Protein AF-A0A4R9K466-F1 (afdb_monomer_lite)

Secondary structure (DSSP, 8-state):
-HHHHHHHHHHHHHHHHHHHHHHHHTSTT-HHHHHHHHHHHHHHHHHHHTT-GGGGGHHHHHHHHHHHHHHHHTGGGTTSHHHHHHHHHHHHHHHHHHHHHHHHHT--GGG--HHHHHHHHHHIIIIIIIIHHHHHHHHHHH--HHHHHHHHHHHHHHHHHHHHHHS-HHHHHHHHHHHHHHHHHHHHHHHHT-SS--HHHHHHHHHHHHHHHHHHHHHHHHHH-TTS-SEETTEEHHHHHHHHHIIIIIHHHHHHHHHHHHHHHHHHH-TTSEEEEE-SSBHHHHHHHHHHHHH-TT---EEEETTSHHHHHSGGGGSTTGGGS-EEEETTEEEEHHHHHHHHHHHH-HHHHHHHHHHTTS-HHHHHHHHHHHHHHHHHHH-B-SS-----TTTGGGEE-

Structure (mmCIF, N/CA/C/O backbone):
data_AF-A0A4R9K466-F1
#
_entry.id   AF-A0A4R9K466-F1
#
loop_
_atom_site.group_PDB
_atom_site.id
_atom_site.type_symbol
_atom_site.label_atom_id
_atom_site.label_alt_id
_atom_site.label_comp_id
_atom_site.label_asym_id
_atom_site.label_entity_id
_atom_site.label_seq_id
_atom_site.pdbx_PDB_ins_code
_atom_site.Cartn_x
_atom_site.Cartn_y
_atom_site.Cartn_z
_atom_site.occupancy
_atom_site.B_iso_or_equiv
_atom_site.auth_seq_id
_atom_site.auth_comp_id
_atom_site.auth_asym_id
_atom_site.auth_atom_id
_atom_site.pdbx_PDB_model_num
ATOM 1 N N . MET A 1 1 ? -12.429 19.872 17.738 1.00 72.88 1 MET A N 1
ATOM 2 C CA . MET A 1 1 ? -12.380 20.493 16.393 1.00 72.88 1 MET A CA 1
ATOM 3 C C . MET A 1 1 ? -11.039 20.243 15.698 1.00 72.88 1 MET A C 1
ATOM 5 O O . MET A 1 1 ? -11.025 19.481 14.742 1.00 72.88 1 MET A O 1
ATOM 9 N N . LEU A 1 2 ? -9.914 20.781 16.195 1.00 84.69 2 LEU A N 1
ATOM 10 C CA . LEU A 1 2 ? -8.596 20.643 15.540 1.00 84.69 2 LEU A CA 1
ATOM 11 C C . LEU A 1 2 ? -8.096 19.189 15.398 1.00 84.69 2 LEU A C 1
ATOM 13 O O . LEU A 1 2 ? -7.551 18.829 14.364 1.00 84.69 2 LEU A O 1
ATOM 17 N N . GLU A 1 3 ? -8.296 18.340 16.408 1.00 85.06 3 GLU A N 1
ATOM 18 C CA . GLU A 1 3 ? -7.859 16.932 16.367 1.00 85.06 3 GLU A CA 1
ATOM 19 C C . GLU A 1 3 ? -8.562 16.139 15.256 1.00 85.06 3 GLU A C 1
ATOM 21 O O . GLU A 1 3 ? -7.901 15.537 14.419 1.00 85.06 3 GLU A O 1
ATOM 26 N N . ILE A 1 4 ? -9.895 16.218 15.173 1.00 87.56 4 ILE A N 1
ATOM 27 C CA . ILE A 1 4 ? -10.678 15.571 14.106 1.00 87.56 4 ILE A CA 1
ATOM 28 C C . ILE A 1 4 ? -10.225 16.055 12.725 1.00 87.56 4 ILE A C 1
ATOM 30 O O . ILE A 1 4 ? -10.144 15.255 11.797 1.00 87.56 4 ILE A O 1
ATOM 34 N N . LEU A 1 5 ? -9.908 17.346 12.580 1.00 89.81 5 LEU A N 1
ATOM 35 C CA . LEU A 1 5 ? -9.391 17.889 11.325 1.00 89.81 5 LEU A CA 1
ATOM 36 C C . LEU A 1 5 ? -8.055 17.237 10.932 1.00 89.81 5 LEU A C 1
ATOM 38 O O . LEU A 1 5 ? -7.899 16.834 9.782 1.00 89.81 5 LEU A O 1
ATOM 42 N N . ILE A 1 6 ? -7.127 17.077 11.882 1.00 88.50 6 ILE A N 1
ATOM 43 C CA . ILE A 1 6 ? -5.848 16.383 11.656 1.00 88.50 6 ILE A CA 1
ATOM 44 C C . ILE A 1 6 ? -6.097 14.927 11.248 1.00 88.50 6 ILE A C 1
ATOM 46 O O . ILE A 1 6 ? -5.519 14.464 10.266 1.00 88.50 6 ILE A O 1
ATOM 50 N N . LEU A 1 7 ? -6.986 14.215 11.949 1.00 90.88 7 LEU A N 1
ATOM 51 C CA . LEU A 1 7 ? -7.299 12.818 11.631 1.00 90.88 7 LEU A CA 1
ATOM 52 C C . LEU A 1 7 ? -7.910 12.677 10.230 1.00 90.88 7 LEU A C 1
ATOM 54 O O . LEU A 1 7 ? -7.502 11.799 9.472 1.00 90.88 7 LEU A O 1
ATOM 58 N N . LYS A 1 8 ? -8.835 13.570 9.855 1.00 91.75 8 LYS A N 1
ATOM 59 C CA . LYS A 1 8 ? -9.421 13.620 8.507 1.00 91.75 8 LYS A CA 1
ATOM 60 C C . LYS A 1 8 ? -8.363 13.889 7.437 1.00 91.75 8 LYS A C 1
ATOM 62 O O . LYS A 1 8 ? -8.376 13.227 6.404 1.00 91.75 8 LYS A O 1
ATOM 67 N N . LEU A 1 9 ? -7.436 14.816 7.686 1.00 91.44 9 LEU A N 1
ATOM 68 C CA . LEU A 1 9 ? -6.362 15.150 6.748 1.00 91.44 9 LEU A CA 1
ATOM 69 C C . LEU A 1 9 ? -5.398 13.973 6.551 1.00 91.44 9 LEU A C 1
ATOM 71 O O . LEU A 1 9 ? -5.090 13.618 5.415 1.00 91.44 9 LEU A O 1
ATOM 75 N N . LEU A 1 10 ? -4.976 13.319 7.637 1.00 92.06 10 LEU A N 1
ATOM 76 C CA . LEU A 1 10 ? -4.148 12.111 7.561 1.00 92.06 10 LEU A CA 1
ATOM 77 C C . LEU A 1 10 ? -4.873 10.978 6.831 1.00 92.06 10 LEU A C 1
ATOM 79 O O . LEU A 1 10 ? -4.277 10.298 5.996 1.00 92.06 10 LEU A O 1
ATOM 83 N N . LEU A 1 11 ? -6.166 10.788 7.110 1.00 93.75 11 LEU A N 1
ATOM 84 C CA . LEU A 1 11 ? -6.951 9.748 6.459 1.00 93.75 11 LEU A CA 1
ATOM 85 C C . LEU A 1 11 ? -7.065 10.025 4.962 1.00 93.75 11 LEU A C 1
ATOM 87 O O . LEU A 1 11 ? -6.850 9.110 4.177 1.00 93.75 11 LEU A O 1
ATOM 91 N N . PHE A 1 12 ? -7.306 11.277 4.563 1.00 93.00 12 PHE A N 1
ATOM 92 C CA . PHE A 1 12 ? -7.361 11.690 3.160 1.00 93.00 12 PHE A CA 1
ATOM 93 C C . PHE A 1 12 ? -6.062 11.378 2.401 1.00 93.00 12 PHE A C 1
ATOM 95 O O . PHE A 1 12 ? -6.116 10.859 1.286 1.00 93.00 12 PHE A O 1
ATOM 102 N N . VAL A 1 13 ? -4.894 11.594 3.020 1.00 92.19 13 VAL A N 1
ATOM 103 C CA . VAL A 1 13 ? -3.603 11.153 2.457 1.00 92.19 13 VAL A CA 1
ATOM 104 C C . VAL A 1 13 ? -3.598 9.636 2.233 1.00 92.19 13 VAL A C 1
ATOM 106 O O . VAL A 1 13 ? -3.221 9.165 1.157 1.00 92.19 13 VAL A O 1
ATOM 109 N N . GLY A 1 14 ? -4.083 8.866 3.210 1.00 92.88 14 GLY A N 1
ATOM 110 C CA . GLY A 1 14 ? -4.268 7.419 3.086 1.00 92.88 14 GLY A CA 1
ATOM 111 C C . GLY A 1 14 ? -5.207 7.020 1.939 1.00 92.88 14 GLY A C 1
ATOM 112 O O . GLY A 1 14 ? -4.870 6.128 1.161 1.00 92.88 14 GLY A O 1
ATOM 113 N N . LEU A 1 15 ? -6.330 7.728 1.766 1.00 94.25 15 LEU A N 1
ATOM 114 C CA . LEU A 1 15 ? -7.303 7.489 0.690 1.00 94.25 15 LEU A CA 1
ATOM 115 C C . LEU A 1 15 ? -6.714 7.728 -0.708 1.00 94.25 15 LEU A C 1
ATOM 117 O O . LEU A 1 15 ? -7.188 7.157 -1.689 1.00 94.25 15 LEU A O 1
ATOM 121 N N . ILE A 1 16 ? -5.673 8.552 -0.826 1.00 93.50 16 ILE A N 1
ATOM 122 C CA . ILE A 1 16 ? -4.951 8.756 -2.086 1.00 93.50 16 ILE A CA 1
ATOM 123 C C . ILE A 1 16 ? -3.921 7.641 -2.293 1.00 93.50 16 ILE A C 1
ATOM 125 O O . ILE A 1 16 ? -3.887 7.014 -3.352 1.00 93.50 16 ILE A O 1
ATOM 129 N N . ILE A 1 17 ? -3.080 7.378 -1.292 1.00 93.50 17 ILE A N 1
ATOM 130 C CA . ILE A 1 17 ? -1.909 6.502 -1.444 1.00 93.50 17 ILE A CA 1
ATOM 131 C C . ILE A 1 17 ? -2.303 5.018 -1.478 1.00 93.50 17 ILE A C 1
ATOM 133 O O . ILE A 1 17 ? -1.783 4.266 -2.309 1.00 93.50 17 ILE A 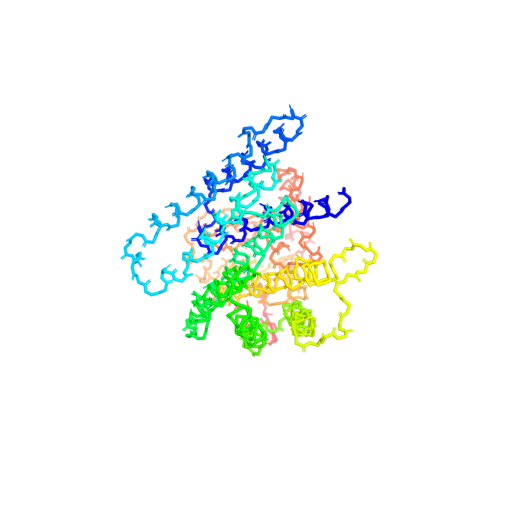O 1
ATOM 137 N N . ALA A 1 18 ? -3.228 4.577 -0.619 1.00 95.81 18 ALA A N 1
ATOM 138 C CA . ALA A 1 18 ? -3.545 3.155 -0.455 1.00 95.81 18 ALA A CA 1
ATOM 139 C C . ALA A 1 18 ? -4.140 2.506 -1.709 1.00 95.81 18 ALA A C 1
ATOM 141 O O . ALA A 1 18 ? -3.687 1.417 -2.092 1.00 95.81 18 ALA A O 1
ATOM 142 N N . PRO A 1 19 ? -5.061 3.161 -2.439 1.00 97.06 19 PRO A N 1
ATOM 143 C CA . PRO A 1 19 ? -5.517 2.645 -3.720 1.00 97.06 19 PRO A CA 1
ATOM 144 C C . PRO A 1 19 ? -4.410 2.570 -4.772 1.00 97.06 19 PRO A C 1
ATOM 146 O O . PRO A 1 19 ? -4.304 1.557 -5.461 1.00 97.06 19 PRO A O 1
ATOM 149 N N . ILE A 1 20 ? -3.540 3.580 -4.871 1.00 94.38 20 ILE A N 1
ATOM 150 C CA . ILE A 1 20 ? -2.424 3.580 -5.830 1.00 94.38 20 ILE A CA 1
ATOM 151 C C . ILE A 1 20 ? -1.496 2.389 -5.561 1.00 94.38 20 ILE A C 1
ATOM 153 O O . ILE A 1 20 ? -1.176 1.629 -6.481 1.00 94.38 20 ILE A O 1
ATOM 157 N N . GLN A 1 21 ? -1.119 2.180 -4.296 1.00 94.56 21 GLN A N 1
ATOM 158 C CA . GLN A 1 21 ? -0.309 1.035 -3.880 1.00 94.56 21 GLN A CA 1
ATOM 159 C C . GLN A 1 21 ? -1.007 -0.291 -4.209 1.00 94.56 21 GLN A C 1
ATOM 161 O O . GLN A 1 21 ? -0.403 -1.173 -4.820 1.00 94.56 21 GLN A O 1
ATOM 166 N N . THR A 1 22 ? -2.288 -0.421 -3.862 1.00 95.94 22 THR A N 1
ATOM 167 C CA . THR A 1 22 ? -3.088 -1.632 -4.114 1.00 95.94 22 THR A CA 1
ATOM 168 C C . THR A 1 22 ? -3.145 -1.968 -5.596 1.00 95.94 22 THR A C 1
ATOM 170 O O . THR A 1 22 ? -2.937 -3.119 -5.990 1.00 95.94 22 THR A O 1
ATOM 173 N N . ASN A 1 23 ? -3.367 -0.955 -6.434 1.00 95.12 23 ASN A N 1
ATOM 174 C CA . ASN A 1 23 ? -3.430 -1.138 -7.873 1.00 95.12 23 ASN A CA 1
ATOM 175 C C . ASN A 1 23 ? -2.101 -1.672 -8.421 1.00 95.12 23 ASN A C 1
ATOM 177 O O . ASN A 1 23 ? -2.062 -2.607 -9.226 1.00 95.12 23 ASN A O 1
ATOM 181 N N . HIS A 1 24 ? -1.002 -1.103 -7.926 1.00 91.06 24 HIS A N 1
ATOM 182 C CA . HIS A 1 24 ? 0.340 -1.486 -8.327 1.00 91.06 24 HIS A CA 1
ATOM 183 C C . HIS A 1 24 ? 0.749 -2.883 -7.834 1.00 91.06 24 HIS A C 1
ATOM 185 O O . HIS A 1 24 ? 1.441 -3.612 -8.551 1.00 91.06 24 HIS A O 1
ATOM 191 N N . PHE A 1 25 ? 0.358 -3.260 -6.614 1.00 92.81 25 PHE A N 1
ATOM 192 C CA . PHE A 1 25 ? 0.791 -4.502 -5.962 1.00 92.81 25 PHE A CA 1
ATOM 193 C C . PHE A 1 25 ? -0.071 -5.707 -6.354 1.00 92.81 25 PHE A C 1
ATOM 195 O O . PHE A 1 25 ? 0.457 -6.795 -6.613 1.00 92.81 25 PHE A O 1
ATOM 202 N N . PHE A 1 26 ? -1.389 -5.519 -6.441 1.00 94.19 26 PHE A N 1
ATOM 203 C CA . PHE A 1 26 ? -2.344 -6.625 -6.535 1.00 94.19 26 PHE A CA 1
ATOM 204 C C . PHE A 1 26 ? -3.179 -6.611 -7.818 1.00 94.19 26 PHE A C 1
ATOM 206 O O . PHE A 1 26 ? -3.535 -7.678 -8.308 1.00 94.19 26 PHE A O 1
ATOM 213 N N . LEU A 1 27 ? -3.433 -5.443 -8.417 1.00 92.31 27 LEU A N 1
ATOM 214 C CA . LEU A 1 27 ? -4.373 -5.313 -9.544 1.00 92.31 27 LEU A CA 1
ATOM 215 C C . LEU A 1 27 ? -3.702 -5.024 -10.895 1.00 92.31 27 LEU A C 1
ATOM 217 O O . LEU A 1 27 ? -4.374 -4.617 -11.841 1.00 92.31 27 LEU A O 1
ATOM 221 N N . LYS A 1 28 ? -2.385 -5.247 -11.007 1.00 88.56 28 LYS A N 1
ATOM 222 C CA . LYS A 1 28 ? -1.610 -5.122 -12.259 1.00 88.56 28 LYS A CA 1
ATOM 223 C C . LYS A 1 28 ? -1.762 -3.751 -12.949 1.00 88.56 28 LYS A C 1
ATOM 225 O O . LYS A 1 28 ? -1.713 -3.676 -14.172 1.00 88.56 28 LYS A O 1
ATOM 230 N N . ASN A 1 29 ? -1.899 -2.668 -12.179 1.00 88.50 29 ASN A N 1
ATOM 231 C CA . ASN A 1 29 ? -2.171 -1.314 -12.685 1.00 88.50 29 ASN A CA 1
ATOM 232 C C . ASN A 1 29 ? -3.446 -1.239 -13.552 1.00 88.50 29 ASN A C 1
ATOM 234 O O . ASN A 1 29 ? -3.456 -0.626 -14.619 1.00 88.50 29 ASN A O 1
ATOM 238 N N . SER A 1 30 ? -4.529 -1.867 -13.094 1.00 92.06 30 SER A N 1
ATOM 239 C CA . SER A 1 30 ? -5.848 -1.797 -13.719 1.00 92.06 30 SER A CA 1
ATOM 240 C C . SER A 1 30 ? -6.299 -0.349 -13.919 1.00 92.06 30 SER A C 1
ATOM 242 O O . SER A 1 30 ? -6.405 0.434 -12.966 1.00 92.06 30 SER A O 1
ATOM 244 N N . ARG A 1 31 ? -6.615 -0.007 -15.174 1.00 92.38 31 ARG A N 1
ATOM 245 C CA . ARG A 1 31 ? -7.179 1.296 -15.543 1.00 92.38 31 ARG A CA 1
ATOM 246 C C . ARG A 1 31 ? -8.563 1.497 -14.930 1.00 92.38 31 ARG A C 1
ATOM 248 O O . ARG A 1 31 ? -8.802 2.539 -14.335 1.00 92.38 31 ARG A O 1
ATOM 255 N N . ALA A 1 32 ? -9.415 0.470 -14.968 1.00 93.06 32 ALA A N 1
ATOM 256 C CA . ALA A 1 32 ? -10.754 0.516 -14.379 1.00 93.06 32 ALA A CA 1
ATOM 257 C C . ALA A 1 32 ? -10.716 0.840 -12.876 1.00 93.06 32 ALA A C 1
ATOM 259 O O . ALA A 1 32 ? -11.492 1.660 -12.399 1.00 93.06 32 ALA A O 1
ATOM 260 N N . TYR A 1 33 ? -9.768 0.254 -12.137 1.00 96.50 33 TYR A N 1
ATOM 261 C CA . TYR A 1 33 ? -9.580 0.572 -10.720 1.00 96.50 33 TYR A CA 1
ATOM 262 C C . TYR A 1 33 ? -9.069 1.999 -10.498 1.00 96.50 33 TYR A C 1
ATOM 264 O O . TYR A 1 33 ? -9.541 2.688 -9.597 1.00 96.50 33 TYR A O 1
ATOM 272 N N . SER A 1 34 ? -8.145 2.472 -11.340 1.00 95.38 34 SER A N 1
ATOM 273 C CA . SER A 1 34 ? -7.662 3.854 -11.268 1.00 95.38 34 SER A CA 1
ATOM 274 C C . SER A 1 34 ? -8.756 4.877 -11.571 1.00 95.38 34 SER A C 1
ATOM 276 O O . SER A 1 34 ? -8.788 5.923 -10.929 1.00 95.38 34 SER A O 1
ATOM 278 N N . ASP A 1 35 ? -9.629 4.603 -12.536 1.00 94.31 35 ASP A N 1
ATOM 279 C CA . ASP A 1 35 ? -10.713 5.513 -12.901 1.00 94.31 35 ASP A CA 1
ATOM 280 C C . ASP A 1 35 ? -11.817 5.501 -11.833 1.00 94.31 35 ASP A C 1
ATOM 282 O O . ASP A 1 35 ? -12.260 6.567 -11.410 1.00 94.31 35 ASP A O 1
ATOM 286 N N . ALA A 1 36 ? -12.158 4.328 -11.284 1.00 97.56 36 ALA A N 1
ATOM 287 C CA . ALA A 1 36 ? -13.055 4.217 -10.133 1.00 97.56 36 ALA A CA 1
ATOM 288 C C . ALA A 1 36 ? -12.526 4.976 -8.902 1.00 97.56 36 ALA A C 1
ATOM 290 O O . ALA A 1 36 ? -13.295 5.650 -8.220 1.00 97.56 36 ALA A O 1
ATOM 291 N N . HIS A 1 37 ? -11.213 4.925 -8.642 1.00 97.94 37 HIS A N 1
ATOM 292 C CA . HIS A 1 37 ? -10.586 5.677 -7.549 1.00 97.94 37 HIS A CA 1
ATOM 293 C C . HIS A 1 37 ? -10.738 7.189 -7.736 1.00 97.94 37 HIS A C 1
ATOM 295 O O . HIS A 1 37 ? -11.145 7.877 -6.801 1.00 97.94 37 HIS A O 1
ATOM 301 N N . LYS A 1 38 ? -10.476 7.707 -8.945 1.00 96.50 38 LYS A N 1
ATOM 302 C CA . LYS A 1 38 ? -10.676 9.132 -9.262 1.00 96.50 38 LYS A CA 1
ATOM 303 C C . LYS A 1 38 ? -12.130 9.539 -9.039 1.00 96.50 38 LYS A C 1
ATOM 305 O O . LYS A 1 38 ? -12.374 10.520 -8.346 1.00 96.50 38 LYS A O 1
ATOM 310 N N . ILE A 1 39 ? -13.080 8.768 -9.577 1.00 96.44 39 ILE A N 1
ATOM 311 C CA . ILE A 1 39 ? -14.519 9.025 -9.415 1.00 96.44 39 ILE A CA 1
ATOM 312 C C . ILE A 1 39 ? -14.886 9.065 -7.929 1.00 96.44 39 ILE A C 1
ATOM 314 O O . ILE A 1 39 ? -15.543 10.009 -7.496 1.00 96.44 39 ILE A O 1
ATOM 318 N N . ALA A 1 40 ? -14.422 8.098 -7.135 1.00 96.88 40 ALA A N 1
ATOM 319 C CA . ALA A 1 40 ? -14.694 8.053 -5.702 1.00 96.88 40 ALA A CA 1
ATOM 320 C C . ALA A 1 40 ? -14.137 9.286 -4.969 1.00 96.88 40 ALA A C 1
ATOM 322 O O . ALA A 1 40 ? -14.858 9.896 -4.184 1.00 96.88 40 ALA A O 1
ATOM 323 N N . ILE A 1 41 ? -12.901 9.708 -5.263 1.00 95.50 41 ILE A N 1
ATOM 324 C CA . ILE A 1 41 ? -12.304 10.918 -4.670 1.00 95.50 41 ILE A CA 1
ATOM 325 C C . ILE A 1 41 ? -13.079 12.180 -5.065 1.00 95.50 41 ILE A C 1
ATOM 327 O O . ILE A 1 41 ? -13.407 12.980 -4.190 1.00 95.50 41 ILE A O 1
ATOM 331 N N . TYR A 1 42 ? -13.417 12.359 -6.346 1.00 94.00 42 TYR A N 1
ATOM 332 C CA . TYR A 1 42 ? -14.216 13.511 -6.781 1.00 94.00 42 TYR A CA 1
ATOM 333 C C . TYR A 1 42 ? -15.586 13.531 -6.100 1.00 94.00 42 TYR A C 1
ATOM 335 O O . TYR A 1 42 ? -16.008 14.570 -5.604 1.00 94.00 42 TYR A O 1
ATOM 343 N N . THR A 1 43 ? -16.239 12.373 -5.995 1.00 94.00 43 THR A N 1
ATOM 344 C CA . THR A 1 43 ? -17.542 12.220 -5.333 1.00 94.00 43 THR A CA 1
ATOM 345 C C . THR A 1 43 ? -17.458 12.592 -3.849 1.00 94.00 43 THR A C 1
ATOM 347 O O . THR A 1 43 ? -18.313 13.323 -3.356 1.00 94.00 43 THR A O 1
ATOM 350 N N . LEU A 1 44 ? -16.401 12.171 -3.144 1.00 92.69 44 LEU A N 1
ATOM 351 C CA . LEU A 1 44 ? -16.159 12.557 -1.748 1.00 92.69 44 LEU A CA 1
ATOM 352 C C . LEU A 1 44 ? -15.943 14.068 -1.584 1.00 92.69 44 LEU A C 1
ATOM 354 O O . LEU A 1 44 ? -16.509 14.673 -0.675 1.00 92.69 44 LEU A O 1
ATOM 358 N N . LEU A 1 45 ? -15.145 14.685 -2.462 1.00 91.06 45 LEU A N 1
ATOM 359 C CA . LEU A 1 45 ? -14.885 16.128 -2.427 1.00 91.06 45 LEU A CA 1
ATOM 360 C C . LEU A 1 45 ? -16.154 16.939 -2.727 1.00 91.06 45 LEU A C 1
ATOM 362 O O . LEU A 1 45 ? -16.447 17.899 -2.016 1.00 91.06 45 LEU A O 1
ATOM 366 N N . CYS A 1 46 ? -16.941 16.526 -3.725 1.00 91.12 46 CYS A N 1
ATOM 367 C CA . CYS A 1 46 ? -18.235 17.133 -4.033 1.00 91.12 46 CYS A CA 1
ATOM 368 C C . CYS A 1 46 ? -19.225 16.970 -2.875 1.00 91.12 46 CYS A C 1
ATOM 370 O O . CYS A 1 46 ? -19.874 17.940 -2.498 1.00 91.12 46 CYS A O 1
ATOM 372 N N . GLY A 1 47 ? -19.307 15.781 -2.269 1.00 88.00 47 GLY A N 1
ATOM 373 C CA . GLY A 1 47 ? -20.159 15.525 -1.105 1.00 88.00 47 GLY A CA 1
ATOM 374 C C . GLY A 1 47 ? -19.822 16.426 0.083 1.00 88.00 47 GLY A C 1
ATOM 375 O O . GLY A 1 47 ? -20.718 17.004 0.696 1.00 88.00 47 GLY A O 1
ATOM 376 N N . GLN A 1 48 ? -18.527 16.616 0.353 1.00 87.06 48 GLN A N 1
ATOM 377 C CA . GLN A 1 48 ? -18.044 17.534 1.385 1.00 87.06 48 GLN A CA 1
ATOM 378 C C . GLN A 1 48 ? -18.393 18.999 1.072 1.00 87.06 48 GLN A C 1
ATOM 380 O O . GLN A 1 48 ? -18.766 19.732 1.984 1.00 87.06 48 GLN A O 1
ATOM 385 N N . PHE A 1 49 ? -18.283 19.429 -0.189 1.00 88.88 49 PHE A N 1
ATOM 386 C CA . PHE A 1 49 ? -18.597 20.800 -0.610 1.00 88.88 49 PHE A CA 1
ATOM 387 C C . PHE A 1 49 ? -20.103 21.097 -0.581 1.00 88.88 49 PHE A C 1
ATOM 389 O O . PHE A 1 49 ? -20.519 22.156 -0.123 1.00 88.88 49 PHE A O 1
ATOM 396 N N . LEU A 1 50 ? -20.925 20.145 -1.029 1.00 88.75 50 LEU A N 1
ATOM 397 C CA . LEU A 1 50 ? -22.386 20.259 -1.074 1.00 88.75 50 LEU A CA 1
ATOM 398 C C . LEU A 1 50 ? -23.060 19.950 0.274 1.00 88.75 50 LEU A C 1
ATOM 400 O O . LEU A 1 50 ? -24.283 20.012 0.370 1.00 88.75 50 LEU A O 1
ATOM 404 N N . ASN A 1 51 ? -22.278 19.599 1.300 1.00 84.81 51 ASN A N 1
ATOM 405 C CA . ASN A 1 51 ? -22.745 19.178 2.622 1.00 84.81 51 ASN A CA 1
ATOM 406 C C . ASN A 1 51 ? -23.756 18.009 2.570 1.00 84.81 51 ASN A C 1
ATOM 408 O O . ASN A 1 51 ? -24.696 17.942 3.360 1.00 84.81 51 ASN A O 1
ATOM 412 N N . GLN A 1 52 ? -23.568 17.090 1.615 1.00 87.19 52 GLN A N 1
ATOM 413 C CA . GLN A 1 52 ? -24.441 15.938 1.386 1.00 87.19 52 GLN A CA 1
ATOM 414 C C . GLN A 1 52 ? -23.800 14.659 1.928 1.00 87.19 52 GLN A C 1
ATOM 416 O O . GLN A 1 52 ? -22.827 14.135 1.383 1.00 87.19 52 GLN A O 1
ATOM 421 N N . THR A 1 53 ? -24.384 14.114 2.991 1.00 85.00 53 THR A N 1
ATOM 422 C CA . THR A 1 53 ? -23.855 12.963 3.739 1.00 85.00 53 THR A CA 1
ATOM 423 C C . THR A 1 53 ? -23.921 11.636 2.978 1.00 85.00 53 THR A C 1
ATOM 425 O O . THR A 1 53 ? -23.083 10.758 3.180 1.00 85.00 53 THR A O 1
ATOM 428 N N . PHE A 1 54 ? -24.871 11.486 2.055 1.00 87.38 54 PHE A N 1
ATOM 429 C CA . PHE A 1 54 ? -25.044 10.262 1.266 1.00 87.38 54 PHE A CA 1
ATOM 430 C C . PHE A 1 54 ? -23.820 9.920 0.397 1.00 87.38 54 PHE A C 1
ATOM 432 O O . PHE A 1 54 ? -23.495 8.754 0.177 1.00 87.38 54 PHE A O 1
ATOM 439 N N . TRP A 1 55 ? -23.085 10.935 -0.057 1.00 90.25 55 TRP A N 1
ATOM 440 C CA . TRP A 1 55 ? -21.980 10.779 -1.003 1.00 90.25 55 TRP A CA 1
ATOM 441 C C . TRP A 1 55 ? -20.779 10.050 -0.387 1.00 90.25 55 TRP A C 1
ATOM 443 O O . TRP A 1 55 ? -19.978 9.470 -1.114 1.00 90.25 55 TRP A O 1
ATOM 453 N N . PHE A 1 56 ? -20.678 9.992 0.946 1.00 90.94 56 PHE A N 1
ATOM 454 C CA . PHE A 1 56 ? -19.602 9.280 1.639 1.00 90.94 56 PHE A CA 1
ATOM 455 C C . PHE A 1 56 ? -19.689 7.750 1.505 1.00 90.94 56 PHE A C 1
ATOM 457 O O . PHE A 1 56 ? -18.664 7.073 1.612 1.00 90.94 56 PHE A O 1
ATOM 464 N N . PHE A 1 57 ? -20.865 7.199 1.176 1.00 94.50 57 PHE A N 1
ATOM 465 C CA . PHE A 1 57 ? -21.036 5.764 0.907 1.00 94.50 57 PHE A CA 1
ATOM 466 C C . PHE A 1 57 ? -20.375 5.299 -0.398 1.00 94.50 57 PHE A C 1
ATOM 468 O O . PHE A 1 57 ? -20.172 4.097 -0.582 1.00 94.50 57 PHE A O 1
ATOM 475 N N . ILE A 1 58 ? -19.950 6.221 -1.273 1.00 96.19 58 ILE A N 1
ATOM 476 C CA . ILE A 1 58 ? -19.177 5.865 -2.471 1.00 96.19 58 ILE A CA 1
ATOM 477 C C . ILE A 1 58 ? -17.864 5.162 -2.120 1.00 96.19 58 ILE A C 1
ATOM 479 O O . ILE A 1 58 ? -17.374 4.330 -2.882 1.00 96.19 58 ILE A O 1
ATOM 483 N N . TRP A 1 59 ? -17.284 5.480 -0.961 1.00 97.06 59 TRP A N 1
ATOM 484 C CA . TRP A 1 59 ? -15.966 4.985 -0.598 1.00 97.06 59 TRP A CA 1
ATOM 485 C C . TRP A 1 59 ? -15.971 3.500 -0.204 1.00 97.06 59 TRP A C 1
ATOM 487 O O . TRP A 1 59 ? -15.184 2.748 -0.782 1.00 97.06 59 TRP A O 1
ATOM 497 N N . PRO A 1 60 ? -16.883 3.016 0.666 1.00 97.75 60 PRO A N 1
ATOM 498 C CA . PRO A 1 60 ? -17.094 1.580 0.840 1.00 97.75 60 PRO A CA 1
ATOM 499 C C . PRO A 1 60 ? -17.380 0.830 -0.468 1.00 97.75 60 PRO A C 1
ATOM 501 O O . PRO A 1 60 ? -16.833 -0.252 -0.677 1.00 97.75 60 PRO A O 1
ATOM 504 N N . LEU A 1 61 ? -18.175 1.410 -1.380 1.00 97.94 61 LEU A N 1
ATOM 505 C CA . LEU A 1 61 ? -18.451 0.805 -2.692 1.00 97.94 61 LEU A CA 1
ATOM 506 C C . LEU A 1 61 ? -17.180 0.676 -3.542 1.00 97.94 61 LEU A C 1
ATOM 508 O O . LEU A 1 61 ? -16.956 -0.358 -4.170 1.00 97.94 61 LEU A O 1
ATOM 512 N N . PHE A 1 62 ? -16.314 1.690 -3.523 1.00 98.25 62 PHE A N 1
ATOM 513 C CA . PHE A 1 62 ? -15.011 1.646 -4.179 1.00 98.25 62 PHE A CA 1
ATOM 514 C C . PHE A 1 62 ? -14.096 0.562 -3.582 1.00 98.25 62 PHE A C 1
ATOM 516 O O . PHE A 1 62 ? -13.498 -0.221 -4.327 1.00 98.25 62 PHE A O 1
ATOM 523 N N . CYS A 1 63 ? -14.014 0.468 -2.251 1.00 98.38 63 CYS A N 1
ATOM 524 C CA . CYS A 1 63 ? -13.246 -0.579 -1.572 1.00 98.38 63 CYS A CA 1
ATOM 525 C C . CYS A 1 63 ? -13.765 -1.982 -1.929 1.00 98.38 63 CYS A C 1
ATOM 527 O O . CYS A 1 63 ? -12.967 -2.871 -2.241 1.00 98.38 63 CYS A O 1
ATOM 529 N N . LEU A 1 64 ? -15.091 -2.165 -1.966 1.00 98.44 64 LEU A N 1
ATOM 530 C CA . LEU A 1 64 ? -15.730 -3.418 -2.370 1.00 98.44 64 LEU A CA 1
ATOM 531 C C . LEU A 1 64 ? -15.417 -3.763 -3.828 1.00 98.44 64 LEU A C 1
ATOM 533 O O . LEU A 1 64 ? -15.019 -4.889 -4.116 1.00 98.44 64 LEU A O 1
ATOM 537 N N . PHE A 1 65 ? -15.525 -2.795 -4.740 1.00 98.31 65 PHE A N 1
ATOM 538 C CA . PHE A 1 65 ? -15.150 -2.974 -6.142 1.00 98.31 65 PHE A CA 1
ATOM 539 C C . PHE A 1 65 ? -13.691 -3.427 -6.292 1.00 98.31 65 PHE A C 1
ATOM 541 O O . PHE A 1 65 ? -13.408 -4.373 -7.029 1.00 98.31 65 PHE A O 1
ATOM 548 N N . GLY A 1 66 ? -12.769 -2.801 -5.555 1.00 97.75 66 GLY A N 1
ATOM 549 C CA . GLY A 1 66 ? -11.365 -3.206 -5.512 1.00 97.75 66 GLY A CA 1
ATOM 550 C C . GLY A 1 66 ? -11.169 -4.650 -5.073 1.00 97.75 66 GLY A C 1
ATOM 551 O O . GLY A 1 66 ? -10.408 -5.388 -5.703 1.00 97.75 66 GLY A O 1
ATOM 552 N N . PHE A 1 67 ? -11.879 -5.062 -4.022 1.00 98.06 67 PHE A N 1
ATOM 553 C CA . PHE A 1 67 ? -11.789 -6.423 -3.512 1.00 98.06 67 PHE A CA 1
ATOM 554 C C . PHE A 1 67 ? -12.367 -7.444 -4.496 1.00 98.06 67 PHE A C 1
ATOM 556 O O . PHE A 1 67 ? -11.713 -8.436 -4.804 1.00 98.06 67 PHE A O 1
ATOM 563 N N . LEU A 1 68 ? -13.537 -7.172 -5.078 1.00 97.69 68 LEU A N 1
ATOM 564 C CA . LEU A 1 68 ? -14.139 -8.033 -6.099 1.00 97.69 68 LEU A CA 1
ATOM 565 C C . LEU A 1 68 ? -13.244 -8.163 -7.337 1.00 97.69 68 LEU A C 1
ATOM 567 O O . LEU A 1 68 ? -13.108 -9.253 -7.891 1.00 97.69 68 LEU A O 1
ATOM 571 N N . LEU A 1 69 ? -12.586 -7.077 -7.752 1.00 96.62 69 LEU A N 1
ATOM 572 C CA . LEU A 1 69 ? -11.628 -7.112 -8.854 1.00 96.62 69 LEU A CA 1
ATOM 573 C C . LEU A 1 69 ? -10.403 -7.979 -8.521 1.00 96.62 69 LEU A C 1
ATOM 575 O O . LEU A 1 69 ? -9.922 -8.713 -9.384 1.00 96.62 69 LEU A O 1
ATOM 579 N N . PHE A 1 70 ? -9.914 -7.923 -7.279 1.00 96.56 70 PHE A N 1
ATOM 580 C CA . PHE A 1 70 ? -8.852 -8.808 -6.803 1.00 96.56 70 PHE A CA 1
ATOM 581 C C . PHE A 1 70 ? -9.286 -10.279 -6.826 1.00 96.56 70 PHE A C 1
ATOM 583 O O . PHE A 1 70 ? -8.607 -11.098 -7.445 1.00 96.56 70 PHE A O 1
ATOM 590 N N . LEU A 1 71 ? -10.443 -10.604 -6.241 1.00 95.19 71 LEU A N 1
ATOM 591 C CA . LEU A 1 71 ? -10.974 -11.972 -6.218 1.00 95.19 71 LEU A CA 1
ATOM 592 C C . LEU A 1 71 ? -11.212 -12.512 -7.632 1.00 95.19 71 LEU A C 1
ATOM 594 O O . LEU A 1 71 ? -10.897 -13.664 -7.914 1.00 95.19 71 LEU A O 1
ATOM 598 N N . ARG A 1 72 ? -11.690 -11.668 -8.553 1.00 94.50 72 ARG A N 1
ATOM 599 C CA . ARG A 1 72 ? -11.824 -12.020 -9.972 1.00 94.50 72 ARG A CA 1
ATOM 600 C C . ARG A 1 72 ? -10.475 -12.351 -10.610 1.00 94.50 72 ARG A C 1
ATOM 602 O O . ARG A 1 72 ? -10.409 -13.266 -11.423 1.00 94.50 72 ARG A O 1
ATOM 609 N N . ASN A 1 73 ? -9.412 -11.617 -10.286 1.00 91.31 73 ASN A N 1
ATOM 610 C CA . ASN A 1 73 ? -8.082 -11.866 -10.846 1.00 91.31 73 ASN A CA 1
ATOM 611 C C . ASN A 1 73 ? -7.441 -13.152 -10.299 1.00 91.31 73 ASN A C 1
ATOM 613 O O . ASN A 1 73 ? -6.699 -13.808 -11.028 1.00 91.31 73 ASN A O 1
ATOM 617 N N . GLU A 1 74 ? -7.743 -13.513 -9.051 1.00 90.88 74 GLU A N 1
ATOM 618 C CA . GLU A 1 74 ? -7.180 -14.671 -8.340 1.00 90.88 74 GLU A CA 1
ATOM 619 C C . GLU A 1 74 ? -8.194 -15.829 -8.192 1.00 90.88 74 GLU A C 1
ATOM 621 O O . GLU A 1 74 ? -8.030 -16.712 -7.354 1.00 90.88 74 GLU A O 1
ATOM 626 N N . TYR A 1 75 ? -9.252 -15.869 -9.014 1.00 89.88 75 TYR A N 1
ATOM 627 C CA . TYR A 1 75 ? -10.385 -16.794 -8.831 1.00 89.88 75 TYR A CA 1
ATOM 628 C C . TYR A 1 75 ? -9.986 -18.278 -8.761 1.00 89.88 75 TYR A C 1
ATOM 630 O O . TYR A 1 75 ? -10.603 -19.052 -8.035 1.00 89.88 75 TYR A O 1
ATOM 638 N N . LYS A 1 76 ? -8.932 -18.683 -9.484 1.00 88.56 76 LYS A N 1
ATOM 639 C CA . LYS A 1 76 ? -8.433 -20.071 -9.496 1.00 88.56 76 LYS A CA 1
ATOM 640 C C . LYS A 1 76 ? -7.730 -20.474 -8.199 1.00 88.56 76 LYS A C 1
ATOM 642 O O . LYS A 1 76 ? -7.601 -21.659 -7.921 1.00 88.56 76 LYS A O 1
ATOM 647 N N . THR A 1 77 ? -7.235 -19.506 -7.436 1.00 91.25 77 THR A N 1
ATOM 648 C CA . THR A 1 77 ? -6.387 -19.704 -6.254 1.00 91.25 77 THR A CA 1
ATOM 649 C C . THR A 1 77 ? -7.003 -19.084 -5.002 1.00 91.25 77 THR A C 1
ATOM 651 O O . THR A 1 77 ? -6.319 -18.978 -3.985 1.00 91.25 77 THR A O 1
ATOM 654 N N . ILE A 1 78 ? -8.291 -18.726 -5.042 1.00 90.50 78 ILE A N 1
ATOM 655 C CA . ILE A 1 78 ? -8.985 -17.926 -4.022 1.00 90.50 78 ILE A CA 1
ATOM 656 C C . ILE A 1 78 ? -8.887 -18.508 -2.600 1.00 90.50 78 ILE A C 1
ATOM 658 O O . ILE A 1 78 ? -8.744 -17.757 -1.639 1.00 90.50 78 ILE A O 1
ATOM 662 N N . PHE A 1 79 ? -8.875 -19.839 -2.471 1.00 90.19 79 PHE A N 1
ATOM 663 C CA . PHE A 1 79 ? -8.755 -20.552 -1.190 1.00 90.19 79 PHE A CA 1
ATOM 664 C C . PHE A 1 79 ? -7.324 -20.978 -0.839 1.00 90.19 79 PHE A C 1
ATOM 666 O O . PHE A 1 79 ? -7.097 -21.649 0.165 1.00 90.19 79 PHE A O 1
ATOM 673 N N . SER A 1 80 ? -6.334 -20.610 -1.652 1.00 93.81 80 SER A N 1
ATOM 674 C CA . SER A 1 80 ? -4.936 -20.883 -1.327 1.00 93.81 80 SER A CA 1
ATOM 675 C C . SER A 1 80 ? -4.466 -20.015 -0.156 1.00 93.81 80 SER A C 1
ATOM 677 O O . SER A 1 80 ? -4.838 -18.845 -0.039 1.00 93.81 80 SER A O 1
ATOM 679 N N . VAL A 1 81 ? -3.583 -20.567 0.683 1.00 94.69 81 VAL A N 1
ATOM 680 C CA . VAL A 1 81 ? -3.008 -19.850 1.836 1.00 94.69 81 VAL A CA 1
ATOM 681 C C . VAL A 1 81 ? -2.351 -18.514 1.428 1.00 94.69 81 VAL A C 1
ATOM 683 O O . VAL A 1 81 ? -2.549 -17.522 2.124 1.00 94.69 81 VAL A O 1
ATOM 686 N N . PRO A 1 82 ? -1.620 -18.396 0.304 1.00 94.25 82 PRO A N 1
ATOM 687 C CA . PRO A 1 82 ? -1.156 -17.096 -0.187 1.00 94.25 82 PRO A CA 1
ATOM 688 C C . PRO A 1 82 ? -2.280 -16.114 -0.528 1.00 94.25 82 PRO A C 1
ATOM 690 O O . PRO A 1 82 ? -2.218 -14.951 -0.134 1.00 94.25 82 PRO A O 1
ATOM 693 N N . CYS A 1 83 ? -3.307 -16.567 -1.253 1.00 94.31 83 CYS A N 1
ATOM 694 C CA . CYS A 1 83 ? -4.377 -15.688 -1.713 1.00 94.31 83 CYS A CA 1
ATOM 695 C C . CYS A 1 83 ? -5.182 -15.120 -0.545 1.00 94.31 83 CYS A C 1
ATOM 697 O O . CYS A 1 83 ? -5.495 -13.933 -0.543 1.00 94.31 83 CYS A O 1
ATOM 699 N N . VAL A 1 84 ? -5.452 -15.929 0.483 1.00 95.25 84 VAL A N 1
ATOM 700 C CA . VAL A 1 84 ? -6.135 -15.454 1.693 1.00 95.25 84 VAL A CA 1
ATOM 701 C C . VAL A 1 84 ? -5.317 -14.357 2.386 1.00 95.25 84 VAL A C 1
ATOM 703 O O . VAL A 1 84 ? -5.880 -13.331 2.762 1.00 95.25 84 VAL A O 1
ATOM 706 N N . ALA A 1 85 ? -3.989 -14.490 2.467 1.00 95.81 85 ALA A N 1
ATOM 707 C CA . ALA A 1 85 ? -3.134 -13.431 3.007 1.00 95.81 85 ALA A CA 1
ATOM 708 C C . ALA A 1 85 ? -3.166 -12.153 2.150 1.00 95.81 85 ALA A C 1
ATOM 710 O O . ALA A 1 85 ? -3.190 -11.046 2.685 1.00 95.81 85 ALA A O 1
ATOM 711 N N . PHE A 1 86 ? -3.213 -12.288 0.822 1.00 96.25 86 PHE A N 1
ATOM 712 C CA . PHE A 1 86 ? -3.335 -11.158 -0.106 1.00 96.25 86 PHE A CA 1
ATOM 713 C C . PHE A 1 86 ? -4.703 -10.461 -0.045 1.00 96.25 86 PHE A C 1
ATOM 715 O O . PHE A 1 86 ? -4.793 -9.291 -0.411 1.00 96.25 86 PHE A O 1
ATOM 722 N N . SER A 1 87 ? -5.740 -11.134 0.461 1.00 96.81 87 SER A N 1
ATOM 723 C CA . SER A 1 87 ? -7.058 -10.542 0.724 1.00 96.81 87 SER A CA 1
ATOM 724 C C . SER A 1 87 ? -7.084 -9.657 1.974 1.00 96.81 87 SER A C 1
ATOM 726 O O . SER A 1 87 ? -7.909 -8.749 2.052 1.00 96.81 87 SER A O 1
ATOM 728 N N . ILE A 1 88 ? -6.192 -9.876 2.950 1.00 97.38 88 ILE A N 1
ATOM 729 C CA . ILE A 1 88 ? -6.199 -9.154 4.239 1.00 97.38 88 ILE A CA 1
ATOM 730 C C . ILE A 1 88 ? -6.168 -7.620 4.063 1.00 97.38 88 ILE A C 1
ATOM 732 O O . ILE A 1 88 ? -7.007 -6.948 4.665 1.00 97.38 88 ILE A O 1
ATOM 736 N N . PRO A 1 89 ? -5.302 -7.028 3.213 1.00 97.69 89 PRO A N 1
ATOM 737 C CA . PRO A 1 89 ? -5.316 -5.584 2.965 1.00 97.69 89 PRO A CA 1
ATOM 738 C C . PRO A 1 89 ? -6.653 -5.054 2.419 1.00 97.69 89 PRO A C 1
ATOM 740 O O . PRO A 1 89 ? -7.042 -3.934 2.739 1.00 97.69 89 PRO A O 1
ATOM 743 N N . PHE A 1 90 ? -7.380 -5.851 1.626 1.00 98.00 90 PHE A N 1
ATOM 744 C CA . PHE A 1 90 ? -8.707 -5.484 1.117 1.00 98.00 90 PHE A CA 1
ATOM 745 C C . PHE A 1 90 ? -9.786 -5.567 2.202 1.00 98.00 90 PHE A C 1
ATOM 747 O O . PHE A 1 90 ? -10.682 -4.730 2.250 1.00 98.00 90 PHE A O 1
ATOM 754 N N . ILE A 1 91 ? -9.685 -6.530 3.119 1.00 97.12 91 ILE A N 1
ATOM 755 C CA . ILE A 1 91 ? -10.563 -6.584 4.296 1.00 97.12 91 ILE A CA 1
ATOM 756 C C . ILE A 1 91 ? -10.352 -5.329 5.151 1.00 97.12 91 ILE A C 1
ATOM 758 O O . ILE A 1 91 ? -11.311 -4.679 5.565 1.00 97.12 91 ILE A O 1
ATOM 762 N N . PHE A 1 92 ? -9.097 -4.928 5.358 1.00 97.69 92 PHE A N 1
ATOM 763 C CA . PHE A 1 92 ? -8.778 -3.696 6.072 1.00 97.69 92 PHE A CA 1
ATOM 764 C C . PHE A 1 92 ? -9.243 -2.427 5.356 1.00 97.69 92 PHE A C 1
ATOM 766 O O . PHE A 1 92 ? -9.648 -1.482 6.035 1.00 97.69 92 PHE A O 1
ATOM 773 N N . SER A 1 93 ? -9.234 -2.391 4.019 1.00 98.00 93 SER A N 1
ATOM 774 C CA . SER A 1 93 ? -9.777 -1.254 3.266 1.00 98.00 93 SER A CA 1
ATOM 775 C C . SER A 1 93 ? -11.279 -1.083 3.513 1.00 98.00 93 SER A C 1
ATOM 777 O O . SER A 1 93 ? -11.734 0.029 3.782 1.00 98.00 93 SER A O 1
ATOM 779 N N . LEU A 1 94 ? -12.031 -2.188 3.536 1.00 97.88 94 LEU A N 1
ATOM 780 C CA . LEU A 1 94 ? -13.454 -2.198 3.871 1.00 97.88 94 LEU A CA 1
ATOM 781 C C . LEU A 1 94 ? -13.694 -1.760 5.318 1.00 97.88 94 LEU A C 1
ATOM 783 O O . LEU A 1 94 ? -14.474 -0.837 5.545 1.00 97.88 94 LEU A O 1
ATOM 787 N N . ILE A 1 95 ? -12.977 -2.341 6.285 1.00 95.88 95 ILE A N 1
ATOM 788 C CA . ILE A 1 95 ? -13.074 -1.954 7.702 1.00 95.88 95 ILE A CA 1
ATOM 789 C C . ILE A 1 95 ? -12.783 -0.456 7.871 1.00 95.88 95 ILE A C 1
ATOM 791 O O . ILE A 1 95 ? -13.555 0.259 8.507 1.00 95.88 95 ILE A O 1
ATOM 795 N N . SER A 1 96 ? -11.705 0.042 7.260 1.00 96.88 96 SER A N 1
ATOM 796 C CA . SER A 1 96 ? -11.336 1.460 7.295 1.00 96.88 96 SER A CA 1
ATOM 797 C C . SER A 1 96 ? -12.434 2.354 6.708 1.00 96.88 96 SER A C 1
ATOM 799 O O . SER A 1 96 ? -12.790 3.367 7.310 1.00 96.88 96 SER A O 1
ATOM 801 N N . SER A 1 97 ? -13.024 1.952 5.576 1.00 97.31 97 SER A N 1
ATOM 802 C CA . SER A 1 97 ? -14.104 2.700 4.924 1.00 97.31 97 SER A CA 1
ATOM 803 C C . SER A 1 97 ? -15.366 2.802 5.788 1.00 97.31 97 SER A C 1
ATOM 805 O O . SER A 1 97 ? -15.976 3.868 5.851 1.00 97.31 97 SER A O 1
ATOM 807 N N . LEU A 1 98 ? -15.728 1.734 6.507 1.00 96.62 98 LEU A N 1
ATOM 808 C CA . LEU A 1 98 ? -16.891 1.718 7.397 1.00 96.62 98 LEU A CA 1
ATOM 809 C C . LEU A 1 98 ? -16.679 2.625 8.610 1.00 96.62 98 LEU A C 1
ATOM 811 O O . LEU A 1 98 ? -17.559 3.413 8.951 1.00 96.62 98 LEU A O 1
ATOM 815 N N . TRP A 1 99 ? -15.494 2.575 9.221 1.00 96.50 99 TRP A N 1
ATOM 816 C CA . TRP A 1 99 ? -15.143 3.466 10.329 1.00 96.50 99 TRP A CA 1
ATOM 817 C C . TRP A 1 99 ? -15.089 4.935 9.908 1.00 96.50 99 TRP A C 1
ATOM 819 O O . TRP A 1 99 ? -15.525 5.805 10.659 1.00 96.50 99 TRP A O 1
ATOM 829 N N . MET A 1 100 ? -14.625 5.219 8.689 1.00 96.19 100 MET A N 1
ATOM 830 C CA . MET A 1 100 ? -14.672 6.568 8.128 1.00 96.19 100 MET A CA 1
ATOM 831 C C . MET A 1 100 ? -16.114 7.074 8.022 1.00 96.19 100 MET A C 1
ATOM 833 O O . MET A 1 100 ? -16.411 8.168 8.496 1.00 96.19 100 MET A O 1
ATOM 837 N N . VAL A 1 101 ? -17.015 6.277 7.440 1.00 95.69 101 VAL A N 1
ATOM 838 C CA . VAL A 1 101 ? -18.436 6.639 7.317 1.00 95.69 101 VAL A CA 1
ATOM 839 C C . VAL A 1 101 ? -19.077 6.808 8.697 1.00 95.69 101 VAL A C 1
ATOM 841 O O . VAL A 1 101 ? -19.755 7.807 8.923 1.00 95.69 101 VAL A O 1
ATOM 844 N N . SER A 1 102 ? -18.793 5.908 9.645 1.00 95.38 102 SER A N 1
ATOM 845 C CA . SER A 1 102 ? -19.248 6.025 11.038 1.00 95.38 102 SER A CA 1
ATOM 846 C C . SER A 1 102 ? -18.812 7.344 11.677 1.00 95.38 102 SER A C 1
ATOM 848 O O . SER A 1 102 ? -19.626 8.014 12.305 1.00 95.38 102 SER A O 1
ATOM 850 N N . GLY A 1 103 ? -17.554 7.753 11.487 1.00 94.44 103 GLY A N 1
ATOM 851 C CA . GLY A 1 103 ? -17.034 9.006 12.038 1.00 94.44 103 GLY A CA 1
ATOM 852 C C . GLY A 1 103 ? -17.592 10.263 11.368 1.00 94.44 103 GLY A C 1
ATOM 853 O O . GLY A 1 103 ? -17.689 11.307 12.008 1.00 94.44 103 GLY A O 1
ATOM 854 N N . ILE A 1 104 ? -17.966 10.185 10.089 1.00 92.75 104 ILE A N 1
ATOM 855 C CA . ILE A 1 104 ? -18.568 11.307 9.354 1.00 92.75 104 ILE A CA 1
ATOM 856 C C . ILE A 1 104 ? -20.039 11.493 9.731 1.00 92.75 104 ILE A C 1
ATOM 858 O O . ILE A 1 104 ? -20.478 12.629 9.889 1.00 92.75 104 ILE A O 1
ATOM 862 N N . LEU A 1 105 ? -20.778 10.393 9.874 1.00 92.75 105 LEU A N 1
ATOM 863 C CA . LEU A 1 105 ? -22.218 10.391 10.144 1.00 92.75 105 LEU A CA 1
ATOM 864 C C . LEU A 1 105 ? -22.568 10.283 11.639 1.00 92.75 105 LEU A C 1
ATOM 866 O O . LEU A 1 105 ? -23.747 10.255 11.970 1.00 92.75 105 LEU A O 1
ATOM 870 N N . ASP A 1 106 ? -21.566 10.194 12.520 1.00 94.00 106 ASP A N 1
ATOM 871 C CA . ASP A 1 106 ? -21.720 9.936 13.962 1.00 94.00 106 ASP A CA 1
ATOM 872 C C . ASP A 1 106 ? -22.631 8.728 14.263 1.00 94.00 106 ASP A C 1
ATOM 874 O O . ASP A 1 106 ? -23.538 8.782 15.089 1.00 94.00 106 ASP A O 1
ATOM 878 N N . LEU A 1 107 ? -22.392 7.601 13.578 1.00 92.94 107 LEU A N 1
ATOM 879 C CA . LEU A 1 107 ? -23.207 6.381 13.738 1.00 92.94 107 LEU A CA 1
ATOM 880 C C . LEU A 1 107 ? -22.948 5.637 15.054 1.00 92.94 107 LEU A C 1
ATOM 882 O O . LEU A 1 107 ? -23.626 4.655 15.347 1.00 92.94 107 LEU A O 1
ATOM 886 N N . ARG A 1 108 ? -21.935 6.059 15.818 1.00 92.00 108 ARG A N 1
ATOM 887 C CA . ARG A 1 108 ? -21.496 5.432 17.072 1.00 92.00 108 ARG A CA 1
ATOM 888 C C . ARG A 1 108 ? -21.339 3.914 16.992 1.00 92.00 108 ARG A C 1
ATOM 890 O O . ARG A 1 108 ? -21.735 3.181 17.901 1.00 92.00 108 ARG A O 1
ATOM 897 N N . LEU A 1 109 ? -20.750 3.435 15.896 1.00 89.25 109 LEU A N 1
ATOM 898 C CA . LEU A 1 109 ? -20.519 2.013 15.665 1.00 89.25 109 LEU A CA 1
ATOM 899 C C . LEU A 1 109 ? -19.738 1.406 16.844 1.00 89.25 109 LEU A C 1
ATOM 901 O O . LEU A 1 109 ? -18.681 1.912 17.214 1.00 89.25 109 LEU A O 1
ATOM 905 N N . LEU A 1 110 ? -20.276 0.342 17.453 1.00 86.31 110 LEU A N 1
ATOM 906 C CA . LEU A 1 110 ? -19.733 -0.305 18.663 1.00 86.31 110 LEU A CA 1
ATOM 907 C C . LEU A 1 110 ? -19.531 0.648 19.866 1.00 86.31 110 LEU A C 1
ATOM 909 O O . LEU A 1 110 ? -18.692 0.390 20.727 1.00 86.31 110 LEU A O 1
ATOM 913 N N . GLY A 1 111 ? -20.282 1.751 19.929 1.00 85.81 111 GLY A N 1
ATOM 914 C CA . GLY A 1 111 ? -20.206 2.744 21.005 1.00 85.81 111 GLY A CA 1
ATOM 915 C C . GLY A 1 111 ? -19.073 3.766 20.866 1.00 85.81 111 GLY A C 1
ATOM 916 O O . GLY A 1 111 ? -18.887 4.582 21.766 1.00 85.81 111 GLY A O 1
ATOM 917 N N . TYR A 1 112 ? -18.319 3.755 19.763 1.00 88.00 112 TYR A N 1
ATOM 918 C CA . TYR A 1 112 ? -17.218 4.695 19.550 1.00 88.00 112 TYR A CA 1
ATOM 919 C C . TYR A 1 112 ? -17.705 6.057 19.062 1.00 88.00 112 TYR A C 1
ATOM 921 O O . TYR A 1 112 ? -18.452 6.149 18.093 1.00 88.00 112 TYR A O 1
ATOM 929 N N . ASP A 1 113 ? -17.213 7.128 19.682 1.00 91.69 113 ASP A N 1
ATOM 930 C CA . ASP A 1 113 ? -17.471 8.493 19.220 1.00 91.69 113 ASP A CA 1
ATOM 931 C C . ASP A 1 113 ? -16.829 8.770 17.832 1.00 91.69 113 ASP A C 1
ATOM 933 O O . ASP A 1 113 ? -16.046 7.956 17.311 1.00 91.69 113 ASP A O 1
ATOM 937 N N . PRO A 1 114 ? -17.117 9.924 17.200 1.00 92.88 114 PRO A N 1
ATOM 938 C CA . PRO A 1 114 ? -16.519 10.269 15.914 1.00 92.88 114 PRO A CA 1
ATOM 939 C C . PRO A 1 114 ? -14.988 10.283 15.924 1.00 92.88 114 PRO A C 1
ATOM 941 O O . PRO A 1 114 ? -14.366 9.886 14.939 1.00 92.88 114 PRO A O 1
ATOM 944 N N . LYS A 1 115 ? -14.354 10.708 17.027 1.00 90.75 115 LYS A N 1
ATOM 945 C CA . LYS A 1 115 ? -12.887 10.772 17.130 1.00 90.75 115 LYS A CA 1
ATOM 946 C C . LYS A 1 115 ? -12.294 9.372 17.052 1.00 90.75 115 LYS A C 1
ATOM 948 O O . LYS A 1 115 ? -11.408 9.120 16.238 1.00 90.75 115 LYS A O 1
ATOM 953 N N . TRP A 1 116 ? -12.815 8.453 17.856 1.00 89.38 116 TRP A N 1
ATOM 954 C CA . TRP A 1 116 ? -12.391 7.062 17.851 1.00 89.38 116 TRP A CA 1
ATOM 955 C C . TRP A 1 116 ? -12.705 6.346 16.543 1.00 89.38 116 TRP A C 1
ATOM 957 O O . TRP A 1 116 ? -11.890 5.546 16.086 1.00 89.38 116 TRP A O 1
ATOM 967 N N . SER A 1 117 ? -13.823 6.683 15.896 1.00 93.75 117 SER A N 1
ATOM 968 C CA . SER A 1 117 ? -14.127 6.183 14.555 1.00 93.75 117 SER A CA 1
ATOM 969 C C . SER A 1 117 ? -13.033 6.581 13.552 1.00 93.75 117 SER A C 1
ATOM 971 O O . SER A 1 117 ? -12.543 5.735 12.805 1.00 93.75 117 SER A O 1
ATOM 973 N N . PHE A 1 118 ? -12.550 7.830 13.578 1.00 93.56 118 PHE A N 1
ATOM 974 C CA . PHE A 1 118 ? -11.425 8.239 12.728 1.00 93.56 118 PHE A CA 1
ATOM 975 C C . PHE A 1 118 ? -10.094 7.582 13.118 1.00 93.56 118 PHE A C 1
ATOM 977 O O . PHE A 1 118 ? -9.313 7.244 12.227 1.00 93.56 118 PHE A O 1
ATOM 984 N N . TYR A 1 119 ? -9.837 7.338 14.407 1.00 90.69 119 TYR A N 1
ATOM 985 C CA . TYR A 1 119 ? -8.667 6.561 14.836 1.00 90.69 119 TYR A CA 1
ATOM 986 C C . TYR A 1 119 ? -8.699 5.129 14.286 1.00 90.69 119 TYR A C 1
ATOM 988 O O . TYR A 1 119 ? -7.708 4.664 13.716 1.00 90.69 119 TYR A O 1
ATOM 996 N N . ALA A 1 120 ? -9.841 4.447 14.381 1.00 91.38 120 ALA A N 1
ATOM 997 C CA . ALA A 1 120 ? -10.023 3.107 13.829 1.00 91.38 120 ALA A CA 1
ATOM 998 C C . ALA A 1 120 ? -9.881 3.097 12.296 1.00 91.38 120 ALA A C 1
ATOM 1000 O O . ALA A 1 120 ? -9.199 2.230 11.743 1.00 91.38 120 ALA A O 1
ATOM 1001 N N . ALA A 1 121 ? -10.441 4.102 11.610 1.00 95.12 121 ALA A N 1
ATOM 1002 C CA . ALA A 1 121 ? -10.292 4.269 10.167 1.00 95.12 121 ALA A CA 1
ATOM 1003 C C . ALA A 1 121 ? -8.820 4.438 9.758 1.00 95.12 121 ALA A C 1
ATOM 1005 O O . ALA A 1 121 ? -8.364 3.777 8.820 1.00 95.12 121 ALA A O 1
ATOM 1006 N N . LEU A 1 122 ? -8.060 5.266 10.483 1.00 93.56 122 LEU A N 1
ATOM 1007 C CA . LEU A 1 122 ? -6.632 5.484 10.252 1.00 93.56 122 LEU A CA 1
ATOM 1008 C C . LEU A 1 122 ? -5.810 4.217 10.466 1.00 93.56 122 LEU A C 1
ATOM 1010 O O . LEU A 1 122 ? -5.007 3.877 9.600 1.00 93.56 122 LEU A O 1
ATOM 1014 N N . HIS A 1 123 ? -6.023 3.488 11.563 1.00 91.00 123 HIS A N 1
ATOM 1015 C CA . HIS A 1 123 ? -5.334 2.216 11.791 1.00 91.00 123 HIS A CA 1
ATOM 1016 C C . HIS A 1 123 ? -5.662 1.194 10.695 1.00 91.00 123 HIS A C 1
ATOM 1018 O O . HIS A 1 123 ? -4.749 0.568 10.154 1.00 91.00 123 HIS A O 1
ATOM 1024 N N . GLY A 1 124 ? -6.933 1.076 10.300 1.00 93.94 124 GLY A N 1
ATOM 1025 C CA . GLY A 1 124 ? -7.334 0.221 9.183 1.00 93.94 124 GLY A CA 1
ATOM 1026 C C . GLY A 1 124 ? -6.645 0.606 7.869 1.00 93.94 124 GLY A C 1
ATOM 1027 O O . GLY A 1 124 ? -6.163 -0.265 7.151 1.00 93.94 124 GLY A O 1
ATOM 1028 N N . CYS A 1 125 ? -6.519 1.902 7.574 1.00 96.19 125 CYS A N 1
ATOM 1029 C CA . CYS A 1 125 ? -5.882 2.386 6.349 1.00 96.19 125 CYS A CA 1
ATOM 1030 C C . CYS A 1 125 ? -4.354 2.208 6.369 1.00 96.19 125 CYS A C 1
ATOM 1032 O O . CYS A 1 125 ? -3.760 1.680 5.433 1.00 96.19 125 CYS A O 1
ATOM 1034 N N . PHE A 1 126 ? -3.688 2.657 7.426 1.00 94.94 126 PHE A N 1
ATOM 1035 C CA . PHE A 1 126 ? -2.231 2.723 7.471 1.00 94.94 126 PHE A CA 1
ATOM 1036 C C . PHE A 1 126 ? -1.603 1.384 7.872 1.00 94.94 126 PHE A C 1
ATOM 1038 O O . PHE A 1 126 ? -0.769 0.852 7.139 1.00 94.94 126 PHE A O 1
ATOM 1045 N N . LEU A 1 127 ? -2.021 0.788 8.989 1.00 92.94 127 LEU A N 1
ATOM 1046 C CA . LEU A 1 127 ? -1.503 -0.520 9.398 1.00 92.94 127 LEU A CA 1
ATOM 1047 C C . LEU A 1 127 ? -2.087 -1.629 8.514 1.00 92.94 127 LEU A C 1
ATOM 1049 O O . LEU A 1 127 ? -1.359 -2.438 7.946 1.00 92.94 127 LEU A O 1
ATOM 1053 N N . GLY A 1 128 ? -3.407 -1.659 8.380 1.00 93.88 128 GLY A N 1
ATOM 1054 C CA . GLY A 1 128 ? -4.095 -2.754 7.714 1.00 93.88 128 GLY A CA 1
ATOM 1055 C C . GLY A 1 128 ? -3.938 -2.761 6.195 1.00 93.88 128 GLY A C 1
ATOM 1056 O O . GLY A 1 128 ? -3.515 -3.747 5.602 1.00 93.88 128 GLY A O 1
ATOM 1057 N N . TRP A 1 129 ? -4.278 -1.657 5.541 1.00 97.12 129 TRP A N 1
ATOM 1058 C CA . TRP A 1 129 ? -4.315 -1.602 4.084 1.00 97.12 129 TRP A CA 1
ATOM 1059 C C . TRP A 1 129 ? -2.920 -1.361 3.484 1.00 97.12 129 TRP A C 1
ATOM 1061 O O . TRP A 1 129 ? -2.466 -2.135 2.641 1.00 97.12 129 TRP A O 1
ATOM 1071 N N . LEU A 1 130 ? -2.203 -0.332 3.948 1.00 96.50 130 LEU A N 1
ATOM 1072 C CA . LEU A 1 130 ? -0.883 0.033 3.422 1.00 96.50 130 LEU A CA 1
ATOM 1073 C C . LEU A 1 130 ? 0.235 -0.900 3.917 1.00 96.50 130 LEU A C 1
ATOM 1075 O O . LEU A 1 130 ? 0.940 -1.497 3.101 1.00 96.50 130 LEU A O 1
ATOM 1079 N N . PHE A 1 131 ? 0.421 -1.042 5.235 1.00 96.81 131 PHE A N 1
ATOM 1080 C CA . PHE A 1 131 ? 1.550 -1.803 5.785 1.00 96.81 131 PHE A CA 1
ATOM 1081 C C . PHE A 1 131 ? 1.425 -3.306 5.516 1.00 96.81 131 PHE A C 1
ATOM 1083 O O . PHE A 1 131 ? 2.333 -3.882 4.916 1.00 96.81 131 PHE A O 1
ATOM 1090 N N . VAL A 1 132 ? 0.306 -3.950 5.879 1.00 97.19 132 VAL A N 1
ATOM 1091 C CA . VAL A 1 132 ? 0.117 -5.378 5.548 1.00 97.19 132 VAL A CA 1
ATOM 1092 C C . VAL A 1 132 ? 0.115 -5.579 4.032 1.00 97.19 132 VAL A C 1
ATOM 1094 O O . VAL A 1 132 ? 0.667 -6.568 3.561 1.00 97.19 132 VAL A O 1
ATOM 1097 N N . GLY A 1 133 ? -0.384 -4.614 3.247 1.00 97.06 133 GLY A N 1
ATOM 1098 C CA . GLY A 1 133 ? -0.250 -4.618 1.787 1.00 97.06 133 GLY A CA 1
ATOM 1099 C C . GLY A 1 133 ? 1.205 -4.690 1.311 1.00 97.06 133 GLY A C 1
ATOM 1100 O O . GLY A 1 133 ? 1.520 -5.455 0.398 1.00 97.06 133 GLY A O 1
ATOM 1101 N N . SER A 1 134 ? 2.111 -3.950 1.951 1.00 96.19 134 SER A N 1
ATOM 1102 C CA . SER A 1 134 ? 3.556 -4.000 1.690 1.00 96.19 134 SER A CA 1
ATOM 1103 C C . SER A 1 134 ? 4.180 -5.346 2.064 1.00 96.19 134 SER A C 1
ATOM 1105 O O . SER A 1 134 ? 4.954 -5.895 1.280 1.00 96.19 134 SER A O 1
ATOM 1107 N N . ILE A 1 135 ? 3.802 -5.927 3.205 1.00 97.06 135 ILE A N 1
ATOM 1108 C CA . ILE A 1 135 ? 4.296 -7.244 3.643 1.00 97.06 135 ILE A CA 1
ATOM 1109 C C . ILE A 1 135 ? 3.783 -8.373 2.736 1.00 97.06 135 ILE A C 1
ATOM 1111 O O . ILE A 1 135 ? 4.553 -9.224 2.291 1.00 97.06 135 ILE A O 1
ATOM 1115 N N . ALA A 1 136 ? 2.498 -8.353 2.391 1.00 96.44 136 ALA A N 1
ATOM 1116 C CA . ALA A 1 136 ? 1.897 -9.279 1.439 1.00 96.44 136 ALA A CA 1
ATOM 1117 C C . ALA A 1 136 ? 2.595 -9.200 0.069 1.00 96.44 136 ALA A C 1
ATOM 1119 O O . ALA A 1 136 ? 2.916 -10.223 -0.541 1.00 96.44 136 ALA A O 1
ATOM 1120 N N . PHE A 1 137 ? 2.904 -7.989 -0.400 1.00 94.62 137 PHE A N 1
ATOM 1121 C CA . PHE A 1 137 ? 3.658 -7.795 -1.636 1.00 94.62 137 PHE A CA 1
ATOM 1122 C C . PHE A 1 137 ? 5.100 -8.326 -1.547 1.00 94.62 137 PHE A C 1
ATOM 1124 O O . PHE A 1 137 ? 5.585 -8.928 -2.508 1.00 94.62 137 PHE A O 1
ATOM 1131 N N . LEU A 1 138 ? 5.771 -8.172 -0.401 1.00 93.56 138 LEU A N 1
ATOM 1132 C CA . LEU A 1 138 ? 7.087 -8.771 -0.155 1.00 93.56 138 LEU A CA 1
ATOM 1133 C C . LEU A 1 138 ? 7.047 -10.299 -0.241 1.00 93.56 138 LEU A C 1
ATOM 1135 O O . LEU A 1 138 ? 7.884 -10.888 -0.929 1.00 93.56 138 LEU A O 1
ATOM 1139 N N . TYR A 1 139 ? 6.038 -10.946 0.356 1.00 94.69 139 TYR A N 1
ATOM 1140 C CA . TYR A 1 139 ? 5.844 -12.388 0.188 1.00 94.69 139 TYR A CA 1
ATOM 1141 C C . TYR A 1 139 ? 5.664 -12.763 -1.286 1.00 94.69 139 TYR A C 1
ATOM 1143 O O . TYR A 1 139 ? 6.343 -13.661 -1.777 1.00 94.69 139 TYR A O 1
ATOM 1151 N N . LYS A 1 140 ? 4.818 -12.032 -2.022 1.00 90.00 140 LYS A N 1
ATOM 1152 C CA . LYS A 1 140 ? 4.601 -12.258 -3.460 1.00 90.00 140 LYS A CA 1
ATOM 1153 C C . LYS A 1 140 ? 5.895 -12.148 -4.280 1.00 90.00 140 LYS A C 1
ATOM 1155 O O . LYS A 1 140 ? 6.020 -12.804 -5.309 1.00 90.00 140 LYS A O 1
ATOM 1160 N N . ARG A 1 141 ? 6.853 -11.324 -3.842 1.00 86.44 141 ARG A N 1
ATOM 1161 C CA . ARG A 1 141 ? 8.129 -11.082 -4.533 1.00 86.44 141 ARG A CA 1
ATOM 1162 C C . ARG A 1 141 ? 9.228 -12.080 -4.169 1.00 86.44 141 ARG A C 1
ATOM 1164 O O . ARG A 1 141 ? 10.028 -12.440 -5.028 1.00 86.44 141 ARG A O 1
ATOM 1171 N N . GLU A 1 142 ? 9.322 -12.466 -2.903 1.00 86.38 142 GLU A N 1
ATOM 1172 C CA . GLU A 1 142 ? 10.463 -13.232 -2.379 1.00 86.38 142 GLU A CA 1
ATOM 1173 C C . GLU A 1 142 ? 10.101 -14.646 -1.936 1.00 86.38 142 GLU A C 1
ATOM 1175 O O . GLU A 1 142 ? 10.990 -15.461 -1.718 1.00 86.38 142 GLU A O 1
ATOM 1180 N N . SER A 1 143 ? 8.810 -14.949 -1.800 1.00 89.56 143 SER A N 1
ATOM 1181 C CA . SER A 1 143 ? 8.291 -16.234 -1.313 1.00 89.56 143 SER A CA 1
ATOM 1182 C C . SER A 1 143 ? 8.828 -16.653 0.065 1.00 89.56 143 SER A C 1
ATOM 1184 O O . SER A 1 143 ? 8.740 -17.820 0.447 1.00 89.56 143 SER A O 1
ATOM 1186 N N . ARG A 1 144 ? 9.351 -15.707 0.860 1.00 91.19 144 ARG A N 1
ATOM 1187 C CA . ARG A 1 144 ? 9.830 -15.969 2.224 1.00 91.19 144 ARG A CA 1
ATOM 1188 C C . ARG A 1 144 ? 8.648 -16.122 3.175 1.00 91.19 144 ARG A C 1
ATOM 1190 O O . ARG A 1 144 ? 7.870 -15.189 3.364 1.00 91.19 144 ARG A O 1
ATOM 1197 N N . LYS A 1 145 ? 8.534 -17.297 3.803 1.00 94.56 145 LYS A N 1
ATOM 1198 C CA . LYS A 1 145 ? 7.392 -17.670 4.658 1.00 94.56 145 LYS A CA 1
ATOM 1199 C C . LYS A 1 145 ? 7.123 -16.685 5.798 1.00 94.56 145 LYS A C 1
ATOM 1201 O O . LYS A 1 145 ? 5.959 -16.513 6.135 1.00 94.56 145 LYS A O 1
ATOM 1206 N N . ILE A 1 146 ? 8.154 -16.011 6.320 1.00 96.00 146 ILE A N 1
ATOM 1207 C CA . ILE A 1 146 ? 8.018 -15.008 7.388 1.00 96.00 146 ILE A CA 1
ATOM 1208 C C . ILE A 1 146 ? 6.977 -13.934 7.040 1.00 96.00 146 ILE A C 1
ATOM 1210 O O . ILE A 1 146 ? 6.088 -13.661 7.839 1.00 96.00 146 ILE A O 1
ATOM 1214 N N . TYR A 1 147 ? 6.999 -13.405 5.813 1.00 96.69 147 TYR A N 1
ATOM 1215 C CA . TYR A 1 147 ? 6.048 -12.382 5.376 1.00 96.69 147 TYR A CA 1
ATOM 1216 C C . TYR A 1 147 ? 4.615 -12.922 5.297 1.00 96.69 147 TYR A C 1
ATOM 1218 O O . TYR A 1 147 ? 3.675 -12.241 5.704 1.00 96.69 147 TYR A O 1
ATOM 1226 N N . LEU A 1 148 ? 4.445 -14.162 4.825 1.00 97.00 148 LEU A N 1
ATOM 1227 C CA . LEU A 1 148 ? 3.136 -14.812 4.756 1.00 97.00 148 LEU A CA 1
ATOM 1228 C C . LEU A 1 148 ? 2.551 -15.026 6.154 1.00 97.00 148 LEU A C 1
ATOM 1230 O O . LEU A 1 148 ? 1.431 -14.598 6.423 1.00 97.00 148 LEU A O 1
ATOM 1234 N N . THR A 1 149 ? 3.315 -15.657 7.049 1.00 96.81 149 THR A N 1
ATOM 1235 C CA . THR A 1 149 ? 2.877 -15.931 8.424 1.00 96.81 149 THR A CA 1
ATOM 1236 C C . THR A 1 149 ? 2.572 -14.643 9.174 1.00 96.81 149 THR A C 1
ATOM 1238 O O . THR A 1 149 ? 1.586 -14.567 9.905 1.00 96.81 149 THR A O 1
ATOM 1241 N N . SER A 1 150 ? 3.364 -13.596 8.947 1.00 97.06 150 SER A N 1
ATOM 1242 C CA . SER A 1 150 ? 3.147 -12.319 9.607 1.00 97.06 150 SER A CA 1
ATOM 1243 C C . SER A 1 150 ? 1.906 -11.579 9.123 1.00 97.06 150 SER A C 1
ATOM 1245 O O . SER A 1 150 ? 1.316 -10.877 9.931 1.00 97.06 150 SER A O 1
ATOM 1247 N N . CYS A 1 151 ? 1.447 -11.747 7.876 1.00 97.50 151 CYS A N 1
ATOM 1248 C CA . CYS A 1 151 ? 0.166 -11.162 7.451 1.00 97.50 151 CYS A CA 1
ATOM 1249 C C . CYS A 1 151 ? -0.989 -11.659 8.340 1.00 97.50 151 CYS A C 1
ATOM 1251 O O . CYS A 1 151 ? -1.796 -10.860 8.814 1.00 97.50 151 CYS A O 1
ATOM 1253 N N . TYR A 1 152 ? -1.016 -12.964 8.626 1.00 97.62 152 TYR A N 1
ATOM 1254 C CA . TYR A 1 152 ? -2.002 -13.577 9.516 1.00 97.62 152 TYR A CA 1
ATOM 1255 C C . TYR A 1 152 ? -1.829 -13.153 10.970 1.00 97.62 152 TYR A C 1
ATOM 1257 O O . TYR A 1 152 ? -2.805 -12.782 11.617 1.00 97.62 152 TYR A O 1
ATOM 1265 N N . LEU A 1 153 ? -0.595 -13.176 11.481 1.00 97.06 153 LEU A N 1
ATOM 1266 C CA . LEU A 1 153 ? -0.324 -12.789 12.864 1.00 97.06 153 LEU A CA 1
ATOM 1267 C C . LEU A 1 153 ? -0.648 -11.314 13.116 1.00 97.06 153 LEU A C 1
ATOM 1269 O O . LEU A 1 153 ? -1.243 -11.002 14.138 1.00 97.06 153 LEU A O 1
ATOM 1273 N N . ILE A 1 154 ? -0.327 -10.411 12.181 1.00 96.75 154 ILE A N 1
ATOM 1274 C CA . ILE A 1 154 ? -0.686 -8.990 12.292 1.00 96.75 154 ILE A CA 1
ATOM 1275 C C . ILE A 1 154 ? -2.205 -8.832 12.328 1.00 96.75 154 ILE A C 1
ATOM 1277 O O . ILE A 1 154 ? -2.711 -8.105 13.178 1.00 96.75 154 ILE A O 1
ATOM 1281 N N . PHE A 1 155 ? -2.936 -9.521 11.445 1.00 95.75 155 PHE A N 1
ATOM 1282 C CA . PHE A 1 155 ? -4.399 -9.486 11.448 1.00 95.75 155 PHE A CA 1
ATOM 1283 C C . PHE A 1 155 ? -4.974 -10.000 12.774 1.00 95.75 155 PHE A C 1
ATOM 1285 O O . PHE A 1 155 ? -5.814 -9.341 13.381 1.00 95.75 155 PHE A O 1
ATOM 1292 N N . PHE A 1 156 ? -4.471 -11.130 13.271 1.00 95.88 156 PHE A N 1
ATOM 1293 C CA . PHE A 1 156 ? -4.889 -11.693 14.550 1.00 95.88 156 PHE A CA 1
ATOM 1294 C C . PHE A 1 156 ? -4.580 -10.755 15.725 1.00 95.88 156 PHE A C 1
ATOM 1296 O O . PHE A 1 156 ? -5.480 -10.417 16.490 1.00 95.88 156 PHE A O 1
ATOM 1303 N N . CYS A 1 157 ? -3.345 -10.259 15.845 1.00 95.44 157 CYS A N 1
ATOM 1304 C CA . CYS A 1 157 ? -2.965 -9.316 16.897 1.00 95.44 157 CYS A CA 1
ATOM 1305 C C . CYS A 1 157 ? -3.763 -8.009 16.816 1.00 95.44 157 CYS A C 1
ATOM 1307 O O . CYS A 1 157 ? -4.130 -7.461 17.853 1.00 95.44 157 CYS A O 1
ATOM 1309 N N . PHE A 1 158 ? -4.084 -7.530 15.611 1.00 92.88 158 PHE A N 1
ATOM 1310 C CA . PHE A 1 158 ? -4.969 -6.383 15.428 1.00 92.88 158 PHE A CA 1
ATOM 1311 C C . PHE A 1 158 ? -6.365 -6.645 16.009 1.00 92.88 158 PHE A C 1
ATOM 1313 O O . PHE A 1 158 ? -6.886 -5.793 16.726 1.00 92.88 158 PHE A O 1
ATOM 1320 N N . LEU A 1 159 ? -6.952 -7.821 15.762 1.00 91.44 159 LEU A N 1
ATOM 1321 C CA . LEU A 1 159 ? -8.243 -8.193 16.349 1.00 91.44 159 LEU A CA 1
ATOM 1322 C C . LEU A 1 159 ? -8.174 -8.276 17.879 1.00 91.44 159 LEU A C 1
ATOM 1324 O O . LEU A 1 159 ? -9.091 -7.800 18.545 1.00 91.44 159 LEU A O 1
ATOM 1328 N N . LEU A 1 160 ? -7.081 -8.802 18.446 1.00 93.38 160 LEU A N 1
ATOM 1329 C CA . LEU A 1 160 ? -6.873 -8.803 19.901 1.00 93.38 160 LEU A CA 1
ATOM 1330 C C . LEU A 1 160 ? -6.869 -7.377 20.472 1.00 93.38 160 LEU A C 1
ATOM 1332 O O . LEU A 1 160 ? -7.514 -7.117 21.487 1.00 93.38 160 LEU A O 1
ATOM 1336 N N . VAL A 1 161 ? -6.190 -6.435 19.809 1.00 89.81 161 VAL A N 1
ATOM 1337 C CA . VAL A 1 161 ? -6.221 -5.023 20.217 1.00 89.81 161 VAL A CA 1
ATOM 1338 C C . VAL A 1 161 ? -7.638 -4.462 20.095 1.00 89.81 161 VAL A C 1
ATOM 1340 O O . VAL A 1 161 ? -8.133 -3.881 21.056 1.00 89.81 161 VAL A O 1
ATOM 1343 N N . ALA A 1 162 ? -8.307 -4.666 18.958 1.00 86.12 162 ALA A N 1
ATOM 1344 C CA . ALA A 1 162 ? -9.634 -4.116 18.693 1.00 86.12 162 ALA A CA 1
ATOM 1345 C C . ALA A 1 162 ? -10.684 -4.588 19.714 1.00 86.12 162 ALA 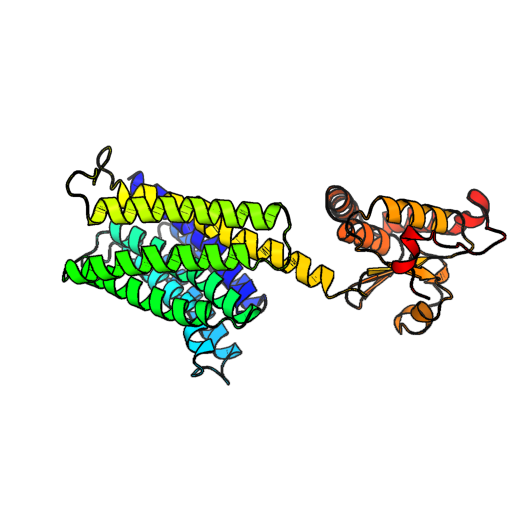A C 1
ATOM 1347 O O . ALA A 1 162 ? -11.362 -3.763 20.322 1.00 86.12 162 ALA A O 1
ATOM 1348 N N . PHE A 1 163 ? -10.777 -5.897 19.967 1.00 84.06 163 PHE A N 1
ATOM 1349 C CA . PHE A 1 163 ? -11.716 -6.448 20.950 1.00 84.06 163 PHE A CA 1
ATOM 1350 C C . PHE A 1 163 ? -11.277 -6.210 22.401 1.00 84.06 163 PHE A C 1
ATOM 1352 O O . PHE A 1 163 ? -12.109 -6.186 23.306 1.00 84.06 163 PHE A O 1
ATOM 1359 N N . GLY A 1 164 ? -9.982 -6.006 22.642 1.00 82.69 164 GLY A N 1
ATOM 1360 C CA . GLY A 1 164 ? -9.444 -5.753 23.974 1.00 82.69 164 GLY A CA 1
ATOM 1361 C C . GLY A 1 164 ? -9.664 -4.329 24.500 1.00 82.69 164 GLY A C 1
ATOM 1362 O O . GLY A 1 164 ? -9.592 -4.141 25.710 1.00 82.69 164 GLY A O 1
ATOM 1363 N N . ILE A 1 165 ? -9.937 -3.331 23.643 1.00 78.44 165 ILE A N 1
ATOM 1364 C CA . ILE A 1 165 ? -10.110 -1.922 24.068 1.00 78.44 165 ILE A CA 1
ATOM 1365 C C . ILE A 1 165 ? -11.317 -1.746 25.004 1.00 78.44 165 ILE A C 1
ATOM 1367 O O . ILE A 1 165 ? -11.168 -1.119 26.048 1.00 78.44 165 ILE A O 1
ATOM 1371 N N . ASN A 1 166 ? -12.471 -2.321 24.652 1.00 72.06 166 ASN A N 1
ATOM 1372 C CA . ASN A 1 166 ? -13.703 -2.266 25.459 1.00 72.06 166 ASN A CA 1
ATOM 1373 C C . ASN A 1 166 ? -14.055 -3.618 26.109 1.00 72.06 166 ASN A C 1
ATOM 1375 O O . ASN A 1 166 ? -15.092 -3.741 26.753 1.00 72.06 166 ASN A O 1
ATOM 1379 N N . GLY A 1 167 ? -13.223 -4.639 25.893 1.00 75.69 167 GLY A N 1
ATOM 1380 C CA . GLY A 1 167 ? -13.421 -5.990 26.404 1.00 75.69 167 GLY A CA 1
ATOM 1381 C C . GLY A 1 167 ? -12.461 -6.306 27.544 1.00 75.69 167 GLY A C 1
ATOM 1382 O O . GLY A 1 167 ? -12.481 -5.680 28.598 1.00 75.69 167 GLY A O 1
ATOM 1383 N N . VAL A 1 168 ? -11.613 -7.311 27.331 1.00 84.94 168 VAL A N 1
ATOM 1384 C CA . VAL A 1 168 ? -10.686 -7.826 28.343 1.00 84.94 168 VAL A CA 1
ATOM 1385 C C . VAL A 1 168 ? -9.316 -7.144 28.182 1.00 84.94 168 VAL A C 1
ATOM 1387 O O . VAL A 1 168 ? -8.619 -7.437 27.205 1.00 84.94 168 VAL A O 1
ATOM 1390 N N . PRO A 1 169 ? -8.858 -6.297 29.130 1.00 84.75 169 PRO A N 1
ATOM 1391 C CA . PRO A 1 169 ? -7.610 -5.533 28.983 1.00 84.75 169 PRO A CA 1
ATOM 1392 C C . PRO A 1 169 ? -6.367 -6.401 28.745 1.00 84.75 169 PRO A C 1
ATOM 1394 O O . PRO A 1 169 ? -5.436 -5.999 28.051 1.00 84.75 169 PRO A O 1
ATOM 1397 N N . PHE A 1 170 ? -6.354 -7.625 29.277 1.00 89.06 170 PHE A N 1
ATOM 1398 C CA . PHE A 1 170 ? -5.281 -8.591 29.036 1.00 89.06 170 PHE A CA 1
ATOM 1399 C C . PHE A 1 170 ? -5.135 -8.963 27.548 1.00 89.06 170 PHE A C 1
ATOM 1401 O O . PHE A 1 170 ? -4.016 -9.046 27.042 1.00 89.06 170 PHE A O 1
ATOM 1408 N N . ILE A 1 171 ? -6.250 -9.116 26.825 1.00 91.19 171 ILE A N 1
ATOM 1409 C CA . ILE A 1 171 ? -6.253 -9.443 25.391 1.00 91.19 171 ILE A CA 1
ATOM 1410 C C . ILE A 1 171 ? -5.615 -8.302 24.591 1.00 91.19 171 ILE A C 1
ATOM 1412 O O . ILE A 1 171 ? -4.775 -8.544 23.720 1.00 91.19 171 ILE A O 1
ATOM 1416 N N . LYS A 1 172 ? -5.941 -7.052 24.944 1.00 91.19 172 LYS A N 1
ATOM 1417 C CA . LYS A 1 172 ? -5.332 -5.865 24.333 1.00 91.19 172 LYS A CA 1
ATOM 1418 C C . LYS A 1 172 ? -3.812 -5.885 24.490 1.00 91.19 172 LYS A C 1
ATOM 1420 O O . LYS A 1 172 ? -3.098 -5.723 23.502 1.00 91.19 172 LYS A O 1
ATOM 1425 N N . ARG A 1 173 ? -3.320 -6.125 25.711 1.00 93.56 173 ARG A N 1
ATOM 1426 C CA . ARG A 1 173 ? -1.880 -6.182 26.018 1.00 93.56 173 ARG A CA 1
ATOM 1427 C C . ARG A 1 173 ? -1.160 -7.224 25.172 1.00 93.56 173 ARG A C 1
ATOM 1429 O O . ARG A 1 173 ? -0.109 -6.923 24.614 1.00 93.56 173 ARG A O 1
ATOM 1436 N N . LEU A 1 174 ? -1.746 -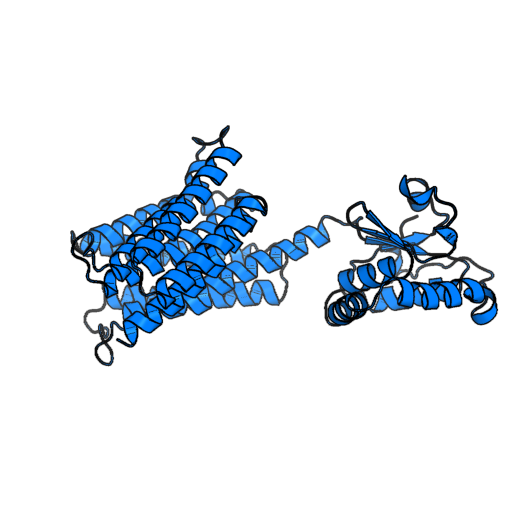8.413 25.024 1.00 94.50 174 LEU A N 1
ATOM 1437 C CA . LEU A 1 174 ? -1.187 -9.476 24.189 1.00 94.50 174 LEU A CA 1
ATOM 1438 C C . LEU A 1 174 ? -1.046 -9.032 22.725 1.00 94.50 174 LEU A C 1
ATOM 1440 O O . LEU A 1 174 ? 0.001 -9.230 22.109 1.00 94.50 174 LEU A O 1
ATOM 1444 N N . GLY A 1 175 ? -2.083 -8.387 22.183 1.00 94.06 175 GLY A N 1
ATOM 1445 C CA . GLY A 1 175 ? -2.065 -7.837 20.829 1.00 94.06 175 GLY A CA 1
ATOM 1446 C C . GLY A 1 175 ? -0.997 -6.756 20.634 1.00 94.06 175 GLY A C 1
ATOM 1447 O O . GLY A 1 175 ? -0.270 -6.794 19.640 1.00 94.06 175 GLY A O 1
ATOM 1448 N N . VAL A 1 176 ? -0.854 -5.837 21.598 1.00 93.50 176 VAL A N 1
ATOM 1449 C CA . VAL A 1 176 ? 0.176 -4.781 21.572 1.00 93.50 176 VAL A CA 1
ATOM 1450 C C . VAL A 1 176 ? 1.574 -5.397 21.558 1.00 93.50 176 VAL A C 1
ATOM 1452 O O . VAL A 1 176 ? 2.355 -5.076 20.668 1.00 93.50 176 VAL A O 1
ATOM 1455 N N . VAL A 1 177 ? 1.871 -6.335 22.466 1.00 96.25 177 VAL A N 1
ATOM 1456 C CA . VAL A 1 177 ? 3.174 -7.027 22.512 1.00 96.25 177 VAL A CA 1
ATOM 1457 C C . VAL A 1 177 ? 3.465 -7.744 21.193 1.00 96.25 177 VAL A C 1
ATOM 1459 O O . VAL A 1 177 ? 4.559 -7.607 20.645 1.00 96.25 177 VAL A O 1
ATOM 1462 N N . GLY A 1 178 ? 2.479 -8.461 20.644 1.00 96.12 178 GLY A N 1
ATOM 1463 C CA . GLY A 1 178 ? 2.621 -9.156 19.365 1.00 96.12 178 GLY A CA 1
ATOM 1464 C C . GLY A 1 178 ? 2.997 -8.212 18.220 1.00 96.12 178 GLY A C 1
ATOM 1465 O O . GLY A 1 178 ? 3.975 -8.458 17.514 1.00 96.12 178 GLY A O 1
ATOM 1466 N N . LEU A 1 179 ? 2.278 -7.095 18.062 1.00 95.62 179 LEU A N 1
ATOM 1467 C CA . LEU A 1 179 ? 2.579 -6.099 17.025 1.00 95.62 179 LEU A CA 1
ATOM 1468 C C . LEU A 1 179 ? 3.935 -5.415 17.256 1.00 95.62 179 LEU A C 1
ATOM 1470 O O . LEU A 1 179 ? 4.694 -5.236 16.303 1.00 95.62 179 LEU A O 1
ATOM 1474 N N . SER A 1 180 ? 4.274 -5.092 18.507 1.00 95.44 180 SER A N 1
ATOM 1475 C CA . SER A 1 180 ? 5.553 -4.466 18.861 1.00 95.44 180 SER A CA 1
ATOM 1476 C C . SER A 1 180 ? 6.768 -5.336 18.545 1.00 95.44 180 SER A C 1
ATOM 1478 O O . SER A 1 180 ? 7.841 -4.790 18.300 1.00 95.44 180 SER A O 1
ATOM 1480 N N . LEU A 1 181 ? 6.613 -6.661 18.504 1.00 95.81 181 LEU A N 1
ATOM 1481 C CA . LEU A 1 181 ? 7.673 -7.584 18.097 1.00 95.81 181 LEU A CA 1
ATOM 1482 C C . LEU A 1 181 ? 7.652 -7.852 16.589 1.00 95.81 181 LEU A C 1
ATOM 1484 O O . LEU A 1 181 ? 8.679 -7.736 15.923 1.00 95.81 181 LEU A O 1
ATOM 1488 N N . ILE A 1 182 ? 6.486 -8.188 16.031 1.00 97.25 182 ILE A N 1
ATOM 1489 C CA . ILE A 1 182 ? 6.374 -8.623 14.634 1.00 97.25 182 ILE A CA 1
ATOM 1490 C C . ILE A 1 182 ? 6.764 -7.498 13.674 1.00 97.25 182 ILE A C 1
ATOM 1492 O O . ILE A 1 182 ? 7.544 -7.730 12.752 1.00 97.25 182 ILE A O 1
ATOM 1496 N N . LEU A 1 183 ? 6.236 -6.284 13.863 1.00 96.62 183 LEU A N 1
ATOM 1497 C CA . LEU A 1 183 ? 6.403 -5.218 12.874 1.00 96.62 183 LEU A CA 1
ATOM 1498 C C . LEU A 1 183 ? 7.887 -4.819 12.704 1.00 96.62 183 LEU A C 1
ATOM 1500 O O . LEU A 1 183 ? 8.342 -4.779 11.557 1.00 96.62 183 LEU A O 1
ATOM 1504 N N . PRO A 1 184 ? 8.680 -4.577 13.775 1.00 96.44 184 PRO A N 1
ATOM 1505 C CA . PRO A 1 184 ? 10.098 -4.248 13.621 1.00 96.44 184 PRO A CA 1
ATOM 1506 C C . PRO A 1 184 ? 10.919 -5.388 13.024 1.00 96.44 184 PRO A C 1
ATOM 1508 O O . PRO A 1 184 ? 11.773 -5.123 12.179 1.00 96.44 184 PRO A O 1
ATOM 1511 N N . ILE A 1 185 ? 10.634 -6.644 13.396 1.00 97.00 185 ILE A N 1
ATOM 1512 C CA . ILE A 1 185 ? 11.317 -7.822 12.835 1.00 97.00 185 ILE A CA 1
ATOM 1513 C C . ILE A 1 185 ? 11.146 -7.865 11.315 1.00 97.00 185 ILE A C 1
ATOM 1515 O O . ILE A 1 185 ? 12.114 -8.107 10.601 1.00 97.00 185 ILE A O 1
ATOM 1519 N N . LEU A 1 186 ? 9.946 -7.578 10.805 1.00 97.19 186 LEU A N 1
ATOM 1520 C CA . LEU A 1 186 ? 9.684 -7.573 9.366 1.00 97.19 186 LEU A CA 1
ATOM 1521 C C . LEU A 1 186 ? 10.460 -6.494 8.615 1.00 97.19 186 LEU A C 1
ATOM 1523 O O . LEU A 1 186 ? 11.007 -6.771 7.548 1.00 97.19 186 LEU A O 1
ATOM 1527 N N . ILE A 1 187 ? 10.506 -5.268 9.149 1.00 96.00 187 ILE A N 1
ATOM 1528 C CA . ILE A 1 187 ? 11.254 -4.185 8.500 1.00 96.00 187 ILE A CA 1
ATOM 1529 C C . ILE A 1 187 ? 12.759 -4.450 8.587 1.00 96.00 187 ILE A C 1
ATOM 1531 O O . ILE A 1 187 ? 13.463 -4.230 7.604 1.00 96.00 187 ILE A O 1
ATOM 1535 N N . ALA A 1 188 ? 13.256 -4.948 9.724 1.00 95.56 188 ALA A N 1
ATOM 1536 C CA . ALA A 1 188 ? 14.656 -5.333 9.872 1.00 95.56 188 ALA A CA 1
ATOM 1537 C C . ALA A 1 188 ? 15.030 -6.427 8.867 1.00 95.56 188 ALA A C 1
ATOM 1539 O O . ALA A 1 188 ? 15.997 -6.281 8.124 1.00 95.56 188 ALA A O 1
ATOM 1540 N N . ASP A 1 189 ? 14.233 -7.492 8.795 1.00 95.00 189 ASP A N 1
ATOM 1541 C CA . ASP A 1 189 ? 14.447 -8.594 7.864 1.00 95.00 189 ASP A CA 1
ATOM 1542 C C . ASP A 1 189 ? 14.454 -8.115 6.402 1.00 95.00 189 ASP A C 1
ATOM 1544 O O . ASP A 1 189 ? 15.353 -8.486 5.646 1.00 95.00 189 ASP A O 1
ATOM 1548 N N . TYR A 1 190 ? 13.528 -7.226 6.028 1.00 93.44 190 TYR A N 1
ATOM 1549 C CA . TYR A 1 190 ? 13.533 -6.563 4.723 1.00 93.44 190 TYR A CA 1
ATOM 1550 C C . TYR A 1 190 ? 14.817 -5.748 4.489 1.00 93.44 190 TYR A C 1
ATOM 1552 O O . TYR A 1 190 ? 15.457 -5.896 3.449 1.00 93.44 190 TYR A O 1
ATOM 1560 N N . LEU A 1 191 ? 15.234 -4.926 5.460 1.00 92.00 191 LEU A N 1
ATOM 1561 C CA . LEU A 1 191 ? 16.432 -4.086 5.372 1.00 92.00 191 LEU A CA 1
ATOM 1562 C C . LEU A 1 191 ? 17.710 -4.921 5.171 1.00 92.00 191 LEU A C 1
ATOM 1564 O O . LEU A 1 191 ? 18.555 -4.558 4.350 1.00 92.00 191 LEU A O 1
ATOM 1568 N N . PHE A 1 192 ? 17.840 -6.049 5.877 1.00 89.88 192 PHE A N 1
ATOM 1569 C CA . PHE A 1 192 ? 18.982 -6.961 5.746 1.00 89.88 192 PHE A CA 1
ATOM 1570 C C . PHE A 1 192 ? 19.037 -7.660 4.383 1.00 89.88 192 PHE A C 1
ATOM 1572 O O . PHE A 1 192 ? 20.131 -7.897 3.866 1.00 89.88 192 PHE A O 1
ATOM 1579 N N . HIS A 1 193 ? 17.879 -7.949 3.785 1.00 88.50 193 HIS A N 1
ATOM 1580 C CA . HIS A 1 193 ? 17.762 -8.723 2.546 1.00 88.50 193 HIS A CA 1
ATOM 1581 C C . HIS A 1 193 ? 17.479 -7.875 1.297 1.00 88.50 193 HIS A C 1
ATOM 1583 O O . HIS A 1 193 ? 17.163 -8.428 0.242 1.00 88.50 193 HIS A O 1
ATOM 1589 N N . LEU A 1 194 ? 17.637 -6.548 1.379 1.00 81.88 194 LEU A N 1
ATOM 1590 C CA . LEU A 1 194 ? 17.545 -5.651 0.224 1.00 81.88 194 LEU A CA 1
ATOM 1591 C C . LEU A 1 194 ? 18.450 -6.142 -0.917 1.00 81.88 194 LEU A C 1
ATOM 1593 O O . LEU A 1 194 ? 19.680 -6.116 -0.810 1.00 81.88 194 LEU A O 1
ATOM 1597 N N . LYS A 1 195 ? 17.842 -6.537 -2.044 1.00 67.19 195 LYS A N 1
ATOM 1598 C CA . LYS A 1 195 ? 18.564 -7.106 -3.198 1.00 67.19 195 LYS A CA 1
ATOM 1599 C C . LYS A 1 195 ? 19.440 -6.068 -3.886 1.00 67.19 195 LYS A C 1
ATOM 1601 O O . LYS A 1 195 ? 20.496 -6.392 -4.422 1.00 67.19 195 LYS A O 1
ATOM 1606 N N . VAL A 1 196 ? 18.991 -4.813 -3.881 1.00 66.62 196 VAL A N 1
ATOM 1607 C CA . VAL A 1 196 ? 19.720 -3.680 -4.451 1.00 66.62 196 VAL A CA 1
ATOM 1608 C C . VAL A 1 196 ? 19.894 -2.615 -3.377 1.00 66.62 196 VAL A C 1
ATOM 1610 O O . VAL A 1 196 ? 18.977 -1.842 -3.086 1.00 66.62 196 VAL A O 1
ATOM 1613 N N . LYS A 1 197 ? 21.101 -2.557 -2.808 1.00 66.00 197 LYS A N 1
ATOM 1614 C CA . LYS A 1 197 ? 21.511 -1.545 -1.826 1.00 66.00 197 LYS A CA 1
ATOM 1615 C C . LYS A 1 197 ? 21.784 -0.206 -2.518 1.00 66.00 197 LYS A C 1
ATOM 1617 O O . LYS A 1 197 ? 22.922 0.222 -2.659 1.00 66.00 197 LYS A O 1
ATOM 1622 N N . ASN A 1 198 ? 20.730 0.438 -3.012 1.00 70.56 198 ASN A N 1
ATOM 1623 C CA . ASN A 1 198 ? 20.795 1.845 -3.393 1.00 70.56 198 ASN A CA 1
ATOM 1624 C C . ASN A 1 198 ? 20.707 2.708 -2.127 1.00 70.56 198 ASN A C 1
ATOM 1626 O O . ASN A 1 198 ? 19.903 2.403 -1.246 1.00 70.56 198 ASN A O 1
ATOM 1630 N N . SER A 1 199 ? 21.448 3.817 -2.064 1.00 74.88 199 SER A N 1
ATOM 1631 C CA . SER A 1 199 ? 21.430 4.726 -0.912 1.00 74.88 199 SER A CA 1
ATOM 1632 C C . SER A 1 199 ? 20.008 5.170 -0.550 1.00 74.88 199 SER A C 1
ATOM 1634 O O . SER A 1 199 ? 19.671 5.217 0.626 1.00 74.88 199 SER A O 1
ATOM 1636 N N . SER A 1 200 ? 19.130 5.402 -1.535 1.00 84.12 200 SER A N 1
ATOM 1637 C CA . SER A 1 200 ? 17.742 5.818 -1.272 1.00 84.12 200 SER A CA 1
ATOM 1638 C C . SER A 1 200 ? 16.848 4.709 -0.700 1.00 84.12 200 SER A C 1
ATOM 1640 O O . SER A 1 200 ? 16.089 4.976 0.226 1.00 84.12 200 SER A O 1
ATOM 1642 N N . SER A 1 201 ? 16.901 3.472 -1.220 1.00 86.56 201 SER A N 1
ATOM 1643 C CA . SER A 1 201 ? 16.047 2.381 -0.709 1.00 86.56 201 SER A CA 1
ATOM 1644 C C . SER A 1 201 ? 16.454 1.981 0.706 1.00 86.56 201 SER A C 1
ATOM 1646 O O . SER A 1 201 ? 15.583 1.776 1.552 1.00 86.56 201 SER A O 1
ATOM 1648 N N . VAL A 1 202 ? 17.764 1.950 0.971 1.00 89.00 202 VAL A N 1
ATOM 1649 C CA . VAL A 1 202 ? 18.327 1.714 2.306 1.00 89.00 202 VAL A CA 1
ATOM 1650 C C . VAL A 1 202 ? 17.937 2.843 3.258 1.00 89.00 202 VAL A C 1
ATOM 1652 O O . VAL A 1 202 ? 17.428 2.557 4.336 1.00 89.00 202 VAL A O 1
ATOM 1655 N N . LEU A 1 203 ? 18.093 4.110 2.851 1.00 92.12 203 LEU A N 1
ATOM 1656 C CA . LEU A 1 203 ? 17.718 5.265 3.672 1.00 92.12 203 LEU A CA 1
ATOM 1657 C C . LEU A 1 203 ? 16.241 5.217 4.075 1.00 92.12 203 LEU A C 1
ATOM 1659 O O . LEU A 1 203 ? 15.928 5.317 5.257 1.00 92.12 203 LEU A O 1
ATOM 1663 N N . PHE A 1 204 ? 15.330 5.025 3.118 1.00 94.50 204 PHE A N 1
ATOM 1664 C CA . PHE A 1 204 ? 13.901 4.968 3.425 1.00 94.50 204 PHE A CA 1
ATOM 1665 C C . PHE A 1 204 ? 13.537 3.758 4.298 1.00 94.50 204 PHE A C 1
ATOM 1667 O O . PHE A 1 204 ? 12.743 3.895 5.225 1.00 94.50 204 PHE A O 1
ATOM 1674 N N . ALA A 1 205 ? 14.136 2.587 4.065 1.00 93.69 205 ALA A N 1
ATOM 1675 C CA . ALA A 1 205 ? 13.914 1.425 4.925 1.00 93.69 205 ALA A CA 1
ATOM 1676 C C . ALA A 1 205 ? 14.433 1.660 6.356 1.00 93.69 205 ALA A C 1
ATOM 1678 O O . ALA A 1 205 ? 13.745 1.324 7.316 1.00 93.69 205 ALA A O 1
ATOM 1679 N N . ALA A 1 206 ? 15.600 2.292 6.509 1.00 94.69 206 ALA A N 1
ATOM 1680 C CA . ALA A 1 206 ? 16.180 2.619 7.810 1.00 94.69 206 ALA A CA 1
ATOM 1681 C C . ALA A 1 206 ? 15.353 3.672 8.568 1.00 94.69 206 ALA A C 1
ATOM 1683 O O . ALA A 1 206 ? 15.073 3.490 9.7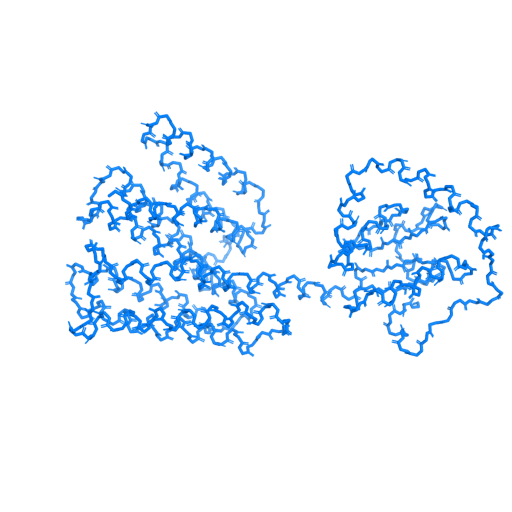51 1.00 94.69 206 ALA A O 1
ATOM 1684 N N . LEU A 1 207 ? 14.898 4.730 7.885 1.00 96.06 207 LEU A N 1
ATOM 1685 C CA . LEU A 1 207 ? 13.987 5.729 8.460 1.00 96.06 207 LEU A CA 1
ATOM 1686 C C . LEU A 1 207 ? 12.675 5.087 8.916 1.00 96.06 207 LEU A C 1
ATOM 1688 O O . LEU A 1 207 ? 12.201 5.358 10.019 1.00 96.06 207 LEU A O 1
ATOM 1692 N N . SER A 1 208 ? 12.119 4.196 8.092 1.00 96.69 208 SER A N 1
ATOM 1693 C CA . SER A 1 208 ? 10.928 3.436 8.452 1.00 96.69 208 SER A CA 1
ATOM 1694 C C . SER A 1 208 ? 11.161 2.551 9.674 1.00 96.69 208 SER A C 1
ATOM 1696 O O . SER A 1 208 ? 10.288 2.479 10.533 1.00 96.69 208 SER A O 1
ATOM 1698 N N . PHE A 1 209 ? 12.303 1.866 9.749 1.00 97.31 209 PHE A N 1
ATOM 1699 C CA . PHE A 1 209 ? 12.644 0.998 10.872 1.00 97.31 209 PHE A CA 1
ATOM 1700 C C . PHE A 1 209 ? 12.774 1.794 12.171 1.00 97.31 209 PHE A C 1
ATOM 1702 O O . PHE A 1 209 ? 12.119 1.466 13.157 1.00 97.31 209 PHE A O 1
ATOM 1709 N N . LEU A 1 210 ? 13.561 2.875 12.155 1.00 96.88 210 LEU A N 1
ATOM 1710 C CA . LEU A 1 210 ? 13.789 3.711 13.330 1.00 96.88 210 LEU A CA 1
ATOM 1711 C C . LEU A 1 210 ? 12.482 4.337 13.829 1.00 96.88 210 LEU A C 1
ATOM 1713 O O . LEU A 1 210 ? 12.172 4.252 15.015 1.00 96.88 210 LEU A O 1
ATOM 1717 N N . SER A 1 211 ? 11.681 4.898 12.916 1.00 96.81 211 SER A N 1
ATOM 1718 C CA . SER A 1 211 ? 10.387 5.487 13.264 1.00 96.81 211 SER A CA 1
ATOM 1719 C C . SER A 1 211 ? 9.419 4.450 13.838 1.00 96.81 211 SER A C 1
ATOM 1721 O O . SER A 1 211 ? 8.768 4.724 14.849 1.00 96.81 211 SER A O 1
ATOM 1723 N N . LEU A 1 212 ? 9.374 3.238 13.268 1.00 96.56 212 LEU A N 1
ATOM 1724 C CA . LEU A 1 212 ? 8.542 2.157 13.788 1.00 96.56 212 LEU A CA 1
ATOM 1725 C C . LEU A 1 212 ? 8.976 1.733 15.194 1.00 96.56 212 LEU A C 1
ATOM 1727 O O . LEU A 1 212 ? 8.121 1.593 16.063 1.00 96.56 212 LEU A O 1
ATOM 1731 N N . VAL A 1 213 ? 10.275 1.533 15.433 1.00 96.69 213 VAL A N 1
ATOM 1732 C CA . VAL A 1 213 ? 10.786 1.133 16.754 1.00 96.69 213 VAL A CA 1
ATOM 1733 C C . VAL A 1 213 ? 10.421 2.182 17.800 1.00 96.69 213 VAL A C 1
ATOM 1735 O O . VAL A 1 213 ? 9.840 1.836 18.826 1.00 96.69 213 VAL A O 1
ATOM 1738 N N . SER A 1 214 ? 10.659 3.466 17.518 1.00 94.94 214 SER A N 1
ATOM 1739 C CA . SER A 1 214 ? 10.248 4.553 18.412 1.00 94.94 214 SER A CA 1
ATOM 1740 C C . SER A 1 214 ? 8.733 4.553 18.659 1.00 94.94 214 SER A C 1
ATOM 1742 O O . SER A 1 214 ? 8.290 4.666 19.799 1.00 94.94 214 SER A O 1
ATOM 1744 N N . SER A 1 215 ? 7.932 4.351 17.612 1.00 94.50 215 SER A N 1
ATOM 1745 C CA . SER A 1 215 ? 6.469 4.268 17.688 1.00 94.50 215 SER A CA 1
ATOM 1746 C C . SER A 1 215 ? 5.972 3.074 18.523 1.00 94.50 215 SER A C 1
ATOM 1748 O O . SER A 1 215 ? 4.996 3.198 19.269 1.00 94.50 215 SER A O 1
ATOM 1750 N N . MET A 1 216 ? 6.653 1.924 18.452 1.00 94.75 216 MET A N 1
ATOM 1751 C CA . MET A 1 216 ? 6.344 0.737 19.258 1.00 94.75 216 MET A CA 1
ATOM 1752 C C . MET A 1 216 ? 6.779 0.891 20.718 1.00 94.75 216 MET A C 1
ATOM 1754 O O . MET A 1 216 ? 6.064 0.432 21.605 1.00 94.75 216 MET A O 1
ATOM 1758 N N . ILE A 1 217 ? 7.897 1.573 20.990 1.00 94.00 217 ILE A N 1
ATOM 1759 C CA . ILE A 1 217 ? 8.308 1.912 22.362 1.00 94.00 217 ILE A CA 1
ATOM 1760 C C . ILE A 1 217 ? 7.240 2.784 23.018 1.00 94.00 217 ILE A C 1
ATOM 1762 O O . ILE A 1 217 ? 6.803 2.474 24.123 1.00 94.00 217 ILE A O 1
ATOM 1766 N N . LEU A 1 218 ? 6.750 3.814 22.316 1.00 92.50 218 LEU A N 1
ATOM 1767 C CA . LEU A 1 218 ? 5.636 4.628 22.805 1.00 92.50 218 LEU A CA 1
ATOM 1768 C C . LEU A 1 218 ? 4.423 3.745 23.143 1.00 92.50 218 LEU A C 1
ATOM 1770 O O . LEU A 1 218 ? 3.849 3.894 24.223 1.00 92.50 218 LEU A O 1
ATOM 1774 N N . ALA A 1 219 ? 4.045 2.823 22.245 1.00 91.50 219 ALA A N 1
ATOM 1775 C CA . ALA A 1 219 ? 2.909 1.910 22.432 1.00 91.50 219 ALA A CA 1
ATOM 1776 C C . ALA A 1 219 ? 3.041 1.067 23.710 1.00 91.50 219 ALA A C 1
ATOM 1778 O O . ALA A 1 219 ? 2.101 0.990 24.502 1.00 91.50 219 ALA A O 1
ATOM 1779 N N . LEU A 1 220 ? 4.223 0.488 23.933 1.00 93.50 220 LEU A N 1
ATOM 1780 C CA . LEU A 1 220 ? 4.522 -0.311 25.119 1.00 93.50 220 LEU A CA 1
ATOM 1781 C C . LEU A 1 220 ? 4.534 0.539 26.392 1.00 93.50 220 LEU A C 1
ATOM 1783 O O . LEU A 1 220 ? 3.924 0.147 27.384 1.00 93.50 220 LEU A O 1
ATOM 1787 N N . CYS A 1 221 ? 5.166 1.715 26.372 1.00 92.56 221 CYS A N 1
ATOM 1788 C CA . CYS A 1 221 ? 5.198 2.604 27.531 1.00 92.56 221 CYS A CA 1
ATOM 1789 C C . CYS A 1 221 ? 3.786 3.027 27.955 1.00 92.56 221 CYS A C 1
ATOM 1791 O O . CYS A 1 221 ? 3.454 2.942 29.131 1.00 92.56 221 CYS A O 1
ATOM 1793 N N . ASN A 1 222 ? 2.924 3.407 27.013 1.00 89.50 222 ASN A N 1
ATOM 1794 C CA . ASN A 1 222 ? 1.544 3.782 27.327 1.00 89.50 222 ASN A CA 1
ATOM 1795 C C . ASN A 1 222 ? 0.720 2.636 27.925 1.00 89.50 222 ASN A C 1
ATOM 1797 O O . ASN A 1 222 ? -0.175 2.881 28.730 1.00 89.50 222 ASN A O 1
ATOM 1801 N N . GLU A 1 223 ? 0.976 1.399 27.498 1.00 90.88 223 GLU A N 1
ATOM 1802 C CA . GLU A 1 223 ? 0.192 0.246 27.938 1.00 90.88 223 GLU A CA 1
ATOM 1803 C C . GLU A 1 223 ? 0.691 -0.333 29.272 1.00 90.88 223 GLU A C 1
ATOM 1805 O O . GLU A 1 223 ? -0.120 -0.758 30.095 1.00 90.88 223 GLU A O 1
ATOM 1810 N N . PHE A 1 224 ? 2.007 -0.339 29.506 1.00 91.88 224 PHE A N 1
ATOM 1811 C CA . PHE A 1 224 ? 2.619 -1.035 30.643 1.00 91.88 224 PHE A CA 1
ATOM 1812 C C . PHE A 1 224 ? 3.209 -0.117 31.717 1.00 91.88 224 PHE A C 1
ATOM 1814 O O . PHE A 1 224 ? 3.461 -0.596 32.821 1.00 91.88 224 PHE A O 1
ATOM 1821 N N . TYR A 1 225 ? 3.419 1.176 31.444 1.00 91.62 225 TYR A N 1
ATOM 1822 C CA . TYR A 1 225 ? 3.981 2.114 32.417 1.00 91.62 225 TYR A CA 1
ATOM 1823 C C . TYR A 1 225 ? 2.900 3.067 32.960 1.00 91.62 225 TYR A C 1
ATOM 1825 O O . TYR A 1 225 ? 2.460 3.970 32.245 1.00 91.62 225 TYR A O 1
ATOM 1833 N N . PRO A 1 226 ? 2.470 2.924 34.232 1.00 85.75 226 PRO A N 1
ATOM 1834 C CA . PRO A 1 226 ? 1.387 3.733 34.798 1.00 85.75 226 PRO A CA 1
ATOM 1835 C C . PRO A 1 226 ? 1.661 5.242 34.803 1.00 85.75 226 PRO A C 1
ATOM 1837 O O . PRO A 1 226 ? 0.724 6.025 34.681 1.00 85.75 226 PRO A O 1
ATOM 1840 N N . GLY A 1 227 ? 2.931 5.646 34.919 1.00 86.62 227 GLY A N 1
ATOM 1841 C CA . GLY A 1 227 ? 3.353 7.050 34.927 1.00 86.62 227 GLY A CA 1
ATOM 1842 C C . GLY A 1 227 ? 3.509 7.682 33.541 1.00 86.62 227 GLY A C 1
ATOM 1843 O O . GLY A 1 227 ? 4.012 8.798 33.443 1.00 86.62 227 GLY A O 1
ATOM 1844 N N . PHE A 1 228 ? 3.148 6.982 32.460 1.00 88.81 228 PHE A N 1
ATOM 1845 C CA . PHE A 1 228 ? 3.281 7.513 31.105 1.00 88.81 228 PHE A CA 1
ATOM 1846 C C . PHE A 1 228 ? 2.171 8.537 30.808 1.00 88.81 228 PHE A C 1
ATOM 1848 O O . PHE A 1 228 ? 1.002 8.262 31.098 1.00 88.81 228 PHE A O 1
ATOM 1855 N N . PRO A 1 229 ? 2.486 9.704 30.212 1.00 86.00 229 PRO A N 1
ATOM 1856 C CA . PRO A 1 229 ? 1.484 10.721 29.918 1.00 86.00 229 PRO A CA 1
ATOM 1857 C C . PRO A 1 229 ? 0.462 10.191 28.906 1.00 86.00 229 PRO A C 1
ATOM 1859 O O . PRO A 1 229 ? 0.781 9.950 27.742 1.00 86.00 229 PRO A O 1
ATOM 1862 N N . ARG A 1 230 ? -0.787 10.017 29.350 1.00 83.44 230 ARG A N 1
ATOM 1863 C CA . ARG A 1 230 ? -1.895 9.569 28.486 1.00 83.44 230 ARG A CA 1
ATOM 1864 C C . ARG A 1 230 ? -2.419 10.695 27.605 1.00 83.44 230 ARG A C 1
ATOM 1866 O O . ARG A 1 230 ? -2.774 10.469 26.447 1.00 83.44 230 ARG A O 1
ATOM 1873 N N . GLU A 1 231 ? -2.420 11.909 28.144 1.00 83.88 231 GLU A N 1
ATOM 1874 C CA . GLU A 1 231 ? -2.864 13.112 27.456 1.00 83.88 231 GLU A CA 1
ATOM 1875 C C . GLU A 1 231 ? -1.856 14.246 27.621 1.00 83.88 231 GLU A C 1
ATOM 1877 O O . GLU A 1 231 ? -1.264 14.423 28.683 1.00 83.88 231 GLU A O 1
ATOM 1882 N N . ILE A 1 232 ? -1.680 15.029 26.558 1.00 80.00 232 ILE A N 1
ATOM 1883 C CA . ILE A 1 232 ? -0.917 16.278 26.570 1.00 80.00 232 ILE A CA 1
ATOM 1884 C C . ILE A 1 232 ? -1.802 17.348 25.934 1.00 80.00 232 ILE A C 1
ATOM 1886 O O . ILE A 1 232 ? -2.278 17.175 24.812 1.00 80.00 232 ILE A O 1
ATOM 1890 N N . ALA A 1 233 ? -2.047 18.440 26.665 1.00 78.62 233 ALA A N 1
ATOM 1891 C CA . ALA A 1 233 ? -2.943 19.525 26.249 1.00 78.62 233 ALA A CA 1
ATOM 1892 C C . ALA A 1 233 ? -4.361 19.043 25.846 1.00 78.62 233 ALA A C 1
ATOM 1894 O O . ALA A 1 233 ? -4.917 19.496 24.844 1.00 78.62 233 ALA A O 1
ATOM 1895 N N . GLY A 1 234 ? -4.924 18.089 26.604 1.00 75.88 234 GLY A N 1
ATOM 1896 C CA . GLY A 1 234 ? -6.274 17.543 26.388 1.00 75.88 234 GLY A CA 1
ATOM 1897 C C . GLY A 1 234 ? -6.427 16.660 25.144 1.00 75.88 234 GLY A C 1
ATOM 1898 O O . GLY A 1 234 ? -7.542 16.453 24.668 1.00 75.88 234 GLY A O 1
ATOM 1899 N N . LYS A 1 235 ? -5.316 16.179 24.572 1.00 78.75 235 LYS A N 1
ATOM 1900 C CA . LYS A 1 235 ? -5.287 15.268 23.419 1.00 78.75 235 LYS A CA 1
ATOM 1901 C C . LYS A 1 235 ? -4.572 13.982 23.796 1.00 78.75 235 LYS A C 1
ATOM 1903 O O . LYS A 1 235 ? -3.566 14.038 24.503 1.00 78.75 235 LYS A O 1
ATOM 1908 N N . SER A 1 236 ? -5.031 12.846 23.267 1.00 81.25 236 SER A N 1
ATOM 1909 C CA . SER A 1 236 ? -4.363 11.558 23.483 1.00 81.25 236 SER A CA 1
ATOM 1910 C C . SER A 1 236 ? -2.935 11.608 22.943 1.00 81.25 236 SER A C 1
ATOM 1912 O O . SER A 1 236 ? -2.716 11.708 21.733 1.00 81.25 236 SER A O 1
ATOM 1914 N N . PHE A 1 237 ? -1.954 11.532 23.844 1.00 83.88 237 PHE A N 1
ATOM 1915 C CA . PHE A 1 237 ? -0.544 11.574 23.472 1.00 83.88 237 PHE A CA 1
ATOM 1916 C C . PHE A 1 237 ? -0.185 10.370 22.609 1.00 83.88 237 PHE A C 1
ATOM 1918 O O . PHE A 1 237 ? 0.398 10.529 21.537 1.00 83.88 237 PHE A O 1
ATOM 1925 N N . MET A 1 238 ? -0.619 9.186 23.050 1.00 84.81 238 MET A N 1
ATOM 1926 C CA . MET A 1 238 ? -0.473 7.930 22.325 1.00 84.81 238 MET A CA 1
ATOM 1927 C C . MET A 1 238 ? -1.052 8.036 20.918 1.00 84.81 238 MET A C 1
ATOM 1929 O O . MET A 1 238 ? -0.310 7.955 19.945 1.00 84.81 238 MET A O 1
ATOM 1933 N N . ALA A 1 239 ? -2.360 8.266 20.795 1.00 77.69 239 ALA A N 1
ATOM 1934 C CA . ALA A 1 239 ? -3.035 8.155 19.509 1.00 77.69 239 ALA A CA 1
ATOM 1935 C C . ALA A 1 239 ? -2.526 9.191 18.491 1.00 77.69 239 ALA A C 1
ATOM 1937 O O . ALA A 1 239 ? -2.381 8.881 17.306 1.00 77.69 239 ALA A O 1
ATOM 1938 N N . MET A 1 240 ? -2.171 10.393 18.955 1.00 82.06 240 MET A N 1
ATOM 1939 C CA . MET A 1 240 ? -1.656 11.446 18.089 1.00 82.06 240 MET A CA 1
ATOM 1940 C C . MET A 1 240 ? -0.198 11.201 17.682 1.00 82.06 240 MET A C 1
ATOM 1942 O O . MET A 1 240 ? 0.096 11.188 16.491 1.00 82.06 240 MET A O 1
ATOM 1946 N N . THR A 1 241 ? 0.723 10.972 18.625 1.00 86.81 241 THR A N 1
ATOM 1947 C CA . THR A 1 241 ? 2.154 10.825 18.287 1.00 86.81 241 THR A CA 1
ATOM 1948 C C . THR A 1 241 ? 2.443 9.538 17.525 1.00 86.81 241 THR A C 1
ATOM 1950 O O . THR A 1 241 ? 3.019 9.588 16.439 1.00 86.81 241 THR A O 1
ATOM 1953 N N . HIS A 1 242 ? 1.972 8.399 18.033 1.00 88.19 242 HIS A N 1
ATOM 1954 C CA . HIS A 1 242 ? 2.120 7.100 17.383 1.00 88.19 242 HIS A CA 1
ATOM 1955 C C . HIS A 1 242 ? 1.453 7.090 16.002 1.00 88.19 242 HIS A C 1
ATOM 1957 O O . HIS A 1 242 ? 2.052 6.653 15.016 1.00 88.19 242 HIS A O 1
ATOM 1963 N N . GLY A 1 243 ? 0.223 7.612 15.917 1.00 85.62 243 GLY A N 1
ATOM 1964 C CA . GLY A 1 243 ? -0.535 7.688 14.670 1.00 85.62 243 GLY A CA 1
ATOM 1965 C C . GLY A 1 243 ? 0.167 8.541 13.613 1.00 85.62 243 GLY A C 1
ATOM 1966 O O . GLY A 1 243 ? 0.369 8.078 12.490 1.00 85.62 243 GLY A O 1
ATOM 1967 N N . ILE A 1 244 ? 0.603 9.753 13.978 1.00 88.12 244 ILE A N 1
ATOM 1968 C CA . ILE A 1 244 ? 1.305 10.676 13.072 1.00 88.12 244 ILE A CA 1
ATOM 1969 C C . ILE A 1 244 ? 2.636 10.087 12.602 1.00 88.12 244 ILE A C 1
ATOM 1971 O O . ILE A 1 244 ? 2.907 10.093 11.402 1.00 88.12 244 ILE A O 1
ATOM 1975 N N . MET A 1 245 ? 3.451 9.546 13.514 1.00 91.94 245 MET A N 1
ATOM 1976 C CA . MET A 1 245 ? 4.735 8.931 13.158 1.00 91.94 245 MET A CA 1
ATOM 1977 C C . MET A 1 245 ? 4.547 7.815 12.130 1.00 91.94 245 MET A C 1
ATOM 1979 O O . MET A 1 245 ? 5.236 7.781 11.109 1.00 91.94 245 MET A O 1
ATOM 1983 N N . ASN A 1 246 ? 3.565 6.940 12.355 1.00 92.62 246 ASN A N 1
ATOM 1984 C CA . ASN A 1 246 ? 3.308 5.831 11.448 1.00 92.62 246 ASN A CA 1
ATOM 1985 C C . ASN A 1 246 ? 2.748 6.287 10.095 1.00 92.62 246 ASN A C 1
ATOM 1987 O O . ASN A 1 246 ? 3.157 5.756 9.060 1.00 92.62 246 ASN A O 1
ATOM 1991 N N . ALA A 1 247 ? 1.846 7.271 10.100 1.00 90.31 247 ALA A N 1
ATOM 1992 C CA . ALA A 1 247 ? 1.182 7.762 8.898 1.00 90.31 247 ALA A CA 1
ATOM 1993 C C . ALA A 1 247 ? 2.090 8.615 8.000 1.00 90.31 247 ALA A C 1
ATOM 1995 O O . ALA A 1 247 ? 1.965 8.548 6.780 1.00 90.31 247 ALA A O 1
ATOM 1996 N N . ILE A 1 248 ? 3.002 9.402 8.583 1.00 91.19 248 ILE A N 1
ATOM 1997 C CA . ILE A 1 248 ? 3.859 10.340 7.840 1.00 91.19 248 ILE A CA 1
ATOM 1998 C C . ILE A 1 248 ? 5.227 9.736 7.518 1.00 91.19 248 ILE A C 1
ATOM 2000 O O . ILE A 1 248 ? 5.755 9.974 6.432 1.00 91.19 248 ILE A O 1
ATOM 2004 N N . ILE A 1 249 ? 5.808 8.963 8.439 1.00 93.75 249 ILE A N 1
ATOM 2005 C CA . ILE A 1 249 ? 7.190 8.490 8.316 1.00 93.75 249 ILE A CA 1
ATOM 2006 C C . ILE A 1 249 ? 7.206 6.995 8.025 1.00 93.75 249 ILE A C 1
ATOM 2008 O O . ILE A 1 249 ? 7.550 6.601 6.913 1.00 93.75 249 ILE A O 1
ATOM 2012 N N . THR A 1 250 ? 6.803 6.159 8.985 1.00 94.94 250 THR A N 1
ATOM 2013 C CA . THR A 1 250 ? 6.996 4.703 8.908 1.00 94.94 250 THR A CA 1
ATOM 2014 C C . THR A 1 250 ? 6.477 4.110 7.600 1.00 94.94 250 THR A C 1
ATOM 2016 O O . THR A 1 250 ? 7.227 3.552 6.802 1.00 94.94 250 THR A O 1
ATOM 2019 N N . ILE A 1 251 ? 5.178 4.234 7.349 1.00 94.50 251 ILE A N 1
ATOM 2020 C CA . ILE A 1 251 ? 4.531 3.502 6.261 1.00 94.50 251 ILE A CA 1
ATOM 2021 C C . ILE A 1 251 ? 4.867 4.094 4.885 1.00 94.50 251 ILE A C 1
ATOM 2023 O O . ILE A 1 251 ? 5.188 3.314 3.976 1.00 94.50 251 ILE A O 1
ATOM 2027 N N . PRO A 1 252 ? 4.868 5.431 4.694 1.00 92.19 252 PRO A N 1
ATOM 2028 C CA . PRO A 1 252 ? 5.337 6.024 3.448 1.00 92.19 252 PRO A CA 1
ATOM 2029 C C . PRO A 1 252 ? 6.786 5.655 3.126 1.00 92.19 252 PRO A C 1
ATOM 2031 O O . PRO A 1 252 ? 7.067 5.267 1.992 1.00 92.19 252 PRO A O 1
ATOM 2034 N N . CYS A 1 253 ? 7.700 5.697 4.101 1.00 94.50 253 CYS A N 1
ATOM 2035 C CA . CYS A 1 253 ? 9.098 5.338 3.874 1.00 94.50 253 CYS A CA 1
ATOM 2036 C C . CYS A 1 253 ? 9.267 3.854 3.509 1.00 94.50 253 CYS A C 1
ATOM 2038 O O . CYS A 1 253 ? 9.982 3.552 2.552 1.00 94.50 253 CYS A O 1
ATOM 2040 N N . LEU A 1 254 ? 8.569 2.928 4.179 1.00 95.12 254 LEU A N 1
ATOM 2041 C CA . LEU A 1 254 ? 8.586 1.512 3.788 1.00 95.12 254 LEU A CA 1
ATOM 2042 C C . LEU A 1 254 ? 8.111 1.328 2.340 1.00 95.12 254 LEU A C 1
ATOM 2044 O O . LEU A 1 254 ? 8.771 0.673 1.532 1.00 95.12 254 LEU A O 1
ATOM 2048 N N . THR A 1 255 ? 6.986 1.953 1.996 1.00 91.44 255 THR A N 1
ATOM 2049 C CA . THR A 1 255 ? 6.381 1.846 0.663 1.00 91.44 255 THR A CA 1
ATOM 2050 C C . THR A 1 255 ? 7.296 2.437 -0.411 1.00 91.44 255 THR A C 1
ATOM 2052 O O . THR A 1 255 ? 7.522 1.812 -1.449 1.00 91.44 255 THR A O 1
ATOM 2055 N N . LEU A 1 256 ? 7.887 3.608 -0.158 1.00 90.69 256 LEU A N 1
ATOM 2056 C CA . LEU A 1 256 ? 8.862 4.230 -1.054 1.00 90.69 256 LEU A CA 1
ATOM 2057 C C . LEU A 1 256 ? 10.090 3.341 -1.241 1.00 90.69 256 LEU A C 1
ATOM 2059 O O . LEU A 1 256 ? 10.508 3.133 -2.380 1.00 90.69 256 LEU A O 1
ATOM 2063 N N . SER A 1 257 ? 10.635 2.773 -0.162 1.00 91.38 257 SER A N 1
ATOM 2064 C CA . SER A 1 257 ? 11.767 1.847 -0.243 1.00 91.38 257 SER A CA 1
ATOM 2065 C C . SER A 1 257 ? 11.476 0.688 -1.206 1.00 91.38 257 SER A C 1
ATOM 2067 O O . SER A 1 257 ? 12.261 0.450 -2.129 1.00 91.38 257 SER A O 1
ATOM 2069 N N . LEU A 1 258 ? 10.303 0.052 -1.075 1.00 89.12 258 LEU A N 1
ATOM 2070 C CA . LEU A 1 258 ? 9.870 -1.048 -1.945 1.00 89.12 258 LEU A CA 1
ATOM 2071 C C . LEU A 1 258 ? 9.739 -0.624 -3.414 1.00 89.12 258 LEU A C 1
ATOM 2073 O O . LEU A 1 258 ? 10.156 -1.351 -4.324 1.00 89.12 258 LEU A O 1
ATOM 2077 N N . LEU A 1 259 ? 9.171 0.559 -3.668 1.00 84.06 259 LEU A N 1
ATOM 2078 C CA . LEU A 1 259 ? 9.006 1.094 -5.022 1.00 84.06 259 LEU A CA 1
ATOM 2079 C C . LEU A 1 259 ? 10.356 1.423 -5.679 1.00 84.06 259 LEU A C 1
ATOM 2081 O O . LEU A 1 259 ? 10.557 1.119 -6.861 1.00 84.06 259 LEU A O 1
ATOM 2085 N N . PHE A 1 260 ? 11.292 2.009 -4.927 1.00 81.25 260 PHE A N 1
ATOM 2086 C CA . PHE A 1 260 ? 12.637 2.319 -5.417 1.00 81.25 260 PHE A CA 1
ATOM 2087 C C . PHE A 1 260 ? 13.461 1.057 -5.690 1.00 81.25 260 PHE A C 1
ATOM 2089 O O . PHE A 1 260 ? 14.170 1.005 -6.698 1.00 81.25 260 PHE A O 1
ATOM 2096 N N . GLU A 1 261 ? 13.339 0.025 -4.853 1.00 77.94 261 GLU A N 1
ATOM 2097 C CA . GLU A 1 261 ? 14.007 -1.257 -5.083 1.00 77.94 261 GLU A CA 1
ATOM 2098 C C . GLU A 1 261 ? 13.487 -1.945 -6.362 1.00 77.94 261 GLU A C 1
ATOM 2100 O O . GLU A 1 261 ? 14.279 -2.395 -7.198 1.00 77.94 261 GLU A O 1
ATOM 2105 N N . LYS A 1 262 ? 12.159 -1.962 -6.571 1.00 64.75 262 LYS A N 1
ATOM 2106 C CA . LYS A 1 262 ? 11.512 -2.586 -7.743 1.00 64.75 262 LYS A CA 1
ATOM 2107 C C . LYS A 1 262 ? 11.908 -1.933 -9.067 1.00 64.75 262 LYS A C 1
ATOM 2109 O O . LYS A 1 262 ? 12.202 -2.636 -10.037 1.00 64.75 262 LYS A O 1
ATOM 2114 N N . ARG A 1 263 ? 11.930 -0.592 -9.133 1.00 56.91 263 ARG A N 1
ATOM 2115 C CA . ARG A 1 263 ? 12.330 0.135 -10.357 1.00 56.91 263 ARG A CA 1
ATOM 2116 C C . ARG A 1 263 ? 13.717 -0.291 -10.841 1.00 56.91 263 ARG A C 1
ATOM 2118 O O . ARG A 1 263 ? 13.946 -0.353 -12.044 1.00 56.91 263 ARG A O 1
ATOM 2125 N N . ARG A 1 264 ? 14.631 -0.624 -9.923 1.00 53.25 264 ARG A N 1
ATOM 2126 C CA . ARG A 1 264 ? 16.011 -0.986 -10.266 1.00 53.25 264 ARG A CA 1
ATOM 2127 C C . ARG A 1 264 ? 16.190 -2.471 -10.585 1.00 53.25 264 ARG A C 1
ATOM 2129 O O . ARG A 1 264 ? 16.962 -2.779 -11.486 1.00 53.25 264 ARG A O 1
ATOM 2136 N N . THR A 1 265 ? 15.437 -3.374 -9.951 1.00 52.56 265 THR A N 1
ATOM 2137 C CA . THR A 1 265 ? 15.431 -4.806 -10.326 1.00 52.56 265 THR A CA 1
ATOM 2138 C C . THR A 1 265 ? 14.871 -5.028 -11.733 1.00 52.56 265 THR A C 1
ATOM 2140 O O . THR A 1 265 ? 15.432 -5.816 -12.494 1.00 52.56 265 THR A O 1
ATOM 2143 N N . LEU A 1 266 ? 13.826 -4.287 -12.128 1.00 50.03 266 LEU A N 1
ATOM 2144 C CA . LEU A 1 266 ? 13.332 -4.282 -13.515 1.00 50.03 266 LEU A CA 1
ATOM 2145 C C . LEU A 1 266 ? 14.392 -3.777 -14.504 1.00 50.03 266 LEU A C 1
ATOM 2147 O O . LEU A 1 266 ? 14.521 -4.320 -15.597 1.00 50.03 266 LEU A O 1
ATOM 2151 N N . HIS A 1 267 ? 15.189 -2.782 -14.108 1.00 49.09 267 HIS A N 1
ATOM 2152 C CA . HIS A 1 267 ? 16.280 -2.276 -14.941 1.00 49.09 267 HIS A CA 1
ATOM 2153 C C . HIS A 1 267 ? 17.478 -3.239 -15.024 1.00 49.09 267 HIS A C 1
ATOM 2155 O O . HIS A 1 267 ? 18.105 -3.324 -16.072 1.00 49.09 267 HIS A O 1
ATOM 2161 N N . GLN A 1 268 ? 17.786 -3.985 -13.956 1.00 44.94 268 GLN A N 1
ATOM 2162 C CA . GLN A 1 268 ? 18.894 -4.953 -13.934 1.00 44.94 268 GLN A CA 1
ATOM 2163 C C . GLN A 1 268 ? 18.576 -6.264 -14.669 1.00 44.94 268 GLN A C 1
ATOM 2165 O O . GLN A 1 268 ? 19.472 -6.859 -15.265 1.00 44.94 268 GLN A O 1
ATOM 2170 N N . THR A 1 269 ? 17.319 -6.723 -14.644 1.00 40.91 269 THR A N 1
ATOM 2171 C CA . THR A 1 269 ? 16.894 -7.971 -15.316 1.00 40.91 269 THR A CA 1
ATOM 2172 C C . THR A 1 269 ? 16.704 -7.801 -16.821 1.00 40.91 269 THR A C 1
ATOM 2174 O O . THR A 1 269 ? 16.950 -8.732 -17.583 1.00 40.91 269 THR A O 1
ATOM 2177 N N . LYS A 1 270 ? 16.380 -6.591 -17.283 1.00 46.09 270 LYS A N 1
ATOM 2178 C CA . LYS A 1 270 ? 16.327 -6.229 -18.705 1.00 46.09 270 LYS A CA 1
ATOM 2179 C C . LYS A 1 270 ? 17.707 -5.875 -19.260 1.00 46.09 270 LYS A C 1
ATOM 2181 O O . LYS A 1 270 ? 17.901 -4.831 -19.876 1.00 46.09 270 LYS A O 1
ATOM 2186 N N . LYS A 1 271 ? 18.681 -6.769 -19.069 1.00 45.28 271 LYS A N 1
ATOM 2187 C CA . LYS A 1 271 ? 20.079 -6.587 -19.502 1.00 45.28 271 LYS A CA 1
ATOM 2188 C C . LYS A 1 271 ? 20.224 -6.430 -21.029 1.00 45.28 271 LYS A C 1
ATOM 2190 O O . LYS A 1 271 ? 21.337 -6.212 -21.490 1.00 45.28 271 LYS A O 1
ATOM 2195 N N . HIS A 1 272 ? 19.150 -6.525 -21.818 1.00 51.19 272 HIS A N 1
ATOM 2196 C CA . HIS A 1 272 ? 19.160 -6.298 -23.265 1.00 51.19 272 HIS A CA 1
ATOM 2197 C C . HIS A 1 272 ? 18.213 -5.188 -23.752 1.00 51.19 272 HIS A C 1
ATOM 2199 O O . HIS A 1 272 ? 18.328 -4.825 -24.910 1.00 51.19 272 HIS A O 1
ATOM 2205 N N . ASP A 1 273 ? 17.360 -4.567 -22.926 1.00 66.69 273 ASP A N 1
ATOM 2206 C CA . ASP A 1 273 ? 16.254 -3.712 -23.421 1.00 66.69 273 ASP A CA 1
ATOM 2207 C C . ASP A 1 273 ? 16.607 -2.226 -23.576 1.00 66.69 273 ASP A C 1
ATOM 2209 O O . ASP A 1 273 ? 15.754 -1.355 -23.403 1.00 66.69 273 ASP A O 1
ATOM 2213 N N . SER A 1 274 ? 17.869 -1.884 -23.796 1.00 86.81 274 SER A N 1
ATOM 2214 C CA . SER A 1 274 ? 18.296 -0.494 -24.013 1.00 86.81 274 SER A CA 1
ATOM 2215 C C . SER A 1 274 ? 19.535 -0.487 -24.893 1.00 86.81 274 SER A C 1
ATOM 2217 O O . SER A 1 274 ? 20.644 -0.197 -24.440 1.00 86.81 274 SER A O 1
ATOM 2219 N N . ILE A 1 275 ? 19.342 -0.900 -26.145 1.00 89.38 275 ILE A N 1
ATOM 2220 C CA . ILE A 1 275 ? 20.413 -0.988 -27.138 1.00 89.38 275 ILE A CA 1
ATOM 2221 C C . ILE A 1 275 ? 20.346 0.251 -28.014 1.00 89.38 275 ILE A C 1
ATOM 2223 O O . ILE A 1 275 ? 19.335 0.517 -28.660 1.00 89.38 275 ILE A O 1
ATOM 2227 N N . ILE A 1 276 ? 21.441 0.995 -28.040 1.00 90.31 276 ILE A N 1
ATOM 2228 C CA . ILE A 1 276 ? 21.671 2.058 -29.005 1.00 90.31 276 ILE A CA 1
ATOM 2229 C C . ILE A 1 276 ? 22.379 1.437 -30.200 1.00 90.31 276 ILE A C 1
ATOM 2231 O O . ILE A 1 276 ? 23.486 0.908 -30.072 1.00 90.31 276 ILE A O 1
ATOM 2235 N N . PHE A 1 277 ? 21.745 1.532 -31.359 1.00 88.12 277 PHE A N 1
ATOM 2236 C CA . PHE A 1 277 ? 22.370 1.205 -32.623 1.00 88.12 277 PHE A CA 1
ATOM 2237 C C . PHE A 1 277 ? 22.951 2.467 -33.241 1.00 88.12 277 PHE A C 1
ATOM 2239 O O . PHE A 1 277 ? 22.285 3.503 -33.322 1.00 88.12 277 PHE A O 1
ATOM 2246 N N . PHE A 1 278 ? 24.212 2.380 -33.643 1.00 85.88 278 PHE A N 1
ATOM 2247 C CA . PHE A 1 278 ? 24.962 3.510 -34.171 1.00 85.88 278 PHE A CA 1
ATOM 2248 C C . PHE A 1 278 ? 25.761 3.111 -35.411 1.00 85.88 278 PHE A C 1
ATOM 2250 O O . PHE A 1 278 ? 26.063 1.939 -35.627 1.00 85.88 278 PHE A O 1
ATOM 2257 N N . ASP A 1 279 ? 26.097 4.114 -36.215 1.00 86.12 279 ASP A N 1
ATOM 2258 C CA . ASP A 1 279 ? 26.991 3.981 -37.360 1.00 86.12 279 ASP A CA 1
ATOM 2259 C C . ASP A 1 279 ? 28.452 4.095 -36.885 1.00 86.12 279 ASP A C 1
ATOM 2261 O O . ASP A 1 279 ? 28.856 5.115 -36.314 1.00 86.12 279 ASP A O 1
ATOM 2265 N N . ASP A 1 280 ? 29.229 3.034 -37.097 1.00 78.81 280 ASP A N 1
ATOM 2266 C CA . ASP A 1 280 ? 30.613 2.877 -36.646 1.00 78.81 280 ASP A CA 1
ATOM 2267 C C . ASP A 1 280 ? 31.643 3.633 -37.501 1.00 78.81 280 ASP A C 1
ATOM 2269 O O . ASP A 1 280 ? 32.739 3.911 -36.998 1.00 78.81 280 ASP A O 1
ATOM 2273 N N . ILE A 1 281 ? 31.289 4.044 -38.725 1.00 82.81 281 ILE A N 1
ATOM 2274 C CA . ILE A 1 281 ? 32.128 4.895 -39.584 1.00 82.81 281 ILE A CA 1
ATOM 2275 C C . ILE A 1 281 ? 31.809 6.387 -39.423 1.00 82.81 281 ILE A C 1
ATOM 2277 O O . ILE A 1 281 ? 32.617 7.241 -39.795 1.00 82.81 281 ILE A O 1
ATOM 2281 N N . CYS A 1 282 ? 30.661 6.748 -38.841 1.00 85.25 282 CYS A N 1
ATOM 2282 C CA . CYS A 1 282 ? 30.298 8.146 -38.607 1.00 85.25 282 CYS A CA 1
ATOM 2283 C C . CYS A 1 282 ? 31.015 8.740 -37.376 1.00 85.25 282 CYS A C 1
ATOM 2285 O O . CYS A 1 282 ? 30.865 8.279 -36.236 1.00 85.25 282 CYS A O 1
ATOM 2287 N N . VAL A 1 283 ? 31.753 9.841 -37.569 1.00 85.12 283 VAL A N 1
ATOM 2288 C CA . VAL A 1 283 ? 32.463 10.538 -36.477 1.00 85.12 283 VAL A CA 1
ATOM 2289 C C . VAL A 1 283 ? 31.491 11.113 -35.442 1.00 85.12 283 VAL A C 1
ATOM 2291 O O . VAL A 1 283 ? 31.743 10.997 -34.243 1.00 85.12 283 VAL A O 1
ATOM 2294 N N . LEU A 1 284 ? 30.367 11.688 -35.882 1.00 85.25 284 LEU A N 1
ATOM 2295 C CA . LEU A 1 284 ? 29.335 12.215 -34.985 1.00 85.25 284 LEU A CA 1
ATOM 2296 C C . LEU A 1 284 ? 28.745 11.100 -34.111 1.00 85.25 284 LEU A C 1
ATOM 2298 O O . LEU A 1 284 ? 28.757 11.214 -32.889 1.00 85.25 284 LEU A O 1
ATOM 2302 N N . CYS A 1 285 ? 28.304 9.996 -34.723 1.00 84.12 285 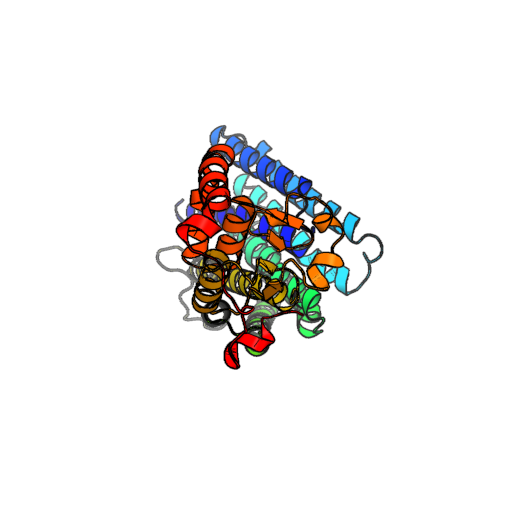CYS A N 1
ATOM 2303 C CA . CYS A 1 285 ? 27.685 8.877 -34.004 1.00 84.12 285 CYS A CA 1
ATOM 2304 C C . CYS A 1 285 ? 28.643 8.259 -32.979 1.00 84.12 285 CYS A C 1
ATOM 2306 O O . CYS A 1 285 ? 28.285 8.080 -31.815 1.00 84.12 285 CYS A O 1
ATOM 2308 N N . SER A 1 286 ? 29.888 8.002 -33.383 1.00 84.31 286 SER A N 1
ATOM 2309 C CA . SER A 1 286 ? 30.909 7.453 -32.486 1.00 84.31 286 SER A CA 1
ATOM 2310 C C . SER A 1 286 ? 31.263 8.392 -31.324 1.00 84.31 286 SER A C 1
ATOM 2312 O O . SER A 1 286 ? 31.414 7.930 -30.192 1.00 84.31 286 SER A O 1
ATOM 2314 N N . ARG A 1 287 ? 31.347 9.713 -31.552 1.00 85.75 287 ARG A N 1
ATOM 2315 C CA . ARG A 1 287 ? 31.530 10.700 -30.468 1.00 85.75 287 ARG A CA 1
ATOM 2316 C C . ARG A 1 287 ? 30.335 10.720 -29.516 1.00 85.75 287 ARG A C 1
ATOM 2318 O O . ARG A 1 287 ? 30.533 10.720 -28.303 1.00 85.75 287 ARG A O 1
ATOM 2325 N N . THR A 1 288 ? 29.108 10.683 -30.034 1.00 87.44 288 THR A N 1
ATOM 2326 C CA . THR A 1 288 ? 27.895 10.620 -29.207 1.00 87.44 288 THR A CA 1
ATOM 2327 C C . THR A 1 288 ? 27.884 9.372 -28.328 1.00 87.44 288 THR A C 1
ATOM 2329 O O . THR A 1 288 ? 27.621 9.481 -27.134 1.00 87.44 288 THR A O 1
ATOM 2332 N N . VAL A 1 289 ? 28.246 8.203 -28.865 1.00 87.56 289 VAL A N 1
ATOM 2333 C CA . VAL A 1 289 ? 28.383 6.967 -28.075 1.00 87.56 289 VAL A CA 1
ATOM 2334 C C . VAL A 1 289 ? 29.410 7.133 -26.954 1.00 87.56 289 VAL A C 1
ATOM 2336 O O . VAL A 1 289 ? 29.113 6.800 -25.810 1.00 87.56 289 VAL A O 1
ATOM 2339 N N . GLN A 1 290 ? 30.584 7.708 -27.234 1.00 86.00 290 GLN A N 1
ATOM 2340 C CA . GLN A 1 290 ? 31.598 7.969 -26.201 1.00 86.00 290 GLN A CA 1
ATOM 2341 C C . GLN A 1 290 ? 31.093 8.906 -25.098 1.00 86.00 290 GLN A C 1
ATOM 2343 O O . GLN A 1 290 ? 31.376 8.679 -23.921 1.00 86.00 290 GLN A O 1
ATOM 2348 N N . ILE A 1 291 ? 30.340 9.947 -25.461 1.00 87.31 291 ILE A N 1
ATOM 2349 C CA . ILE A 1 291 ? 29.715 10.853 -24.493 1.00 87.31 291 ILE A CA 1
ATOM 2350 C C . ILE A 1 291 ? 28.710 10.076 -23.639 1.00 87.31 291 ILE A C 1
ATOM 2352 O O . ILE A 1 291 ? 28.804 10.098 -22.415 1.00 87.31 291 ILE A O 1
ATOM 2356 N N . LEU A 1 292 ? 27.802 9.322 -24.260 1.00 89.31 292 LEU A N 1
ATOM 2357 C CA . LEU A 1 292 ? 26.792 8.537 -23.548 1.00 89.31 292 LEU A CA 1
ATOM 2358 C C . LEU A 1 292 ? 27.411 7.485 -22.619 1.00 89.31 292 LEU A C 1
ATOM 2360 O O . LEU A 1 292 ? 26.886 7.264 -21.532 1.00 89.31 292 LEU A O 1
ATOM 2364 N N . ILE A 1 293 ? 28.545 6.885 -22.994 1.00 87.00 293 ILE A N 1
ATOM 2365 C CA . ILE A 1 293 ? 29.284 5.954 -22.132 1.00 87.00 293 ILE A CA 1
ATOM 2366 C C . ILE A 1 293 ? 29.709 6.636 -20.829 1.00 87.00 293 ILE A C 1
ATOM 2368 O O . ILE A 1 293 ? 29.550 6.032 -19.770 1.00 87.00 293 ILE A O 1
ATOM 2372 N N . LYS A 1 294 ? 30.206 7.880 -20.906 1.00 84.44 294 LYS A N 1
ATOM 2373 C CA . LYS A 1 294 ? 30.636 8.674 -19.743 1.00 84.44 294 LYS A CA 1
ATOM 2374 C C . LYS A 1 294 ? 29.461 9.155 -18.889 1.00 84.44 294 LYS A C 1
ATOM 2376 O O . LYS A 1 294 ? 29.579 9.202 -17.669 1.00 84.44 294 LYS A O 1
ATOM 2381 N N . LEU A 1 295 ? 28.342 9.520 -19.519 1.00 85.06 295 LEU A N 1
ATOM 2382 C CA . LEU A 1 295 ? 27.145 10.001 -18.814 1.00 85.06 295 LEU A CA 1
ATOM 2383 C C . LEU A 1 295 ? 26.374 8.860 -18.131 1.00 85.06 295 LEU A C 1
ATOM 2385 O O . LEU A 1 295 ? 25.763 9.060 -17.082 1.00 85.06 295 LEU A O 1
ATOM 2389 N N . ASP A 1 296 ? 26.411 7.654 -18.697 1.00 85.88 296 ASP A N 1
ATOM 2390 C CA . ASP A 1 296 ? 25.726 6.478 -18.165 1.00 85.88 296 ASP A CA 1
ATOM 2391 C C . ASP A 1 296 ? 26.510 5.793 -17.035 1.00 85.88 296 ASP A C 1
ATOM 2393 O O . ASP A 1 296 ? 26.984 4.660 -17.153 1.00 85.88 296 ASP A O 1
ATOM 2397 N N . GLN A 1 297 ? 26.602 6.477 -15.896 1.00 78.44 297 GLN A N 1
ATOM 2398 C CA . GLN A 1 297 ? 27.249 5.962 -14.683 1.00 78.44 297 GLN A CA 1
ATOM 2399 C C . GLN A 1 297 ? 26.588 4.686 -14.134 1.00 78.44 297 GLN A C 1
ATOM 2401 O O . GLN A 1 297 ? 27.181 3.962 -13.341 1.00 78.44 297 GLN A O 1
ATOM 2406 N N . ASN A 1 298 ? 25.344 4.409 -14.534 1.00 75.19 298 ASN A N 1
ATOM 2407 C CA . ASN A 1 298 ? 24.570 3.268 -14.055 1.00 75.19 298 ASN A CA 1
ATOM 2408 C C . ASN A 1 298 ? 24.609 2.060 -15.008 1.00 75.19 298 ASN A C 1
ATOM 2410 O O . ASN A 1 298 ? 23.899 1.090 -14.739 1.00 75.19 298 ASN A O 1
ATOM 2414 N N . LEU A 1 299 ? 25.404 2.115 -16.087 1.00 81.94 299 LEU A N 1
ATOM 2415 C CA . LEU A 1 299 ? 25.593 1.028 -17.058 1.00 81.94 299 LEU A CA 1
ATOM 2416 C C . LEU A 1 299 ? 24.271 0.501 -17.651 1.00 81.94 299 LEU A C 1
ATOM 2418 O O . LEU A 1 299 ? 24.080 -0.706 -17.811 1.00 81.94 299 LEU A O 1
ATOM 2422 N N . ARG A 1 300 ? 23.331 1.407 -17.937 1.00 82.19 300 ARG A N 1
ATOM 2423 C CA . ARG A 1 300 ? 21.990 1.089 -18.452 1.00 82.19 300 ARG A CA 1
ATOM 2424 C C . ARG A 1 300 ? 21.955 0.912 -19.966 1.00 82.19 300 ARG A C 1
ATOM 2426 O O . ARG A 1 300 ? 21.096 0.196 -20.469 1.00 82.19 300 ARG A O 1
ATOM 2433 N N . LEU A 1 301 ? 22.857 1.572 -20.685 1.00 88.81 301 LEU A N 1
ATOM 2434 C CA . LEU A 1 301 ? 22.922 1.594 -22.139 1.00 88.81 301 LEU A CA 1
ATOM 2435 C C . LEU A 1 301 ? 23.946 0.583 -22.649 1.00 88.81 301 LEU A C 1
ATOM 2437 O O . LEU A 1 301 ? 25.109 0.567 -22.220 1.00 88.81 301 LEU A O 1
ATOM 2441 N N . LYS A 1 302 ? 23.499 -0.208 -23.623 1.00 88.62 302 LYS A N 1
ATOM 2442 C CA . LYS A 1 302 ? 24.335 -1.061 -24.462 1.00 88.62 302 LYS A CA 1
ATOM 2443 C C . LYS A 1 302 ? 24.399 -0.506 -25.874 1.00 88.62 302 LYS A C 1
ATOM 2445 O O . LYS A 1 302 ? 23.519 0.242 -26.293 1.00 88.62 302 LYS A O 1
ATOM 2450 N N . TYR A 1 303 ? 25.425 -0.901 -26.609 1.00 88.62 303 TYR A N 1
ATOM 2451 C CA . TYR A 1 303 ? 25.712 -0.366 -27.932 1.00 88.62 303 TYR A CA 1
ATOM 2452 C C . TYR A 1 303 ? 25.905 -1.502 -28.924 1.00 88.62 303 TYR A C 1
ATOM 2454 O O . TYR A 1 303 ? 26.515 -2.515 -28.595 1.00 88.62 303 TYR A O 1
ATOM 2462 N N . SER A 1 304 ? 25.401 -1.346 -30.140 1.00 88.25 304 SER A N 1
ATOM 2463 C CA . SER A 1 304 ? 25.644 -2.286 -31.233 1.00 88.25 304 SER A CA 1
ATOM 2464 C C . SER A 1 304 ? 25.774 -1.522 -32.548 1.00 88.25 304 SER A C 1
ATOM 2466 O O . SER A 1 304 ? 25.196 -0.447 -32.698 1.00 88.25 304 SER A O 1
ATOM 2468 N N . SER A 1 305 ? 26.554 -2.048 -33.489 1.00 85.44 305 SER A N 1
ATOM 2469 C CA . SER A 1 305 ? 26.651 -1.450 -34.826 1.00 85.44 305 SER A CA 1
ATOM 2470 C C . SER A 1 305 ? 25.333 -1.649 -35.580 1.00 85.44 305 SER A C 1
ATOM 2472 O O . SER A 1 305 ? 24.713 -2.713 -35.483 1.00 85.44 305 SER A O 1
ATOM 2474 N N . LEU A 1 306 ? 24.912 -0.642 -36.351 1.00 83.56 306 LEU A N 1
ATOM 2475 C CA . LEU A 1 306 ? 23.756 -0.729 -37.253 1.00 83.56 306 LEU A CA 1
ATOM 2476 C C . LEU A 1 306 ? 23.903 -1.853 -38.291 1.00 83.56 306 LEU A C 1
ATOM 2478 O O . LEU A 1 306 ? 22.901 -2.420 -38.723 1.00 83.56 306 LEU A O 1
ATOM 2482 N N . ASP A 1 307 ? 25.133 -2.214 -38.661 1.00 77.88 307 ASP A N 1
ATOM 2483 C CA . ASP A 1 307 ? 25.410 -3.312 -39.594 1.00 77.88 307 ASP A CA 1
ATOM 2484 C C . ASP A 1 307 ? 25.722 -4.652 -38.887 1.00 77.88 307 ASP A C 1
ATOM 2486 O O . ASP A 1 307 ? 25.957 -5.677 -39.548 1.00 77.88 307 ASP A O 1
ATOM 2490 N N . GLY A 1 308 ? 25.664 -4.672 -37.549 1.00 78.44 308 GLY A N 1
ATOM 2491 C CA . GLY A 1 308 ? 25.911 -5.836 -36.694 1.00 78.44 308 GLY A CA 1
ATOM 2492 C C . GLY A 1 308 ? 24.821 -6.914 -36.756 1.00 78.44 308 GLY A C 1
ATOM 2493 O O . GLY A 1 308 ? 23.720 -6.708 -37.277 1.00 78.44 308 GLY A O 1
ATOM 2494 N N . LYS A 1 309 ? 25.111 -8.104 -36.206 1.00 80.00 309 LYS A N 1
ATOM 2495 C CA . LYS A 1 309 ? 24.190 -9.261 -36.272 1.00 80.00 309 LYS A CA 1
ATOM 2496 C C . LYS A 1 309 ? 22.887 -9.014 -35.512 1.00 80.00 309 LYS A C 1
ATOM 2498 O O . LYS A 1 309 ? 21.832 -9.475 -35.937 1.00 80.00 309 LYS A O 1
ATOM 2503 N N . ILE A 1 310 ? 22.961 -8.259 -34.419 1.00 81.50 310 ILE A N 1
ATOM 2504 C CA . ILE A 1 310 ? 21.821 -7.950 -33.547 1.00 81.50 310 ILE A CA 1
ATOM 2505 C C . ILE A 1 310 ? 20.858 -6.963 -34.207 1.00 81.50 310 ILE A C 1
ATOM 2507 O O . ILE A 1 310 ? 19.649 -7.136 -34.107 1.00 81.50 310 ILE A O 1
ATOM 2511 N N . ALA A 1 311 ? 21.367 -5.959 -34.927 1.00 79.00 311 ALA A N 1
ATOM 2512 C CA . ALA A 1 311 ? 20.512 -5.052 -35.692 1.00 79.00 311 ALA A CA 1
ATOM 2513 C C . ALA A 1 311 ? 19.720 -5.826 -36.759 1.00 79.00 311 ALA A C 1
ATOM 2515 O O . ALA A 1 311 ? 18.515 -5.646 -36.907 1.00 79.00 311 ALA A O 1
ATOM 2516 N N . LYS A 1 312 ? 20.384 -6.765 -37.448 1.00 76.31 312 LYS A N 1
ATOM 2517 C CA . LYS A 1 312 ? 19.786 -7.597 -38.507 1.00 76.31 312 LYS A CA 1
ATOM 2518 C C . LYS A 1 312 ? 18.776 -8.630 -37.999 1.00 76.31 312 LYS A C 1
ATOM 2520 O O . LYS A 1 312 ? 17.904 -9.036 -38.766 1.00 76.31 312 LYS A O 1
ATOM 2525 N N . SER A 1 313 ? 18.890 -9.078 -36.748 1.00 75.62 313 SER A N 1
ATOM 2526 C CA . SER A 1 313 ? 17.961 -10.051 -36.161 1.00 75.62 313 SER A CA 1
ATOM 2527 C C . SER A 1 313 ? 16.667 -9.418 -35.639 1.00 75.62 313 SER A C 1
ATOM 2529 O O . SER A 1 313 ? 15.694 -10.136 -35.408 1.00 75.62 313 SER A O 1
ATOM 2531 N N . LEU A 1 314 ? 16.621 -8.091 -35.484 1.00 73.38 314 LEU A N 1
ATOM 2532 C CA . LEU A 1 314 ? 15.426 -7.378 -35.044 1.00 73.38 314 LEU A CA 1
ATOM 2533 C C . LEU A 1 314 ? 14.442 -7.177 -36.216 1.00 73.38 314 LEU A C 1
ATOM 2535 O O . LEU A 1 314 ? 14.793 -6.536 -37.209 1.00 73.38 314 LEU A O 1
ATOM 2539 N N . PRO A 1 315 ? 13.186 -7.661 -36.116 1.00 62.59 315 PRO A N 1
ATOM 2540 C CA . PRO A 1 315 ? 12.208 -7.584 -37.208 1.00 62.59 315 PRO A CA 1
ATOM 2541 C C . PRO A 1 315 ? 11.919 -6.154 -37.689 1.00 62.59 315 PRO A C 1
ATOM 2543 O O . PRO A 1 315 ? 11.663 -5.939 -38.871 1.00 62.59 315 PRO A O 1
ATOM 2546 N N . SER A 1 316 ? 11.992 -5.181 -36.777 1.00 65.19 316 SER A N 1
ATOM 2547 C CA . SER A 1 316 ? 11.697 -3.761 -37.003 1.00 65.19 316 SER A CA 1
ATOM 2548 C C . SER A 1 316 ? 12.808 -2.983 -37.718 1.00 65.19 316 SER A C 1
ATOM 2550 O O . SER A 1 316 ? 12.587 -1.845 -38.112 1.00 65.19 316 SER A O 1
ATOM 2552 N N . PHE A 1 317 ? 13.991 -3.573 -37.918 1.00 67.00 317 PHE A N 1
ATOM 2553 C CA . PHE A 1 317 ? 15.124 -2.919 -38.587 1.00 67.00 317 PHE A CA 1
ATOM 2554 C C . PHE A 1 317 ? 15.097 -3.017 -40.121 1.00 67.00 317 PHE A C 1
ATOM 2556 O O . PHE A 1 317 ? 15.979 -2.478 -40.787 1.00 67.00 317 PHE A O 1
ATOM 2563 N N . ARG A 1 318 ? 14.105 -3.709 -40.700 1.00 56.81 318 ARG A N 1
ATOM 2564 C CA . ARG A 1 318 ? 13.998 -3.922 -42.156 1.00 56.81 318 ARG A CA 1
ATOM 2565 C C . ARG A 1 318 ? 13.558 -2.684 -42.948 1.00 56.81 318 ARG A C 1
ATOM 2567 O O . ARG A 1 318 ? 13.589 -2.734 -44.176 1.00 56.81 318 ARG A O 1
ATOM 2574 N N . ASP A 1 319 ? 13.211 -1.584 -42.281 1.00 55.69 319 ASP A N 1
ATOM 2575 C CA . ASP A 1 319 ? 12.893 -0.323 -42.950 1.00 55.69 319 ASP A CA 1
ATOM 2576 C C . ASP A 1 319 ? 14.154 0.458 -43.340 1.00 55.69 319 ASP A C 1
ATOM 2578 O O . ASP A 1 319 ? 15.031 0.749 -42.523 1.00 55.69 319 ASP A O 1
ATOM 2582 N N . LYS A 1 320 ? 14.219 0.845 -44.621 1.00 50.53 320 LYS A N 1
ATOM 2583 C CA . LYS A 1 320 ? 15.376 1.496 -45.266 1.00 50.53 320 LYS A CA 1
ATOM 2584 C C . LYS A 1 320 ? 15.828 2.809 -44.602 1.00 50.53 320 LYS A C 1
ATOM 2586 O O . LYS A 1 320 ? 16.962 3.222 -44.819 1.00 50.53 320 LYS A O 1
ATOM 2591 N N . ASN A 1 321 ? 15.007 3.415 -43.743 1.00 54.50 321 ASN A N 1
ATOM 2592 C CA . ASN A 1 321 ? 15.277 4.717 -43.120 1.00 54.50 321 ASN A CA 1
ATOM 2593 C C . ASN A 1 321 ? 16.020 4.630 -41.770 1.00 54.50 321 ASN A C 1
ATOM 2595 O O . ASN A 1 321 ? 16.457 5.650 -41.239 1.00 54.50 321 ASN A O 1
ATOM 2599 N N . ALA A 1 322 ? 16.217 3.430 -41.209 1.00 57.53 322 ALA A N 1
ATOM 2600 C CA . ALA A 1 322 ? 16.922 3.258 -39.934 1.00 57.53 322 ALA A CA 1
ATOM 2601 C C . ALA A 1 322 ? 18.421 3.614 -40.017 1.00 57.53 322 ALA A C 1
ATOM 2603 O O . ALA A 1 322 ? 19.010 4.045 -39.030 1.00 57.53 322 ALA A O 1
ATOM 2604 N N . LYS A 1 323 ? 19.040 3.492 -41.202 1.00 60.16 323 LYS A N 1
ATOM 2605 C CA . LYS A 1 323 ? 20.478 3.759 -41.412 1.00 60.16 323 LYS A CA 1
ATOM 2606 C C . LYS A 1 323 ? 20.848 5.246 -41.404 1.00 60.16 323 LYS A C 1
ATOM 2608 O O . LYS A 1 323 ? 22.022 5.606 -41.323 1.00 60.16 323 LYS A O 1
ATOM 2613 N N . GLU A 1 324 ? 19.859 6.128 -41.476 1.00 64.44 324 GLU A N 1
ATOM 2614 C CA . GLU A 1 324 ? 20.081 7.571 -41.501 1.00 64.44 324 GLU A CA 1
ATOM 2615 C C . GLU A 1 324 ? 19.903 8.232 -40.131 1.00 64.44 324 GLU A C 1
ATOM 2617 O O . GLU A 1 324 ? 20.085 9.441 -40.027 1.00 64.44 324 GLU A O 1
ATOM 2622 N N . SER A 1 325 ? 19.631 7.471 -39.066 1.00 70.75 325 SER A N 1
ATOM 2623 C CA . SER A 1 325 ? 19.379 8.029 -37.735 1.00 70.75 325 SER A CA 1
ATOM 2624 C C . SER A 1 325 ? 19.975 7.188 -36.603 1.00 70.75 325 SER A C 1
ATOM 2626 O O . SER A 1 325 ? 20.391 6.047 -36.783 1.00 70.75 325 SER A O 1
ATOM 2628 N N . VAL A 1 326 ? 20.024 7.779 -35.411 1.00 79.81 326 VAL A N 1
ATOM 2629 C CA . VAL A 1 326 ? 20.234 7.064 -34.152 1.00 79.81 326 VAL A CA 1
ATOM 2630 C C . VAL A 1 326 ? 18.992 6.230 -33.890 1.00 79.81 326 VAL A C 1
ATOM 2632 O O . VAL A 1 326 ? 17.873 6.750 -33.900 1.00 79.81 326 VAL A O 1
ATOM 2635 N N . VAL A 1 327 ? 19.206 4.947 -33.616 1.00 86.88 327 VAL A N 1
ATOM 2636 C CA . VAL A 1 327 ? 18.126 4.011 -33.333 1.00 86.88 327 VAL A CA 1
ATOM 2637 C C . VAL A 1 327 ? 18.290 3.477 -31.920 1.00 86.88 327 VAL A C 1
ATOM 2639 O O . VAL A 1 327 ? 19.364 3.022 -31.530 1.00 86.88 327 VAL A O 1
ATOM 2642 N N . PHE A 1 328 ? 17.219 3.539 -31.140 1.00 88.81 328 PHE A N 1
ATOM 2643 C CA . PHE A 1 328 ? 17.195 3.066 -29.766 1.00 88.81 328 PHE A CA 1
ATOM 2644 C C . PHE A 1 328 ? 16.134 1.987 -29.609 1.00 88.81 328 PHE A C 1
ATOM 2646 O O . PHE A 1 328 ? 14.950 2.226 -29.826 1.00 88.81 328 PHE A O 1
ATOM 2653 N N . TRP A 1 329 ? 16.558 0.791 -29.219 1.00 86.44 329 TRP A N 1
ATOM 2654 C CA . TRP A 1 329 ? 15.647 -0.298 -28.910 1.00 86.44 329 TRP A CA 1
ATOM 2655 C C . TRP A 1 329 ? 15.421 -0.380 -27.413 1.00 86.44 329 TRP A C 1
ATOM 2657 O O . TRP A 1 329 ? 16.366 -0.597 -26.647 1.00 86.44 329 TRP A O 1
ATOM 2667 N N . SER A 1 330 ? 14.162 -0.234 -27.002 1.00 86.19 330 SER A N 1
ATOM 2668 C CA . SER A 1 330 ? 13.783 -0.410 -25.612 1.00 86.19 330 SER A CA 1
ATOM 2669 C C . SER A 1 330 ? 12.410 -1.023 -25.427 1.00 86.19 330 SER A C 1
ATOM 2671 O O . SER A 1 330 ? 11.447 -0.657 -26.088 1.00 86.19 330 SER A O 1
ATOM 2673 N N . ASN A 1 331 ? 12.318 -1.967 -24.485 1.00 76.69 331 ASN A N 1
ATOM 2674 C CA . ASN A 1 331 ? 11.079 -2.652 -24.113 1.00 76.69 331 ASN A CA 1
ATOM 2675 C C . ASN A 1 331 ? 10.317 -3.260 -25.311 1.00 76.69 331 ASN A C 1
ATOM 2677 O O . ASN A 1 331 ? 9.089 -3.263 -25.314 1.00 76.69 331 ASN A O 1
ATOM 2681 N N . GLY A 1 332 ? 11.031 -3.764 -26.325 1.00 75.12 332 GLY A N 1
ATOM 2682 C CA . GLY A 1 332 ? 10.423 -4.319 -27.541 1.00 75.12 332 GLY A CA 1
ATOM 2683 C C . GLY A 1 332 ? 10.015 -3.284 -28.596 1.00 75.12 332 GLY A C 1
ATOM 2684 O O . GLY A 1 332 ? 9.529 -3.677 -29.651 1.00 75.12 332 GLY A O 1
ATOM 2685 N N . VAL A 1 333 ? 10.241 -1.992 -28.348 1.00 80.62 333 VAL A N 1
ATOM 2686 C CA . VAL A 1 333 ? 9.905 -0.890 -29.258 1.00 80.62 333 VAL A CA 1
ATOM 2687 C C . VAL A 1 333 ? 11.178 -0.291 -29.848 1.00 80.62 333 VAL A C 1
ATOM 2689 O O . VAL A 1 333 ? 12.188 -0.128 -29.159 1.00 80.62 333 VAL A O 1
ATOM 2692 N N . LEU A 1 334 ? 11.128 0.014 -31.144 1.00 83.81 334 LEU A N 1
ATOM 2693 C CA . LEU A 1 334 ? 12.182 0.726 -31.850 1.00 83.81 334 LEU A CA 1
ATOM 2694 C C . LEU A 1 334 ? 11.842 2.218 -31.879 1.00 83.81 334 LEU A C 1
ATOM 2696 O O . LEU A 1 334 ? 10.800 2.603 -32.400 1.00 83.81 334 LEU A O 1
ATOM 2700 N N . HIS A 1 335 ? 12.731 3.036 -31.337 1.00 87.38 335 HIS A N 1
ATOM 2701 C CA . HIS A 1 335 ? 12.658 4.488 -31.382 1.00 87.38 335 HIS A CA 1
ATOM 2702 C C . HIS A 1 335 ? 13.718 5.004 -32.359 1.00 87.38 335 HIS A C 1
ATOM 2704 O O . HIS A 1 335 ? 14.843 4.497 -32.381 1.00 87.38 335 HIS A O 1
ATOM 2710 N N . THR A 1 336 ? 13.386 6.021 -33.151 1.00 86.81 336 THR A N 1
ATOM 2711 C CA . THR A 1 336 ? 14.283 6.621 -34.159 1.00 86.81 336 THR A CA 1
ATOM 2712 C C . THR A 1 336 ? 14.319 8.141 -34.016 1.00 86.81 336 THR A C 1
ATOM 2714 O O . THR A 1 336 ? 13.428 8.719 -33.395 1.00 86.81 336 THR A O 1
ATOM 2717 N N . ARG A 1 337 ? 15.320 8.802 -34.611 1.00 85.44 337 ARG A N 1
ATOM 2718 C CA . ARG A 1 337 ? 15.444 10.276 -34.632 1.00 85.44 337 ARG A CA 1
ATOM 2719 C C . ARG A 1 337 ? 15.323 10.914 -33.237 1.00 85.44 337 ARG A C 1
ATOM 2721 O O . ARG A 1 337 ? 15.943 10.432 -32.286 1.00 85.44 337 ARG A O 1
ATOM 2728 N N . THR A 1 338 ? 14.550 11.994 -33.096 1.00 87.62 338 THR A N 1
ATOM 2729 C CA . THR A 1 338 ? 14.365 12.710 -31.830 1.00 87.62 338 THR A CA 1
ATOM 2730 C C . THR A 1 338 ? 13.756 11.816 -30.757 1.00 87.62 338 THR A C 1
ATOM 2732 O O . THR A 1 338 ? 14.165 11.884 -29.598 1.00 87.62 338 THR A O 1
ATOM 2735 N N . ASP A 1 339 ? 12.825 10.937 -31.129 1.00 87.19 339 ASP A N 1
ATOM 2736 C CA . ASP A 1 339 ? 12.182 10.028 -30.181 1.00 87.19 339 ASP A CA 1
ATOM 2737 C C . ASP A 1 339 ? 13.206 9.073 -29.539 1.00 87.19 339 ASP A C 1
ATOM 2739 O O . ASP A 1 339 ? 13.211 8.882 -28.320 1.00 87.19 339 ASP A O 1
ATOM 2743 N N . ALA A 1 340 ? 14.180 8.584 -30.319 1.00 89.25 340 ALA A N 1
ATOM 2744 C CA . ALA A 1 340 ? 15.314 7.831 -29.781 1.00 89.25 340 ALA A CA 1
ATOM 2745 C C . ALA A 1 340 ? 16.119 8.656 -28.766 1.00 89.25 340 ALA A C 1
ATOM 2747 O O . ALA A 1 340 ? 16.427 8.165 -27.681 1.00 89.25 340 ALA A O 1
ATOM 2748 N N . VAL A 1 341 ? 16.433 9.916 -29.085 1.00 90.00 341 VAL A N 1
ATOM 2749 C CA . VAL A 1 341 ? 17.200 10.810 -28.198 1.00 90.00 341 VAL A CA 1
ATOM 2750 C C . VAL A 1 341 ? 16.469 11.034 -26.873 1.00 90.00 341 VAL A C 1
ATOM 2752 O O . VAL A 1 341 ? 17.070 10.892 -25.806 1.00 90.00 341 VAL A O 1
ATOM 2755 N N . ILE A 1 342 ? 15.167 11.318 -26.919 1.00 89.38 342 ILE A N 1
ATOM 2756 C CA . ILE A 1 342 ? 14.332 11.500 -25.727 1.00 89.38 342 ILE A CA 1
ATOM 2757 C C . ILE A 1 342 ? 14.349 10.233 -24.870 1.00 89.38 342 ILE A C 1
ATOM 2759 O O . ILE A 1 342 ? 14.583 10.296 -23.661 1.00 89.38 342 ILE A O 1
ATOM 2763 N N . HIS A 1 343 ? 14.131 9.070 -25.483 1.00 89.38 343 HIS A N 1
ATOM 2764 C CA . HIS A 1 343 ? 14.092 7.803 -24.763 1.00 89.38 343 HIS A CA 1
ATOM 2765 C C . HIS A 1 343 ? 15.458 7.412 -24.172 1.00 89.38 343 HIS A C 1
ATOM 2767 O O . HIS A 1 343 ? 15.507 6.887 -23.055 1.00 89.38 343 HIS A O 1
ATOM 2773 N N . ILE A 1 344 ? 16.569 7.748 -24.834 1.00 90.38 344 ILE A N 1
ATOM 2774 C CA . ILE A 1 344 ? 17.924 7.596 -24.283 1.00 90.38 344 ILE A CA 1
ATOM 2775 C C . ILE A 1 344 ? 18.105 8.482 -23.040 1.00 90.38 344 ILE A C 1
ATOM 2777 O O . ILE A 1 344 ? 18.551 7.989 -22.002 1.00 90.38 344 ILE A O 1
ATOM 2781 N N . LEU A 1 345 ? 17.714 9.760 -23.099 1.00 89.12 345 LEU A N 1
ATOM 2782 C CA . LEU A 1 345 ? 17.817 10.696 -21.968 1.00 89.12 345 LEU A CA 1
ATOM 2783 C C . LEU A 1 345 ? 16.976 10.251 -20.763 1.00 89.12 345 LEU A C 1
ATOM 2785 O O . LEU A 1 345 ? 17.440 10.288 -19.621 1.00 89.12 345 LEU A O 1
ATOM 2789 N N . LEU A 1 346 ? 15.759 9.763 -21.013 1.00 85.56 346 LEU A N 1
ATOM 2790 C CA . LEU A 1 346 ? 14.905 9.184 -19.975 1.00 85.56 346 LEU A CA 1
ATOM 2791 C C . LEU A 1 346 ? 15.531 7.919 -19.365 1.00 85.56 346 LEU A C 1
ATOM 2793 O O . LEU A 1 346 ? 15.436 7.713 -18.154 1.00 85.56 346 LEU A O 1
ATOM 2797 N N . THR A 1 347 ? 16.210 7.104 -20.179 1.00 86.31 347 THR A N 1
ATOM 2798 C CA . THR A 1 347 ? 16.885 5.875 -19.732 1.00 86.31 347 THR A CA 1
ATOM 2799 C C . THR A 1 347 ? 18.104 6.173 -18.855 1.00 86.31 347 THR A C 1
ATOM 2801 O O . THR A 1 347 ? 18.284 5.519 -17.823 1.00 86.31 347 THR A O 1
ATOM 2804 N N . LEU A 1 348 ? 18.900 7.196 -19.194 1.00 83.44 348 LEU A N 1
ATOM 2805 C CA . LEU A 1 348 ? 20.033 7.663 -18.378 1.00 83.44 348 LEU A CA 1
ATOM 2806 C C . LEU A 1 348 ? 19.599 8.055 -16.953 1.00 83.44 348 LEU A C 1
ATOM 2808 O O . LEU A 1 348 ? 20.297 7.762 -15.978 1.00 83.44 348 LEU A O 1
ATOM 2812 N N . GLY A 1 349 ? 18.406 8.641 -16.810 1.00 81.69 349 GLY A N 1
ATOM 2813 C CA . GLY A 1 349 ? 17.856 9.068 -15.524 1.00 81.69 349 GLY A CA 1
ATOM 2814 C C . GLY A 1 349 ? 18.506 10.346 -14.976 1.00 81.69 349 GLY A C 1
ATOM 2815 O O . GLY A 1 349 ? 19.156 11.095 -15.701 1.00 81.69 349 GLY A O 1
ATOM 2816 N N . SER A 1 350 ? 18.318 10.609 -13.677 1.00 81.88 350 SER A N 1
ATOM 2817 C CA . SER A 1 350 ? 18.882 11.781 -12.980 1.00 81.88 350 SER A CA 1
ATOM 2818 C C . SER A 1 350 ? 18.520 13.108 -13.676 1.00 81.88 350 SER A C 1
ATOM 2820 O O . SER A 1 350 ? 17.400 13.248 -14.175 1.00 81.88 350 SER A O 1
ATOM 2822 N N . ILE A 1 351 ? 19.439 14.080 -13.727 1.00 80.44 351 ILE A N 1
ATOM 2823 C CA . ILE A 1 351 ? 19.236 15.388 -14.372 1.00 80.44 351 ILE A CA 1
ATOM 2824 C C . ILE A 1 351 ? 18.869 15.261 -15.866 1.00 80.44 351 ILE A C 1
ATOM 2826 O O . ILE A 1 351 ? 18.108 16.072 -16.385 1.00 80.44 351 ILE A O 1
ATOM 2830 N N . TYR A 1 352 ? 19.320 14.203 -16.553 1.00 83.25 352 TYR A N 1
ATOM 2831 C CA . TYR A 1 352 ? 19.035 13.982 -17.978 1.00 83.25 352 TYR A CA 1
ATOM 2832 C C . TYR A 1 352 ? 17.573 13.616 -18.240 1.00 83.25 352 TYR A C 1
ATOM 2834 O O . TYR A 1 352 ? 17.044 13.935 -19.302 1.00 83.25 352 TYR A O 1
ATOM 2842 N N . SER A 1 353 ? 16.890 13.016 -17.258 1.00 81.88 353 SER A N 1
ATOM 2843 C CA . SER A 1 353 ? 15.453 12.749 -17.371 1.00 81.88 353 SER A CA 1
ATOM 2844 C C . SER A 1 353 ? 14.643 14.041 -17.466 1.00 81.88 353 SER A C 1
ATOM 2846 O O . SER A 1 353 ? 13.690 14.090 -18.237 1.00 81.88 353 SER A O 1
ATOM 2848 N N . ILE A 1 354 ? 15.068 15.104 -16.771 1.00 81.12 354 ILE A N 1
ATOM 2849 C CA . ILE A 1 354 ? 14.438 16.429 -16.843 1.00 81.12 354 ILE A CA 1
ATOM 2850 C C . ILE A 1 354 ? 14.533 16.957 -18.275 1.00 81.12 354 ILE A C 1
ATOM 2852 O O . ILE A 1 354 ? 13.521 17.366 -18.832 1.00 81.12 354 ILE A O 1
ATOM 2856 N N . LEU A 1 355 ? 15.710 16.852 -18.903 1.00 83.94 355 LEU A N 1
ATOM 2857 C CA . LEU A 1 355 ? 15.910 17.254 -20.298 1.00 83.94 355 LEU A CA 1
ATOM 2858 C C . LEU A 1 355 ? 15.076 16.408 -21.280 1.00 83.94 355 LEU A C 1
ATOM 2860 O O . LEU A 1 355 ? 14.516 16.926 -22.240 1.00 83.94 355 LEU A O 1
ATOM 2864 N N . GLY A 1 356 ? 14.948 15.103 -21.030 1.00 87.38 356 GLY A N 1
ATOM 2865 C CA . GLY A 1 356 ? 14.067 14.238 -21.820 1.00 87.38 356 GLY A CA 1
ATOM 2866 C C . GLY A 1 356 ? 12.590 14.638 -21.702 1.00 87.38 356 GLY A C 1
ATOM 2867 O O . GLY A 1 356 ? 11.869 14.653 -22.699 1.00 87.38 356 GLY A O 1
ATOM 2868 N N . PHE A 1 357 ? 12.135 15.001 -20.499 1.00 85.44 357 PHE A N 1
ATOM 2869 C CA . PHE A 1 357 ? 10.775 15.496 -20.281 1.00 85.44 357 PHE A CA 1
ATOM 2870 C C . PHE A 1 357 ? 10.544 16.875 -20.902 1.00 85.44 357 PHE A C 1
ATOM 2872 O O . PHE A 1 357 ? 9.473 17.089 -21.463 1.00 85.44 357 PHE A O 1
ATOM 2879 N N . THR A 1 358 ? 11.522 17.787 -20.862 1.00 85.06 358 THR A N 1
ATOM 2880 C CA . THR A 1 358 ? 11.377 19.104 -21.497 1.00 85.06 358 THR A CA 1
ATOM 2881 C C . THR A 1 358 ? 11.305 18.997 -23.014 1.00 85.06 358 THR A C 1
ATOM 2883 O O . THR A 1 358 ? 10.452 19.637 -23.615 1.00 85.06 358 THR A O 1
ATOM 2886 N N . LEU A 1 359 ? 12.112 18.135 -23.640 1.00 84.44 359 LEU A N 1
ATOM 2887 C CA . LEU A 1 359 ? 12.023 17.875 -25.082 1.00 84.44 359 LEU A CA 1
ATOM 2888 C C . LEU A 1 359 ? 10.665 17.284 -25.490 1.00 84.44 359 LEU A C 1
ATOM 2890 O O . LEU A 1 359 ? 10.162 17.606 -26.560 1.00 84.44 359 LEU A O 1
ATOM 2894 N N . LYS A 1 360 ? 10.028 16.493 -24.616 1.00 85.31 360 LYS A N 1
ATOM 2895 C CA . LYS A 1 360 ? 8.664 15.974 -24.825 1.00 85.31 360 LYS A CA 1
ATOM 2896 C C . LYS A 1 360 ? 7.572 17.046 -24.843 1.00 85.31 360 LYS A C 1
ATOM 2898 O O . LYS A 1 360 ? 6.479 16.760 -25.322 1.00 85.31 360 LYS A O 1
ATOM 2903 N N . LEU A 1 361 ? 7.835 18.240 -24.307 1.00 84.25 361 LEU A N 1
ATOM 2904 C CA . LEU A 1 361 ? 6.881 19.355 -24.328 1.00 84.25 361 LEU A CA 1
ATOM 2905 C C . LEU A 1 361 ? 6.845 20.055 -25.693 1.00 84.25 361 LEU A C 1
ATOM 2907 O O . LEU A 1 361 ? 5.867 20.733 -25.998 1.00 84.25 361 LEU A O 1
ATOM 2911 N N . PHE A 1 362 ? 7.885 19.890 -26.516 1.00 83.50 362 PHE A N 1
ATOM 2912 C CA . PHE A 1 362 ? 7.934 20.460 -27.857 1.00 83.50 362 PHE A CA 1
ATOM 2913 C C . PHE A 1 362 ? 7.311 19.503 -28.886 1.00 83.50 362 PHE A C 1
ATOM 2915 O O . PHE A 1 362 ? 7.448 18.283 -28.760 1.00 83.50 362 PHE A O 1
ATOM 2922 N N . PRO A 1 363 ? 6.654 20.021 -29.940 1.00 85.00 363 PRO A N 1
ATOM 2923 C CA . PRO A 1 363 ? 6.142 19.180 -31.014 1.00 85.00 363 PRO A CA 1
ATOM 2924 C C . PRO A 1 363 ? 7.273 18.416 -31.719 1.00 85.00 363 PRO A C 1
ATOM 2926 O O . PRO A 1 363 ? 8.215 19.026 -32.230 1.00 85.00 363 PRO A O 1
ATOM 2929 N N . LEU A 1 364 ? 7.159 17.083 -31.791 1.00 84.06 364 LEU A N 1
ATOM 2930 C CA . LEU A 1 364 ? 8.187 16.198 -32.368 1.00 84.06 364 LEU A CA 1
ATOM 2931 C C . LEU A 1 364 ? 8.596 16.591 -33.794 1.00 84.06 364 LEU A C 1
ATOM 2933 O O . LEU A 1 364 ? 9.773 16.502 -34.119 1.00 84.06 364 LEU A O 1
ATOM 2937 N N . PHE A 1 365 ? 7.665 17.090 -34.616 1.00 82.31 365 PHE A N 1
ATOM 2938 C CA . PHE A 1 365 ? 7.960 17.480 -35.999 1.00 82.31 365 PHE A CA 1
ATOM 2939 C C . PHE A 1 365 ? 9.000 18.611 -36.098 1.00 82.31 365 PHE A C 1
ATOM 2941 O O . PHE A 1 365 ? 9.807 18.618 -37.022 1.00 82.31 365 PHE A O 1
ATOM 2948 N N . VAL A 1 366 ? 9.010 19.552 -35.143 1.00 85.44 366 VAL A N 1
ATOM 2949 C CA . VAL A 1 366 ? 9.979 20.663 -35.113 1.00 85.44 366 VAL A CA 1
ATOM 2950 C C . VAL A 1 366 ? 11.368 20.133 -34.781 1.00 85.44 366 VAL A C 1
ATOM 2952 O O . VAL A 1 366 ? 12.357 20.509 -35.407 1.00 85.44 366 VAL A O 1
ATOM 2955 N N . LEU A 1 367 ? 11.438 19.242 -33.794 1.00 86.75 367 LEU A N 1
ATOM 2956 C CA . LEU A 1 367 ? 12.691 18.633 -33.370 1.00 86.75 367 LEU A CA 1
ATOM 2957 C C . LEU A 1 367 ? 13.256 17.706 -34.454 1.00 86.75 367 LEU A C 1
ATOM 2959 O O . LEU A 1 367 ? 14.456 17.745 -34.721 1.00 86.75 367 LEU A O 1
ATOM 2963 N N . ASP A 1 368 ? 12.392 16.948 -35.132 1.00 87.44 368 ASP A N 1
ATOM 2964 C CA . ASP A 1 368 ? 12.784 16.075 -36.237 1.00 87.44 368 ASP A CA 1
ATOM 2965 C C . ASP A 1 368 ? 13.288 16.861 -37.456 1.00 87.44 368 ASP A C 1
ATOM 2967 O O . ASP A 1 368 ? 14.242 16.418 -38.086 1.00 87.44 368 ASP A O 1
ATOM 2971 N N . LEU A 1 369 ? 12.760 18.059 -37.745 1.00 86.31 369 LEU A N 1
ATOM 2972 C CA . LEU A 1 369 ? 13.299 18.932 -38.802 1.00 86.31 369 LEU A CA 1
ATOM 2973 C C . LEU A 1 369 ? 14.769 19.305 -38.550 1.00 86.31 369 LEU A C 1
ATOM 2975 O O . LEU A 1 369 ? 15.603 19.231 -39.455 1.00 86.31 369 LEU A O 1
ATOM 2979 N N . ILE A 1 370 ? 15.096 19.687 -37.311 1.00 85.06 370 ILE A N 1
ATOM 2980 C CA . ILE A 1 370 ? 16.476 20.001 -36.907 1.00 85.06 370 ILE A CA 1
ATOM 2981 C C . ILE A 1 370 ? 17.334 18.735 -36.972 1.00 85.06 370 ILE A C 1
ATOM 2983 O O . ILE A 1 370 ? 18.455 18.762 -37.487 1.00 85.06 370 ILE A O 1
ATOM 2987 N N . TYR A 1 371 ? 16.798 17.623 -36.467 1.00 86.69 371 TYR A N 1
ATOM 2988 C CA . TYR A 1 371 ? 17.473 16.334 -36.473 1.00 86.69 371 TYR A CA 1
ATOM 2989 C C . TYR A 1 371 ? 17.850 15.898 -37.893 1.00 86.69 371 TYR A C 1
ATOM 2991 O O . TYR A 1 371 ? 19.011 15.577 -38.147 1.00 86.69 371 TYR A O 1
ATOM 2999 N N . ASP A 1 372 ? 16.896 15.925 -38.824 1.00 85.94 372 ASP A N 1
ATOM 3000 C CA . ASP A 1 372 ? 17.078 15.492 -40.209 1.00 85.94 372 ASP A CA 1
ATOM 3001 C C . ASP A 1 372 ? 18.091 16.383 -40.945 1.00 85.94 372 ASP A C 1
ATOM 3003 O O . ASP A 1 372 ? 18.912 15.883 -41.719 1.00 85.94 372 ASP A O 1
ATOM 3007 N N . LEU A 1 373 ? 18.124 17.690 -40.651 1.00 85.88 373 LEU A N 1
ATOM 3008 C CA . LEU A 1 373 ? 19.114 18.609 -41.219 1.00 85.88 373 LEU A CA 1
ATOM 3009 C C . LEU A 1 373 ? 20.543 18.256 -40.781 1.00 85.88 373 LEU A C 1
ATOM 3011 O O . LEU A 1 373 ? 21.452 18.225 -41.617 1.00 85.88 373 LEU A O 1
ATOM 3015 N N . ILE A 1 374 ? 20.742 17.936 -39.498 1.00 85.62 374 ILE A N 1
ATOM 3016 C CA . ILE A 1 374 ? 22.038 17.479 -38.973 1.00 85.62 374 ILE A CA 1
ATOM 3017 C C . ILE A 1 374 ? 22.386 16.103 -39.551 1.00 85.62 374 ILE A C 1
ATOM 3019 O O . ILE A 1 374 ? 23.509 15.888 -40.012 1.00 85.62 374 ILE A O 1
ATOM 3023 N N . ALA A 1 375 ? 21.428 15.174 -39.5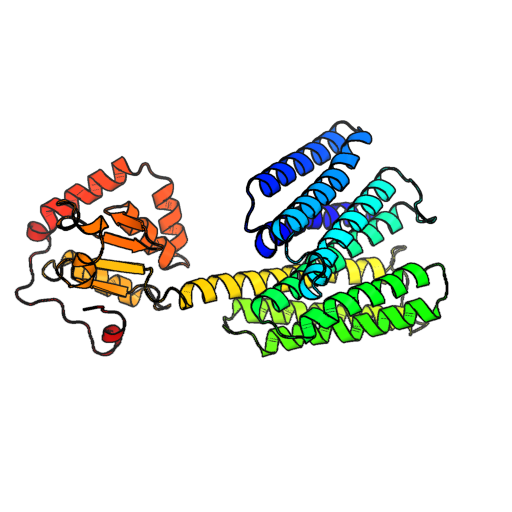57 1.00 84.06 375 ALA A N 1
ATOM 3024 C CA . ALA A 1 375 ? 21.620 13.806 -40.023 1.00 84.06 375 ALA A CA 1
ATOM 3025 C C . ALA A 1 375 ? 22.030 13.748 -41.500 1.00 84.06 375 ALA A C 1
ATOM 3027 O O . ALA A 1 375 ? 22.899 12.943 -41.842 1.00 84.06 375 ALA A O 1
ATOM 3028 N N . LYS A 1 376 ? 21.468 14.627 -42.341 1.00 85.12 376 LYS A N 1
ATOM 3029 C CA . LYS A 1 376 ? 21.777 14.745 -43.773 1.00 85.12 376 LYS A CA 1
ATOM 3030 C C . LYS A 1 376 ? 23.191 15.269 -44.039 1.00 85.12 376 LYS A C 1
ATOM 3032 O O . LYS A 1 376 ? 23.874 14.764 -44.925 1.00 85.12 376 LYS A O 1
ATOM 3037 N N . HIS A 1 377 ? 23.660 16.239 -43.253 1.00 85.81 377 HIS A N 1
ATOM 3038 C CA . HIS A 1 377 ? 24.978 16.861 -43.449 1.00 85.81 377 HIS A CA 1
ATOM 3039 C C . HIS A 1 377 ? 26.090 16.232 -42.592 1.00 85.81 377 HIS A C 1
ATOM 3041 O O . HIS A 1 377 ? 27.245 16.652 -42.671 1.00 85.81 377 HIS A O 1
ATOM 3047 N N . ARG A 1 378 ? 25.791 15.201 -41.788 1.00 85.06 378 ARG A N 1
ATOM 3048 C CA . ARG A 1 378 ? 26.718 14.660 -40.778 1.00 85.06 378 ARG A CA 1
ATOM 3049 C C . ARG A 1 378 ? 28.088 14.253 -41.323 1.00 85.06 378 ARG A C 1
ATOM 3051 O O . ARG A 1 378 ? 29.092 14.507 -40.669 1.00 85.06 378 ARG A O 1
ATOM 3058 N N . TYR A 1 379 ? 28.155 13.647 -42.509 1.00 84.62 379 TYR A N 1
ATOM 3059 C CA . TYR A 1 379 ? 29.438 13.229 -43.086 1.00 84.62 379 TYR A CA 1
ATOM 3060 C C . TYR A 1 379 ? 30.211 14.395 -43.700 1.00 84.62 379 TYR A C 1
ATOM 3062 O O . TYR A 1 379 ? 31.433 14.355 -43.708 1.00 84.62 379 TYR A O 1
ATOM 3070 N N . GLN A 1 380 ? 29.515 15.425 -44.185 1.00 84.31 380 GLN A N 1
ATOM 3071 C CA . GLN A 1 380 ? 30.148 16.626 -44.730 1.00 84.31 380 GLN A CA 1
ATOM 3072 C C . GLN A 1 380 ? 30.713 17.506 -43.608 1.00 84.31 380 GLN A C 1
ATOM 3074 O O . GLN A 1 380 ? 31.803 18.042 -43.744 1.00 84.31 380 GLN A O 1
ATOM 3079 N N . ILE A 1 381 ? 29.994 17.611 -42.484 1.00 84.31 381 ILE A N 1
ATOM 3080 C CA . ILE A 1 381 ? 30.376 18.467 -41.351 1.00 84.31 381 ILE A CA 1
ATOM 3081 C C . ILE A 1 381 ? 31.374 17.769 -40.418 1.00 84.31 381 ILE A C 1
ATOM 3083 O O . ILE A 1 381 ? 32.326 18.391 -39.956 1.00 84.31 381 ILE A O 1
ATOM 3087 N N . PHE A 1 382 ? 31.163 16.485 -40.108 1.00 85.56 382 PHE A N 1
ATOM 3088 C CA . PHE A 1 382 ? 31.951 15.772 -39.091 1.00 85.56 382 PHE A CA 1
ATOM 3089 C C . PHE A 1 382 ? 32.914 14.731 -39.669 1.00 85.56 382 PHE A C 1
ATOM 3091 O O . PHE A 1 382 ? 33.776 14.243 -38.938 1.00 85.56 382 PHE A O 1
ATOM 3098 N N . GLY A 1 383 ? 32.780 14.387 -40.951 1.00 85.38 383 GLY A N 1
ATOM 3099 C CA . GLY A 1 383 ? 33.620 13.397 -41.618 1.00 85.38 383 GLY A CA 1
ATOM 3100 C C . GLY A 1 383 ? 33.230 11.938 -41.354 1.00 85.38 383 GLY A C 1
ATOM 3101 O O . GLY A 1 383 ? 32.295 11.612 -40.608 1.00 85.38 383 GLY A O 1
ATOM 3102 N N . LYS A 1 384 ? 33.983 11.042 -41.997 1.00 85.88 384 LYS A N 1
ATOM 3103 C CA . LYS A 1 384 ? 33.948 9.585 -41.807 1.00 85.88 384 LYS A CA 1
ATOM 3104 C C . LYS A 1 384 ? 35.277 9.119 -41.217 1.00 85.88 384 LYS A C 1
ATOM 3106 O O . LYS A 1 384 ? 36.309 9.736 -41.460 1.00 85.88 384 LYS A O 1
ATOM 3111 N N . ARG A 1 385 ? 35.248 8.040 -40.441 1.00 77.38 385 ARG A N 1
ATOM 3112 C CA . ARG A 1 385 ? 36.458 7.362 -39.968 1.00 77.38 385 ARG A CA 1
ATOM 3113 C C . ARG A 1 385 ? 36.957 6.386 -41.028 1.00 77.38 385 ARG A C 1
ATOM 3115 O O . ARG A 1 385 ? 36.152 5.727 -41.678 1.00 77.38 385 ARG A O 1
ATOM 3122 N N . GLU A 1 386 ? 38.275 6.261 -41.141 1.00 71.31 386 GLU A N 1
ATOM 3123 C CA . GLU A 1 386 ? 38.927 5.251 -41.991 1.00 71.31 386 GLU A CA 1
ATOM 3124 C C . GLU A 1 386 ? 38.869 3.847 -41.374 1.00 71.31 386 GLU A C 1
ATOM 3126 O O . GLU A 1 386 ? 38.923 2.844 -42.077 1.00 71.31 386 GLU A O 1
ATOM 3131 N N . THR A 1 387 ? 38.725 3.770 -40.048 1.00 70.19 387 THR A N 1
ATOM 3132 C CA . THR A 1 387 ? 38.640 2.520 -39.291 1.00 70.19 387 THR A CA 1
ATOM 3133 C C . THR A 1 387 ? 37.388 2.483 -38.421 1.00 70.19 387 THR A C 1
ATOM 3135 O O . THR A 1 387 ? 36.905 3.512 -37.936 1.00 70.19 387 THR A O 1
ATOM 3138 N N . CYS A 1 388 ? 36.851 1.275 -38.226 1.00 67.62 388 CYS A N 1
ATOM 3139 C CA . CYS A 1 388 ? 35.668 1.055 -37.400 1.00 67.62 388 CYS A CA 1
ATOM 3140 C C . CYS A 1 388 ? 35.918 1.495 -35.955 1.00 67.62 388 CYS A C 1
ATOM 3142 O O . CYS A 1 388 ? 37.005 1.314 -35.400 1.00 67.62 388 CYS A O 1
ATOM 3144 N N . PHE A 1 389 ? 34.884 2.042 -35.322 1.00 71.00 389 PHE A N 1
ATOM 3145 C CA . PHE A 1 389 ? 34.922 2.344 -33.900 1.00 71.00 389 PHE A CA 1
ATOM 3146 C C . PHE A 1 389 ? 35.211 1.080 -33.071 1.00 71.00 389 PHE A C 1
ATOM 3148 O O . PHE A 1 389 ? 34.425 0.133 -33.069 1.00 71.00 389 PHE A O 1
ATOM 3155 N N . LEU A 1 390 ? 36.315 1.093 -32.319 1.00 70.88 390 LEU A N 1
ATOM 3156 C CA . LEU A 1 390 ? 36.672 0.025 -31.387 1.00 70.88 390 LEU A CA 1
ATOM 3157 C C . LEU A 1 390 ? 36.448 0.478 -29.936 1.00 70.88 390 LEU A C 1
ATOM 3159 O O . LEU A 1 390 ? 36.948 1.538 -29.543 1.00 70.88 390 LEU A O 1
ATOM 3163 N N . PRO A 1 391 ? 35.717 -0.305 -29.122 1.00 69.56 391 PRO A N 1
ATOM 3164 C CA . PRO A 1 391 ? 35.514 0.014 -27.717 1.00 69.56 391 PRO A CA 1
ATOM 3165 C C . PRO A 1 391 ? 36.801 -0.158 -26.905 1.00 69.56 391 PRO A C 1
ATOM 3167 O O . PRO A 1 391 ? 37.634 -1.023 -27.181 1.00 69.56 391 PRO A O 1
ATOM 3170 N N . THR A 1 392 ? 36.953 0.657 -25.862 1.00 74.62 392 THR A N 1
ATOM 3171 C CA . THR A 1 392 ? 38.051 0.518 -24.895 1.00 74.62 392 THR A CA 1
ATOM 3172 C C . THR A 1 392 ? 37.866 -0.741 -24.044 1.00 74.62 392 THR A C 1
ATOM 3174 O O . THR A 1 392 ? 36.744 -1.225 -23.883 1.00 74.62 392 THR A O 1
ATOM 3177 N N . LYS A 1 393 ? 38.949 -1.258 -23.440 1.00 68.88 393 LYS A N 1
ATOM 3178 C CA . LYS A 1 393 ? 38.893 -2.445 -22.560 1.00 68.88 393 LYS A CA 1
ATOM 3179 C C . LYS A 1 393 ? 37.818 -2.322 -21.467 1.00 68.88 393 LYS A C 1
ATOM 3181 O O . LYS A 1 393 ? 37.113 -3.287 -21.213 1.00 68.88 393 LYS A O 1
ATOM 3186 N N . GLU A 1 394 ? 37.646 -1.130 -20.900 1.00 67.12 394 GLU A N 1
ATOM 3187 C CA . GLU A 1 394 ? 36.670 -0.838 -19.837 1.00 67.12 394 GLU A CA 1
ATOM 3188 C C . GLU A 1 394 ? 35.212 -0.779 -20.316 1.00 67.12 394 GLU A C 1
ATOM 3190 O O . GLU A 1 394 ? 34.291 -0.989 -19.533 1.00 67.12 394 GLU A O 1
ATOM 3195 N N . SER A 1 395 ? 34.977 -0.483 -21.597 1.00 74.69 395 SER A N 1
ATOM 3196 C CA . SER A 1 395 ? 33.624 -0.362 -22.156 1.00 74.69 395 SER A CA 1
ATOM 3197 C C . SER A 1 395 ? 33.197 -1.579 -22.972 1.00 74.69 395 SER A C 1
ATOM 3199 O O . SER A 1 395 ? 32.036 -1.653 -23.370 1.00 74.69 395 SER A O 1
ATOM 3201 N N . LYS A 1 396 ? 34.093 -2.552 -23.182 1.00 78.94 396 LYS A N 1
ATOM 3202 C CA . LYS A 1 396 ? 33.886 -3.720 -24.049 1.00 78.94 396 LYS A CA 1
ATOM 3203 C C . LYS A 1 396 ? 32.621 -4.512 -23.704 1.00 78.94 396 LYS A C 1
ATOM 3205 O O . LYS A 1 396 ? 31.868 -4.850 -24.609 1.00 78.94 396 LYS A O 1
ATOM 3210 N N . ASP A 1 397 ? 32.322 -4.698 -22.419 1.00 80.31 397 ASP A N 1
ATOM 3211 C CA . ASP A 1 397 ? 31.145 -5.449 -21.942 1.00 80.31 397 ASP A CA 1
ATOM 3212 C C . ASP A 1 397 ? 29.798 -4.774 -22.264 1.00 80.31 397 ASP A C 1
ATOM 3214 O O . ASP A 1 397 ? 28.725 -5.369 -22.106 1.00 80.31 397 ASP A O 1
ATOM 3218 N N . ARG A 1 398 ? 29.836 -3.515 -22.714 1.00 83.38 398 ARG A N 1
ATOM 3219 C CA . ARG A 1 398 ? 28.661 -2.735 -23.123 1.00 83.38 398 ARG A CA 1
ATOM 3220 C C . ARG A 1 398 ? 28.385 -2.836 -24.621 1.00 83.38 398 ARG A C 1
ATOM 3222 O O . ARG A 1 398 ? 27.299 -2.441 -25.045 1.00 83.38 398 ARG A O 1
ATOM 3229 N N . PHE A 1 399 ? 29.334 -3.344 -25.407 1.00 84.94 399 PHE A N 1
ATOM 3230 C CA . PHE A 1 399 ? 29.186 -3.508 -26.849 1.00 84.94 399 PHE A CA 1
ATOM 3231 C C . PHE A 1 399 ? 28.715 -4.916 -27.179 1.00 84.94 399 PHE A C 1
ATOM 3233 O O . PHE A 1 399 ? 29.264 -5.909 -26.709 1.00 84.94 399 PHE A O 1
ATOM 3240 N N . LEU A 1 400 ? 27.674 -4.986 -27.997 1.00 81.88 400 LEU A N 1
ATOM 3241 C CA . LEU A 1 400 ? 27.087 -6.222 -28.469 1.00 81.88 400 LEU A CA 1
ATOM 3242 C C . LEU A 1 400 ? 27.436 -6.411 -29.951 1.00 81.88 400 LEU A C 1
ATOM 3244 O O . LEU A 1 400 ? 27.114 -5.553 -30.779 1.00 81.88 400 LEU A O 1
ATOM 3248 N N . THR A 1 401 ? 28.098 -7.525 -30.259 1.00 68.62 401 THR A N 1
ATOM 3249 C CA . THR A 1 401 ? 28.515 -7.947 -31.610 1.00 68.62 401 THR A CA 1
ATOM 3250 C C . THR A 1 401 ? 27.436 -8.715 -32.360 1.00 68.62 401 THR A C 1
ATOM 3252 O O . THR A 1 401 ? 26.852 -9.630 -31.735 1.00 68.62 401 THR A O 1
#

Sequence (401 aa):
MLEILILKLLLFVGLIIAPIQTNHFFLKNSRAYSDAHKIAIYTLLCGQFLNQTFWFFIWPLFCLFGFLLFLRNEYKTIFSVPCVAFSIPFIFSLISSLWMVSGILDLRLLGYDPKWSFYAALHGCFLGWLFVGSIAFLYKRESRKIYLTSCYLIFFCFLLVAFGINGVPFIKRLGVVGLSLILPILIADYLFHLKVKNSSSVLFAALSFLSLVSSMILALCNEFYPGFPREIAGKSFMAMTHGIMNAIITIPCLTLSLLFEKRRTLHQTKKHDSIIFFDDICVLCSRTVQILIKLDQNLRLKYSSLDGKIAKSLPSFRDKNAKESVVFWSNGVLHTRTDAVIHILLTLGSIYSILGFTLKLFPLFVLDLIYDLIAKHRYQIFGKRETCFLPTKESKDRFLT

Organism: NCBI:txid2484945

Radius of gyration: 27.13 Å; chains: 1; bounding box: 64×42×80 Å

InterPro domains:
  IPR007263 DCC1-like thiol-disulfide oxidoreductase family [PF04134] (276-384)
  IPR025450 YndJ-like protein [PF14158] (50-249)
  IPR052927 DCC thiol-disulfide oxidoreductase [PTHR33639] (263-400)

Foldseek 3Di:
DVLLVVLVVLLVVLLVVLLVLLCVQQVVVDPVLVVLSVVLNVLVVVCVVVVPLVSLVSQLVSLVVSLVSRCVVCVVCCPPLLNVLLSFLSVLSNQLSVLQSCLSVVVCVVPDGSSVSSLSSLCSRQVGNQVSSLLSSVCVVPVPVLSSVLSVQLSVLVVLLVCCPPHPVVSNLSSLVSCLPSSLVSLVVCLVVLPDPDVLLNVLSVQLNVLSNVLSVLSCCVSPPPPRDQDDPNHGPNSVSSSCSSSPRNRVSSSVSVVVSVVVVVLVVPLPFWEKEFAQFFQVRLVVVVVLVVLQPVLSYAYEYCPDPVVVVQPVNPDPCQHLFIWIGHPSDIDTFVRSVLVSQCRSDDPSVVVSVVSVVDDVVVRNVVRNVCSVCRCVVRNTHPDTDDDDPVCVVRYDD

pLDDT: mean 87.14, std 10.46, range [40.91, 98.44]